Protein AF-W6LD95-F1 (afdb_monomer)

Secondary structure (DSSP, 8-state):
-TTBSS-TTTTTPPPTTTTTT----SSS-B-TTSPBPPPGGGGG---HHHHHHHHTT-------HHHHHHHHHHHHHHHHHH-TT-------S-HHHHHHHHEET-S----S-------------HHHHHHHHHHH-HHHHTTS-TT-HHHHHHHHHHHHHH-S-HHHHHH----EESS-GGG--EEEEE--HHHHHHHHHHHHHHHHHTTHHHHHHHHHHHTTT----SGGGGSTTTSTTTTTTT-TT--HHHHHHHHHHHHHHHHHHHHHHHHHHHHHIIIIIHHHHHHT--GGGTTTEEEEEGGGTTSHHHHHHHHHHHHHT-----TTEEEGGGS----PPPP-EEEETTTTEEEESTTHHHHHHHSHHHHHHHHHHHHHHHHHHHHSSPPPPP-PPPPP-

Nearest PDB structures (foldseek):
  3eph-assembly1_A  TM=7.743E-01  e=6.543E-13  Saccharomyces cerevisiae
  3d3q-assembly1_A  TM=6.500E-01  e=8.283E-09  Staphylococcus epidermidis ATCC 12228
  2zm5-assembly1_A  TM=7.636E-01  e=1.055E-05  Escherichia coli K-12
  2qgn-assembly1_A  TM=7.823E-01  e=2.177E-04  Halalkalibacterium halodurans C-125
  2mkd-assembly1_A  TM=5.476E-01  e=5.467E-01  Homo sapiens

Mean predicted aligned error: 11.43 Å

Foldseek 3Di:
DQLALAQCLLVVPDDPVNCVPPQDWSGNQAYLQQFGRDTPSCPPDPDPVVVVVPVVPRDVDHDDLVVLLVVVVVVVVVCCVVVVPDDDDDDDLPVVSVLPNFKPLPPPDDDDDDDPPDPPPPPPQLVNLLVVLCVQEVQVSLQDDSVVSVVSVVQVVSCVRPVDHVCVSVVPLPIDTPDPLLRAFAEAADAPLVVVLVVLLVSLVVSVVVPLVVSLLVVCVVCPPPPSPHPVCVRLSNVLCVPLNVDPDDPPVVSVVSVVSSSVSSSVVSSVSVVVSVCCCLVPVLVSLLSVVDPSNQLRYKYFHCVVVPDPVVVVVVVCCNVVVDPPPDVRIDRSNPDDDDDAARWGWDADPLVRDIATGGCRVVVVCVDPVNVVSVVVVVVQVVCCVVPVDGDDDPDPDPDDD

Structure (mmCIF, N/CA/C/O backbone):
data_AF-W6LD95-F1
#
_entry.id   AF-W6LD95-F1
#
loop_
_atom_site.group_PDB
_atom_site.id
_atom_site.type_symbol
_atom_site.label_atom_id
_atom_site.label_alt_id
_atom_site.label_comp_id
_atom_site.label_asym_id
_atom_site.label_entity_id
_atom_site.label_seq_id
_atom_site.pdbx_PDB_ins_code
_atom_site.Cartn_x
_atom_site.Cartn_y
_atom_site.Cartn_z
_atom_site.occupancy
_atom_site.B_iso_or_equiv
_atom_site.auth_seq_id
_atom_site.auth_comp_id
_atom_site.auth_asym_id
_atom_site.auth_atom_id
_atom_site.pdbx_PDB_model_num
ATOM 1 N N . MET A 1 1 ? -1.115 -3.319 9.487 1.00 89.31 1 MET A N 1
ATOM 2 C CA . MET A 1 1 ? -0.996 -2.237 10.488 1.00 89.31 1 MET A CA 1
ATOM 3 C C . MET A 1 1 ? -2.208 -2.164 11.393 1.00 89.31 1 MET A C 1
ATOM 5 O O . MET A 1 1 ? -2.020 -2.233 12.591 1.00 89.31 1 MET A O 1
ATOM 9 N N . GLN A 1 2 ? -3.437 -2.115 10.873 1.00 91.44 2 GLN A N 1
ATOM 10 C CA . GLN A 1 2 ? -4.626 -2.091 11.741 1.00 91.44 2 GLN A CA 1
ATOM 11 C C . GLN A 1 2 ? -4.858 -3.380 12.559 1.00 91.44 2 GLN A C 1
ATOM 13 O O . GLN A 1 2 ? -5.626 -3.366 13.513 1.00 91.44 2 GLN A O 1
ATOM 18 N N . PHE A 1 3 ? -4.151 -4.469 12.239 1.00 88.81 3 PHE A N 1
ATOM 19 C CA . PHE A 1 3 ? -4.112 -5.684 13.056 1.00 88.81 3 PHE A CA 1
ATOM 20 C C . PHE A 1 3 ? -3.502 -5.450 14.442 1.00 88.81 3 PHE A C 1
ATOM 22 O O . PHE A 1 3 ? -3.909 -6.112 15.384 1.00 88.81 3 PHE A O 1
ATOM 29 N N . TYR A 1 4 ? -2.579 -4.497 14.590 1.00 88.44 4 TYR A N 1
ATOM 30 C CA . TYR A 1 4 ? -1.959 -4.182 15.877 1.00 88.44 4 TYR A CA 1
ATOM 31 C C . TYR A 1 4 ? -2.918 -3.426 16.786 1.00 88.44 4 TYR A C 1
ATOM 33 O O . TYR A 1 4 ? -3.616 -2.542 16.302 1.00 88.44 4 TYR A O 1
ATOM 41 N N . LYS A 1 5 ? -2.951 -3.724 18.086 1.00 87.12 5 LYS A N 1
ATOM 42 C CA . LYS A 1 5 ? -3.782 -3.038 19.087 1.00 87.12 5 LYS A CA 1
ATOM 43 C C . LYS A 1 5 ? -3.386 -1.571 19.235 1.00 87.12 5 LYS A C 1
ATOM 45 O O . LYS A 1 5 ? -4.246 -0.694 19.156 1.00 87.12 5 LYS A O 1
ATOM 50 N N . ASP A 1 6 ? -2.091 -1.313 19.373 1.00 87.31 6 ASP A N 1
ATOM 51 C CA . ASP A 1 6 ? -1.524 0.019 19.586 1.00 87.31 6 ASP A CA 1
ATOM 52 C C . ASP A 1 6 ? -1.644 0.944 18.367 1.00 87.31 6 ASP A C 1
ATOM 54 O O . ASP A 1 6 ? -1.969 0.519 17.255 1.00 87.31 6 ASP A O 1
ATOM 58 N N . LEU A 1 7 ? -1.332 2.224 18.578 1.00 91.06 7 LEU A N 1
ATOM 59 C CA . LEU A 1 7 ? -1.226 3.247 17.537 1.00 91.06 7 LEU A CA 1
ATOM 60 C C . LEU A 1 7 ? -2.534 3.511 16.744 1.00 91.06 7 LEU A C 1
ATOM 62 O O . LEU A 1 7 ? -2.503 3.502 15.506 1.00 91.06 7 LEU A O 1
ATOM 66 N N . PRO A 1 8 ? -3.721 3.649 17.378 1.00 92.69 8 PRO A N 1
ATOM 67 C CA . PRO A 1 8 ? -4.988 3.885 16.673 1.00 92.69 8 PRO A CA 1
ATOM 68 C C . PRO A 1 8 ? -5.010 5.131 15.769 1.00 92.69 8 PRO A C 1
ATOM 70 O O . PRO A 1 8 ? -5.574 5.050 14.674 1.00 92.69 8 PRO A O 1
ATOM 73 N N . ILE A 1 9 ? -4.391 6.249 16.166 1.00 93.88 9 ILE A N 1
ATOM 74 C CA . ILE A 1 9 ? -4.347 7.489 15.376 1.00 93.88 9 ILE A CA 1
ATOM 75 C C . ILE A 1 9 ? -3.463 7.274 14.150 1.00 93.88 9 ILE A C 1
ATOM 77 O O . ILE A 1 9 ? -3.922 7.460 13.021 1.00 93.88 9 ILE A O 1
ATOM 81 N N . LEU A 1 10 ? -2.223 6.824 14.350 1.00 93.81 10 LEU A N 1
ATOM 82 C CA . LEU A 1 10 ? -1.237 6.569 13.300 1.00 93.81 10 LEU A CA 1
ATOM 83 C C . LEU A 1 10 ? -1.740 5.549 12.279 1.00 93.81 10 LEU A C 1
ATOM 85 O O . LEU A 1 10 ? -1.630 5.759 11.069 1.00 93.81 10 LEU A O 1
ATOM 89 N N . THR A 1 11 ? -2.334 4.454 12.756 1.00 92.31 11 THR A N 1
ATOM 90 C CA . THR A 1 11 ? -2.889 3.398 11.895 1.00 92.31 11 THR A CA 1
ATOM 91 C C . THR A 1 11 ? -4.287 3.721 11.360 1.00 92.31 11 THR A C 1
ATOM 93 O O . THR A 1 11 ? -4.837 2.936 10.578 1.00 92.31 11 THR A O 1
ATOM 96 N N . ASN A 1 12 ? -4.824 4.897 11.707 1.00 93.62 12 ASN A N 1
ATOM 97 C CA . ASN A 1 12 ? -6.105 5.427 11.250 1.00 93.62 12 ASN A CA 1
ATOM 98 C C . ASN A 1 12 ? -7.238 4.405 11.440 1.00 93.62 12 ASN A C 1
ATOM 100 O O . ASN A 1 12 ? -7.973 4.101 10.495 1.00 93.62 12 ASN A O 1
ATOM 104 N N . LYS A 1 13 ? -7.313 3.813 12.637 1.00 91.56 13 LYS A N 1
ATOM 105 C CA . LYS A 1 13 ? -8.373 2.863 12.989 1.00 91.56 13 LYS A CA 1
ATOM 106 C C . LYS A 1 13 ? -9.695 3.590 13.169 1.00 91.56 13 LYS A C 1
ATOM 108 O O . LYS A 1 13 ? -9.737 4.712 13.670 1.00 91.56 13 LYS A O 1
ATOM 113 N N . THR A 1 14 ? -10.767 2.917 12.777 1.00 88.38 14 THR A N 1
ATOM 114 C CA . THR A 1 14 ? -12.134 3.358 13.046 1.00 88.38 14 THR A CA 1
ATOM 115 C C . THR A 1 14 ? -12.384 3.360 14.552 1.00 88.38 14 THR A C 1
ATOM 117 O O . THR A 1 14 ? -11.965 2.432 15.247 1.00 88.38 14 THR A O 1
ATOM 120 N N . LEU A 1 15 ? -13.050 4.398 15.055 1.00 85.00 15 LEU A N 1
ATOM 121 C CA . LEU A 1 15 ? -13.469 4.476 16.453 1.00 85.00 15 LEU A CA 1
ATOM 122 C C . LEU A 1 15 ? -14.695 3.589 16.683 1.00 85.00 15 LEU A C 1
ATOM 124 O O . LEU A 1 15 ? -15.505 3.410 15.777 1.00 85.00 15 LEU A O 1
ATOM 128 N N . SER A 1 16 ? -14.863 3.066 17.897 1.00 82.81 16 SER A N 1
ATOM 129 C CA . SER A 1 16 ? -16.001 2.200 18.239 1.00 82.81 16 SER A CA 1
ATOM 130 C C . SER A 1 16 ? -17.359 2.858 17.959 1.00 82.81 16 SER A C 1
ATOM 132 O O . SER A 1 16 ? -18.277 2.186 17.490 1.00 82.81 16 SER A O 1
ATOM 134 N N . ASP A 1 17 ? -17.472 4.172 18.170 1.00 84.38 17 ASP A N 1
ATOM 135 C CA . ASP A 1 17 ? -18.696 4.937 17.898 1.00 84.38 17 ASP A CA 1
ATOM 136 C C . ASP A 1 17 ? -19.011 5.000 16.393 1.00 84.38 17 ASP A C 1
ATOM 138 O O . ASP A 1 17 ? -20.159 4.825 15.973 1.00 84.38 17 ASP A O 1
ATOM 142 N N . ASP A 1 18 ? -17.974 5.148 15.563 1.00 86.94 18 ASP A N 1
ATOM 143 C CA . ASP A 1 18 ? -18.090 5.198 14.102 1.00 86.94 18 ASP A CA 1
ATOM 144 C C . ASP A 1 18 ? -18.467 3.838 13.497 1.00 86.94 18 ASP A C 1
ATOM 146 O O . ASP A 1 18 ? -19.023 3.779 12.399 1.00 86.94 18 ASP A O 1
ATOM 150 N N . MET A 1 19 ? -18.207 2.736 14.209 1.00 85.06 19 MET A N 1
ATOM 151 C CA . MET A 1 19 ? -18.583 1.392 13.761 1.00 85.06 19 MET A CA 1
ATOM 152 C C . MET A 1 19 ? -20.099 1.165 13.783 1.00 85.06 19 MET A C 1
ATOM 154 O O . MET A 1 19 ? -20.562 0.196 13.188 1.00 85.06 19 MET A O 1
ATOM 158 N N . LYS A 1 20 ? -20.890 2.023 14.451 1.00 86.81 20 LYS A N 1
ATOM 159 C CA . LYS A 1 20 ? -22.367 1.955 14.490 1.00 86.81 20 LYS A CA 1
ATOM 160 C C . LYS A 1 20 ? -22.917 0.555 14.808 1.00 86.81 20 LYS A C 1
ATOM 162 O O . LYS A 1 20 ? -23.895 0.115 14.209 1.00 86.81 20 LYS A O 1
ATOM 167 N N . LYS A 1 21 ? -22.289 -0.146 15.761 1.00 82.44 21 LYS A N 1
ATOM 168 C CA . LYS A 1 21 ? -22.612 -1.532 16.176 1.00 82.44 21 LYS A CA 1
ATOM 169 C C . LYS A 1 21 ? -22.366 -2.614 15.110 1.00 82.44 21 LYS A C 1
ATOM 171 O O . LYS A 1 21 ? -22.743 -3.762 15.330 1.00 82.44 21 LYS A O 1
ATOM 176 N N . ILE A 1 22 ? -21.721 -2.291 13.989 1.00 85.06 22 ILE A N 1
ATOM 177 C CA . ILE A 1 22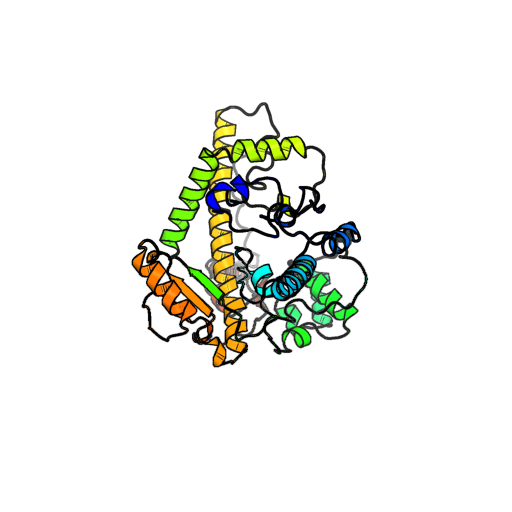 ? -21.299 -3.285 12.999 1.00 85.06 22 ILE A CA 1
ATOM 178 C C . ILE A 1 22 ? -20.088 -4.054 13.560 1.00 85.06 22 ILE A C 1
ATOM 180 O O . ILE A 1 22 ? -19.093 -3.422 13.932 1.00 85.06 22 ILE A O 1
ATOM 184 N N . PRO A 1 23 ? -20.125 -5.397 13.621 1.00 84.00 23 PRO A N 1
ATOM 185 C CA . PRO A 1 23 ? -18.987 -6.195 14.074 1.00 84.00 23 PRO A CA 1
ATOM 186 C C . PRO A 1 23 ? -17.775 -6.055 13.138 1.00 84.00 23 PRO A C 1
ATOM 188 O O . PRO A 1 23 ? -17.911 -6.187 11.924 1.00 84.00 23 PRO A O 1
ATOM 191 N N . HIS A 1 24 ? -16.583 -5.823 13.699 1.00 85.81 24 HIS A N 1
ATOM 192 C CA . HIS A 1 24 ? -15.319 -5.700 12.957 1.00 85.81 24 HIS A CA 1
ATOM 193 C C . HIS A 1 24 ? -14.304 -6.754 13.415 1.00 85.81 24 HIS A C 1
ATOM 195 O O . HIS A 1 24 ? -13.695 -6.601 14.468 1.00 85.81 24 HIS A O 1
ATOM 201 N N . ALA A 1 25 ? -14.122 -7.823 12.641 1.00 86.81 25 ALA A N 1
ATOM 202 C CA . ALA A 1 25 ? -13.140 -8.866 12.949 1.00 86.81 25 ALA A CA 1
ATOM 203 C C . ALA A 1 25 ? -11.721 -8.470 12.500 1.00 86.81 25 ALA A C 1
ATOM 205 O O . ALA A 1 25 ? -11.553 -7.635 11.607 1.00 86.81 25 ALA A O 1
ATOM 206 N N . PHE A 1 26 ? -10.697 -9.108 13.079 1.00 86.00 26 PHE A N 1
ATOM 207 C CA . PHE A 1 26 ? -9.290 -8.916 12.701 1.00 86.00 26 PHE A CA 1
ATOM 208 C C . PHE A 1 26 ? -8.804 -7.456 12.812 1.00 86.00 26 PHE A C 1
ATOM 210 O O . PHE A 1 26 ? -7.957 -7.008 12.037 1.00 86.00 26 PHE A O 1
ATOM 217 N N . LEU A 1 27 ? -9.292 -6.710 13.806 1.00 86.88 27 LEU A N 1
ATOM 218 C CA . LEU A 1 27 ? -8.853 -5.349 14.118 1.00 86.88 27 LEU A CA 1
ATOM 219 C C . LEU A 1 27 ? -8.241 -5.307 15.523 1.00 86.88 27 LEU A C 1
ATOM 221 O O . LEU A 1 27 ? -8.892 -5.679 16.491 1.00 86.88 27 LEU A O 1
ATOM 225 N N . GLY A 1 28 ? -6.995 -4.843 15.651 1.00 85.56 28 GLY A N 1
ATOM 226 C CA . GLY A 1 28 ? -6.347 -4.694 16.960 1.00 85.56 28 GLY A CA 1
ATOM 227 C C . GLY A 1 28 ? -6.088 -5.995 17.735 1.00 85.56 28 GLY A C 1
ATOM 228 O O . GLY A 1 28 ? -5.991 -5.957 18.958 1.00 85.56 28 GLY A O 1
ATOM 229 N N . PHE A 1 29 ? -5.988 -7.132 17.044 1.00 83.75 29 PHE A N 1
ATOM 230 C CA . PHE A 1 29 ? -5.798 -8.466 17.623 1.00 83.75 29 PHE A CA 1
ATOM 231 C C . PHE A 1 29 ? -4.326 -8.912 17.711 1.00 83.75 29 PHE A C 1
ATOM 233 O O . PHE A 1 29 ? -4.064 -10.052 18.071 1.00 83.75 29 PHE A O 1
ATOM 240 N N . LEU A 1 30 ? -3.359 -8.062 17.362 1.00 84.12 30 LEU A N 1
ATOM 241 C CA . LEU A 1 30 ? -1.925 -8.316 17.545 1.00 84.12 30 LEU A CA 1
ATOM 242 C C . LEU A 1 30 ? -1.342 -7.311 18.537 1.00 84.12 30 LEU A C 1
ATOM 244 O O . LEU A 1 30 ? -1.683 -6.129 18.487 1.00 84.12 30 LEU A O 1
ATOM 248 N N . ASP A 1 31 ? -0.455 -7.745 19.422 1.00 81.19 31 ASP A N 1
ATOM 249 C CA . ASP A 1 31 ? 0.348 -6.829 20.236 1.00 81.19 31 ASP A CA 1
ATOM 250 C C . ASP A 1 31 ? 1.567 -6.295 19.454 1.00 81.19 31 ASP A C 1
ATOM 252 O O . ASP A 1 31 ? 1.818 -6.676 18.308 1.00 81.19 31 ASP A O 1
ATOM 256 N N . SER A 1 32 ? 2.344 -5.395 20.063 1.00 79.88 32 SER A N 1
ATOM 257 C CA . SER A 1 32 ? 3.561 -4.837 19.452 1.00 79.88 32 SER A CA 1
ATOM 258 C C . SER A 1 32 ? 4.673 -5.868 19.187 1.00 79.88 32 SER A C 1
ATOM 260 O O . SER A 1 32 ? 5.573 -5.586 18.390 1.00 79.88 32 SER A O 1
ATOM 262 N N . HIS A 1 33 ? 4.593 -7.049 19.804 1.00 73.62 33 HIS A N 1
ATOM 263 C CA . HIS A 1 33 ? 5.539 -8.164 19.717 1.00 73.62 33 HIS A CA 1
ATOM 264 C C . HIS A 1 33 ? 5.086 -9.251 18.716 1.00 73.62 33 HIS A C 1
ATOM 266 O O . HIS A 1 33 ? 5.695 -10.314 18.656 1.00 73.62 33 HIS A O 1
ATOM 272 N N . ASP A 1 34 ? 4.063 -8.971 17.893 1.00 70.50 34 ASP A N 1
ATOM 273 C CA . ASP A 1 34 ? 3.416 -9.916 16.964 1.00 70.50 34 ASP A CA 1
ATOM 274 C C . ASP A 1 34 ? 2.682 -11.089 17.663 1.00 70.50 34 ASP A C 1
ATOM 276 O O . ASP A 1 34 ? 2.270 -12.044 16.998 1.00 70.50 34 ASP A O 1
ATOM 280 N N . SER A 1 35 ? 2.438 -11.004 18.975 1.00 66.44 35 SER A N 1
ATOM 281 C CA . SER A 1 35 ? 1.641 -11.979 19.723 1.00 66.44 35 SER A CA 1
ATOM 282 C C . SER A 1 35 ? 0.148 -11.762 19.490 1.00 66.44 35 SER A C 1
ATOM 284 O O . SER A 1 35 ? -0.347 -10.633 19.412 1.00 66.44 35 SER A O 1
ATOM 286 N N . TYR A 1 36 ? -0.600 -12.862 19.427 1.00 69.25 36 TYR A N 1
ATOM 287 C CA . TYR A 1 36 ? -2.048 -12.819 19.269 1.00 69.25 36 TYR A CA 1
ATOM 288 C C . TYR A 1 36 ? -2.735 -12.371 20.557 1.00 69.25 36 TYR A C 1
ATOM 290 O O . TYR A 1 36 ? -2.632 -13.008 21.602 1.00 69.25 36 TYR A O 1
ATOM 298 N N . LEU A 1 37 ? -3.510 -11.303 20.441 1.00 57.78 37 LEU A N 1
ATOM 299 C CA . LEU A 1 37 ? -4.487 -10.868 21.420 1.00 57.78 37 LEU A CA 1
ATOM 300 C C . LEU 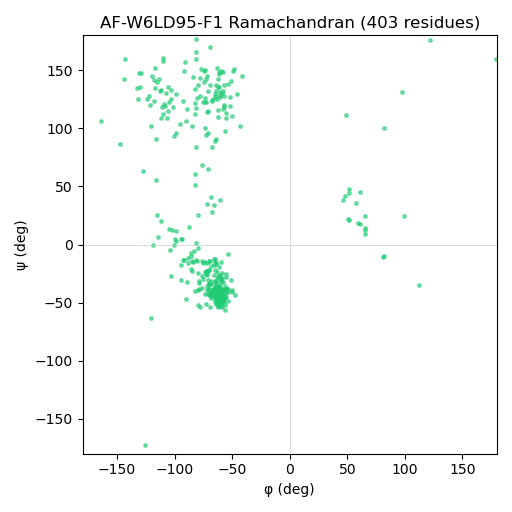A 1 37 ? -5.848 -11.485 21.083 1.00 57.78 37 LEU A C 1
ATOM 302 O O . LEU A 1 37 ? -6.184 -11.734 19.922 1.00 57.78 37 LEU A O 1
ATOM 306 N N . PHE A 1 38 ? -6.649 -11.738 22.112 1.00 55.50 38 PHE A N 1
ATOM 307 C CA . PHE A 1 38 ? -7.999 -12.265 21.942 1.00 55.50 38 PHE A CA 1
ATOM 308 C C . PHE A 1 38 ? -8.878 -11.254 21.179 1.00 55.50 38 PHE A C 1
ATOM 310 O O . PHE A 1 38 ? -8.973 -10.094 21.581 1.00 55.50 38 PHE A O 1
ATOM 317 N N . ASP A 1 39 ? -9.504 -11.678 20.074 1.00 53.25 39 ASP A N 1
ATOM 318 C CA . ASP A 1 39 ? -10.323 -10.799 19.222 1.00 53.25 39 ASP A CA 1
ATOM 319 C C . ASP A 1 39 ? -11.659 -10.449 19.925 1.00 53.25 39 ASP A C 1
ATOM 321 O O . ASP A 1 39 ? -12.415 -11.357 20.284 1.00 53.25 39 ASP A O 1
ATOM 325 N N . PRO A 1 40 ? -11.986 -9.160 20.139 1.00 39.91 40 PRO A N 1
ATOM 326 C CA . PRO A 1 40 ? -13.169 -8.737 20.889 1.00 39.91 40 PRO A CA 1
ATOM 327 C C . PRO A 1 40 ? -14.517 -8.957 20.179 1.00 39.91 40 PRO A C 1
ATOM 329 O O . PRO A 1 40 ? -15.542 -8.964 20.864 1.00 39.91 40 PRO A O 1
ATOM 332 N N . VAL A 1 41 ? -14.570 -9.202 18.861 1.00 43.47 41 VAL A N 1
ATOM 333 C CA . VAL A 1 41 ? -15.837 -9.559 18.174 1.00 43.47 41 VAL A CA 1
ATOM 334 C C . VAL A 1 41 ? -16.401 -10.905 18.650 1.00 43.47 41 VAL A C 1
ATOM 336 O O . VAL A 1 41 ? -17.591 -11.173 18.498 1.00 43.47 41 VAL A O 1
ATOM 339 N N . ARG A 1 42 ? -15.584 -11.709 19.337 1.00 46.28 42 ARG A N 1
ATOM 340 C CA . ARG A 1 42 ? -15.939 -13.014 19.910 1.00 46.28 42 ARG A CA 1
ATOM 341 C C . ARG A 1 42 ? -16.932 -12.959 21.075 1.00 46.28 42 ARG A C 1
ATOM 343 O O . ARG A 1 42 ? -17.579 -13.962 21.337 1.00 46.28 42 ARG A O 1
ATOM 350 N N . LYS A 1 43 ? -17.120 -11.809 21.742 1.00 41.31 43 LYS A N 1
ATOM 351 C CA . LYS A 1 43 ? -18.046 -11.693 22.894 1.00 41.31 43 LYS A CA 1
ATOM 352 C C . LYS A 1 43 ? -19.525 -11.920 22.549 1.00 41.31 43 LYS A C 1
ATOM 354 O O . LYS A 1 43 ? -20.293 -12.242 23.447 1.00 41.31 43 LYS A O 1
ATOM 359 N N . ASN A 1 44 ? -19.921 -11.754 21.285 1.00 39.44 44 ASN A N 1
ATOM 360 C CA . ASN A 1 44 ? -21.320 -11.895 20.856 1.00 39.44 44 ASN A CA 1
ATOM 361 C C . ASN A 1 44 ? -21.635 -13.245 20.191 1.00 39.44 44 ASN A C 1
ATOM 363 O O . ASN A 1 44 ? -22.783 -13.475 19.817 1.00 39.44 44 ASN A O 1
ATOM 367 N N . PHE A 1 45 ? -20.652 -14.139 20.047 1.00 42.03 45 PHE A N 1
ATOM 368 C CA . PHE A 1 45 ? -20.867 -15.477 19.499 1.00 42.03 45 PHE A CA 1
ATOM 369 C C . PHE A 1 45 ? -20.930 -16.477 20.653 1.00 42.03 45 PHE A C 1
ATOM 371 O O . PHE A 1 45 ? -19.911 -16.981 21.111 1.00 42.03 45 PHE A O 1
ATOM 378 N N . ASN A 1 46 ? -22.139 -16.765 21.138 1.00 40.06 46 ASN A N 1
ATOM 379 C CA . ASN A 1 46 ? -22.378 -17.909 22.018 1.00 40.06 46 ASN A CA 1
ATOM 380 C C . ASN A 1 46 ? -22.106 -19.206 21.239 1.00 40.06 46 ASN A C 1
ATOM 382 O O . ASN A 1 46 ? -23.005 -19.759 20.611 1.00 40.06 46 ASN A O 1
ATOM 386 N N . SER A 1 47 ? -20.866 -19.689 21.247 1.00 41.41 47 SER A N 1
ATOM 387 C CA . SER A 1 47 ? -20.521 -21.041 20.807 1.00 41.41 47 SER A CA 1
ATOM 388 C C . SER A 1 47 ? -19.118 -21.388 21.310 1.00 41.41 47 SER A C 1
ATOM 390 O O . SER A 1 47 ? -18.101 -20.941 20.782 1.00 41.41 47 SER A O 1
ATOM 392 N N . GLN A 1 48 ? -19.075 -22.253 22.326 1.00 41.94 48 GLN A N 1
ATOM 393 C CA . GLN A 1 48 ? -17.873 -22.892 22.884 1.00 41.94 48 GLN A CA 1
ATOM 394 C C . GLN A 1 48 ? -17.004 -23.619 21.829 1.00 41.94 48 GLN A C 1
ATOM 396 O O . GLN A 1 48 ? -15.902 -24.068 22.130 1.00 41.94 48 GLN A O 1
ATOM 401 N N . THR A 1 49 ? -17.485 -23.751 20.592 1.00 44.00 49 THR A N 1
ATOM 402 C CA . THR A 1 49 ? -16.870 -24.511 19.502 1.00 44.00 49 THR A CA 1
ATOM 403 C C . THR A 1 49 ? -15.807 -23.731 18.722 1.00 44.00 49 THR A C 1
ATOM 405 O O . THR A 1 49 ? -14.940 -24.353 18.116 1.00 44.00 49 THR A O 1
ATOM 408 N N . ILE A 1 50 ? -15.833 -22.391 18.739 1.00 41.78 50 ILE A N 1
ATOM 409 C CA . ILE A 1 50 ? -14.812 -21.559 18.067 1.00 41.78 50 ILE A CA 1
ATOM 410 C C . ILE A 1 50 ? -13.698 -21.145 19.045 1.00 41.78 50 ILE A C 1
ATOM 412 O O . ILE A 1 50 ? -12.537 -21.031 18.643 1.00 41.78 50 ILE A O 1
ATOM 416 N N . ASP A 1 51 ? -14.017 -20.995 20.335 1.00 37.50 51 ASP A N 1
ATOM 417 C CA . ASP A 1 51 ? -13.063 -20.594 21.381 1.00 37.50 51 ASP A CA 1
ATOM 418 C C . ASP A 1 51 ? -11.911 -21.595 21.572 1.00 37.50 51 ASP A C 1
ATOM 420 O O . ASP A 1 51 ? -10.770 -21.189 21.800 1.00 37.50 51 ASP A O 1
ATOM 424 N N . SER A 1 52 ? -12.160 -22.898 21.403 1.00 39.03 52 SER A N 1
ATOM 425 C CA . SER A 1 52 ? -11.120 -23.933 21.504 1.00 39.03 52 SER A CA 1
ATOM 426 C C . SER A 1 52 ? -10.142 -23.941 20.321 1.00 39.03 52 SER A C 1
ATOM 428 O O . SER A 1 52 ? -9.003 -24.380 20.469 1.00 39.03 52 SER A O 1
ATOM 430 N N . MET A 1 53 ? -10.545 -23.420 19.157 1.00 40.78 53 MET A N 1
ATOM 431 C CA . MET A 1 53 ? -9.809 -23.613 17.901 1.00 40.78 53 MET A CA 1
ATOM 432 C C . MET A 1 53 ? -8.683 -22.601 17.669 1.00 40.78 53 MET A C 1
ATOM 434 O O . MET A 1 53 ? -7.747 -22.889 16.930 1.00 40.78 53 MET A O 1
ATOM 438 N N . ILE A 1 54 ? -8.725 -21.434 18.321 1.00 41.06 54 ILE A N 1
ATOM 439 C CA . ILE A 1 54 ? -7.659 -20.422 18.197 1.00 41.06 54 ILE A CA 1
ATOM 440 C C . ILE A 1 54 ? -6.737 -20.424 19.423 1.00 41.06 54 ILE A C 1
ATOM 442 O O . ILE A 1 54 ? -5.558 -20.100 19.298 1.00 41.06 54 ILE A O 1
ATOM 446 N N . VAL A 1 55 ? -7.238 -20.839 20.593 1.00 39.91 55 VAL A N 1
ATOM 447 C CA . VAL A 1 55 ? -6.447 -20.900 21.835 1.00 39.91 55 VAL A CA 1
ATOM 448 C C . VAL A 1 55 ? -5.424 -22.044 21.815 1.00 39.91 55 VAL A C 1
ATOM 450 O O . VAL A 1 55 ? -4.377 -21.920 22.441 1.00 39.91 55 VAL A O 1
ATOM 453 N N . GLN A 1 56 ? -5.655 -23.124 21.059 1.00 36.53 56 GLN A N 1
ATOM 454 C CA . GLN A 1 56 ? -4.730 -24.266 21.055 1.00 36.53 56 GLN A CA 1
ATOM 455 C C . GLN A 1 56 ? -3.494 -24.115 20.156 1.00 36.53 56 GLN A C 1
ATOM 457 O O . GLN A 1 56 ? -2.536 -24.853 20.350 1.00 36.53 56 GLN A O 1
ATOM 462 N N . ASN A 1 57 ? -3.446 -23.130 19.253 1.00 40.25 57 ASN A N 1
ATOM 463 C CA . ASN A 1 57 ? -2.274 -22.895 18.400 1.00 40.25 57 ASN A CA 1
ATOM 464 C C . ASN A 1 57 ? -1.634 -21.532 18.687 1.00 40.25 57 ASN A C 1
ATOM 466 O O . ASN A 1 57 ? -1.423 -20.719 17.784 1.00 40.25 57 ASN A O 1
ATOM 470 N N . VAL A 1 58 ? -1.279 -21.295 19.955 1.00 42.75 58 VAL A N 1
ATOM 471 C CA . VAL A 1 58 ? -0.226 -20.331 20.319 1.00 42.75 58 VAL A CA 1
ATOM 472 C C . VAL A 1 58 ? 1.115 -20.929 19.889 1.00 42.75 58 VAL A C 1
ATOM 474 O O . VAL A 1 58 ? 1.964 -21.295 20.694 1.00 42.75 58 VAL A O 1
ATOM 477 N N . THR A 1 59 ? 1.302 -21.092 18.584 1.00 42.56 59 THR A N 1
ATOM 478 C CA . THR A 1 59 ? 2.640 -21.211 18.029 1.00 42.56 59 THR A CA 1
ATOM 479 C C . THR A 1 59 ? 3.191 -19.798 17.936 1.00 42.56 59 THR A C 1
ATOM 481 O O . THR A 1 59 ? 2.482 -18.869 17.546 1.00 42.56 59 THR A O 1
ATOM 484 N N . ASN A 1 60 ? 4.454 -19.630 18.315 1.00 47.84 60 ASN A N 1
ATOM 485 C CA . ASN A 1 60 ? 5.215 -18.377 18.318 1.00 47.84 60 ASN A CA 1
ATOM 486 C C . ASN A 1 60 ? 5.501 -17.871 16.878 1.00 47.84 60 ASN A C 1
ATOM 488 O O . ASN A 1 60 ? 6.612 -17.488 16.523 1.00 47.84 60 ASN A O 1
ATOM 492 N N . THR A 1 61 ? 4.511 -17.985 15.993 1.00 55.84 61 THR A N 1
ATOM 493 C CA . THR A 1 61 ? 4.608 -17.825 14.547 1.00 55.84 61 THR A CA 1
ATOM 494 C C . THR A 1 61 ? 4.089 -16.453 14.156 1.00 55.84 61 THR A C 1
ATOM 496 O O . THR A 1 61 ? 2.911 -16.138 14.349 1.00 55.84 61 THR A O 1
ATOM 499 N N . ARG A 1 62 ? 4.989 -15.660 13.573 1.00 67.19 62 ARG A N 1
ATOM 500 C CA . ARG A 1 62 ? 4.747 -14.332 13.007 1.00 67.19 62 ARG A CA 1
ATOM 501 C C . ARG A 1 62 ? 3.479 -14.302 12.145 1.00 67.19 62 ARG A C 1
ATOM 503 O O . ARG A 1 62 ? 3.337 -15.110 11.231 1.00 67.19 62 ARG A O 1
ATOM 510 N N . PHE A 1 63 ? 2.592 -13.333 12.383 1.00 77.94 63 PHE A N 1
ATOM 511 C CA . PHE A 1 63 ? 1.415 -13.129 11.536 1.00 77.94 63 PHE A CA 1
ATOM 512 C C . PHE A 1 63 ? 1.820 -12.552 10.175 1.00 77.94 63 PHE A C 1
ATOM 514 O O . PHE A 1 63 ? 2.297 -11.418 10.068 1.00 77.94 63 PHE A O 1
ATOM 521 N N . ASP A 1 64 ? 1.619 -13.333 9.122 1.00 80.19 64 ASP A N 1
ATOM 522 C CA . ASP A 1 64 ? 1.951 -12.970 7.751 1.00 80.19 64 ASP A CA 1
ATOM 523 C C . ASP A 1 64 ? 0.745 -13.110 6.806 1.00 80.19 64 ASP A C 1
ATOM 525 O O . ASP A 1 64 ? -0.396 -13.311 7.224 1.00 80.19 64 ASP A O 1
ATOM 529 N N . VAL A 1 65 ? 0.984 -12.958 5.501 1.00 82.94 65 VAL A N 1
ATOM 530 C CA . VAL A 1 65 ? -0.086 -13.020 4.496 1.00 82.94 65 VAL A CA 1
ATOM 531 C C . VAL A 1 65 ? -0.734 -14.404 4.416 1.00 82.94 65 VAL A C 1
ATOM 533 O O . VAL A 1 65 ? -1.925 -14.488 4.133 1.00 82.94 65 VAL A O 1
ATOM 536 N N . ARG A 1 66 ? 0.021 -15.476 4.681 1.00 81.69 66 ARG A N 1
ATOM 537 C CA . ARG A 1 66 ? -0.491 -16.846 4.653 1.00 81.69 66 ARG A CA 1
ATOM 538 C C . ARG A 1 66 ? -1.388 -17.092 5.857 1.00 81.69 66 ARG A C 1
ATOM 540 O O . ARG A 1 66 ? -2.556 -17.415 5.680 1.00 81.69 66 ARG A O 1
ATOM 547 N N . SER A 1 67 ? -0.883 -16.777 7.049 1.00 82.94 67 SER A N 1
ATOM 548 C CA . SER A 1 67 ? -1.649 -16.819 8.299 1.00 82.94 67 SER A CA 1
ATOM 549 C C . SER A 1 67 ? -2.941 -16.002 8.200 1.00 82.94 67 SER A C 1
ATOM 551 O O . SER A 1 67 ? -3.981 -16.411 8.712 1.00 82.94 67 SER A O 1
ATOM 553 N N . TYR A 1 68 ? -2.890 -14.850 7.522 1.00 87.19 68 TYR A N 1
ATOM 554 C CA . TYR A 1 68 ? -4.069 -14.043 7.221 1.00 87.19 68 TYR A CA 1
ATOM 555 C C . TYR A 1 68 ? -5.059 -14.769 6.307 1.00 87.19 68 TYR A C 1
ATOM 557 O O . TYR A 1 68 ? -6.238 -14.830 6.645 1.00 87.19 68 TYR A O 1
ATOM 565 N N . VAL A 1 69 ? -4.610 -15.311 5.169 1.00 88.38 69 VAL A N 1
ATOM 566 C CA . VAL A 1 69 ? -5.493 -16.021 4.231 1.00 88.38 69 VAL A CA 1
ATOM 567 C C . VAL A 1 69 ? -6.150 -17.217 4.909 1.00 88.38 69 VAL A C 1
ATOM 569 O O . VAL A 1 69 ? -7.367 -17.349 4.808 1.00 88.38 69 VAL A O 1
ATOM 572 N N . ASP A 1 70 ? -5.387 -18.027 5.638 1.00 85.06 70 ASP A N 1
ATOM 573 C CA . ASP A 1 70 ? -5.893 -19.230 6.301 1.00 85.06 70 ASP A CA 1
ATOM 574 C C . ASP A 1 70 ? -6.957 -18.865 7.346 1.00 85.06 70 ASP A C 1
ATOM 576 O O . ASP A 1 70 ? -8.104 -19.305 7.249 1.00 85.06 70 ASP A O 1
ATOM 580 N N . LYS A 1 71 ? -6.627 -17.959 8.279 1.00 85.31 71 LYS A N 1
ATOM 581 C CA . LYS A 1 71 ? -7.537 -17.554 9.364 1.00 85.31 71 LYS A CA 1
ATOM 582 C C . LYS A 1 71 ? -8.782 -16.829 8.863 1.00 85.31 71 LYS A C 1
ATOM 584 O O . LYS A 1 71 ? -9.871 -17.047 9.389 1.00 85.31 71 LYS A O 1
ATOM 589 N N . VAL A 1 72 ? -8.647 -15.955 7.865 1.00 89.62 72 VAL A N 1
ATOM 590 C CA . VAL A 1 72 ? -9.794 -15.228 7.302 1.00 89.62 72 VAL A CA 1
ATOM 591 C C . VAL A 1 72 ? -10.682 -16.161 6.486 1.00 89.62 72 VAL A C 1
ATOM 593 O O . VAL A 1 72 ? -11.900 -16.053 6.581 1.00 89.62 72 VAL A O 1
ATOM 596 N N . THR A 1 73 ? -10.108 -17.099 5.729 1.00 89.75 73 THR A N 1
ATOM 597 C CA . THR A 1 73 ? -10.892 -18.093 4.976 1.00 89.75 73 THR A CA 1
ATOM 598 C C . THR A 1 73 ? -11.662 -19.008 5.923 1.00 89.75 73 THR A C 1
ATOM 600 O O . THR A 1 73 ? -12.857 -19.219 5.730 1.00 89.75 73 THR A O 1
ATOM 603 N N . GLU A 1 74 ? -11.012 -19.493 6.982 1.00 86.56 74 GLU A N 1
ATOM 604 C CA . GLU A 1 74 ? -11.656 -20.295 8.022 1.00 86.56 74 GLU A CA 1
ATOM 605 C C . GLU A 1 74 ? -12.803 -19.530 8.698 1.00 86.56 74 GLU A C 1
ATOM 607 O O . GLU A 1 74 ? -13.911 -20.056 8.819 1.00 86.56 74 GLU A O 1
ATOM 612 N N . PHE A 1 75 ? -12.564 -18.270 9.081 1.00 89.31 75 PHE A N 1
ATOM 613 C CA . PHE A 1 75 ? -13.591 -17.402 9.653 1.00 89.31 75 PHE A CA 1
ATOM 614 C C . PHE A 1 75 ? -14.780 -17.226 8.704 1.00 89.31 75 PHE A C 1
ATOM 616 O O . PHE A 1 75 ? -15.918 -17.392 9.128 1.00 89.31 75 PHE A O 1
ATOM 623 N N . ILE A 1 76 ? -14.528 -16.920 7.427 1.00 90.06 76 ILE A N 1
ATOM 624 C CA . ILE A 1 76 ? -15.576 -16.710 6.421 1.00 90.06 76 ILE A CA 1
ATOM 625 C C . ILE A 1 76 ? -16.442 -17.962 6.261 1.00 90.06 76 ILE A C 1
ATOM 627 O O . ILE A 1 76 ? -17.668 -17.857 6.287 1.00 90.06 76 ILE A O 1
ATOM 631 N N . ASN A 1 77 ? -15.820 -19.136 6.130 1.00 89.06 77 ASN A N 1
ATOM 632 C CA . ASN A 1 77 ? -16.539 -20.395 5.939 1.00 89.06 77 ASN A CA 1
ATOM 633 C C . ASN A 1 77 ? -17.442 -20.705 7.140 1.00 89.06 77 ASN A C 1
ATOM 635 O O . ASN A 1 77 ? -18.648 -20.866 6.968 1.00 89.06 77 ASN A O 1
ATOM 639 N N . LYS A 1 78 ? -16.891 -20.672 8.360 1.00 86.06 78 LYS A N 1
ATOM 640 C CA . LYS A 1 78 ? -17.657 -20.908 9.597 1.00 86.06 78 LYS A CA 1
ATOM 641 C C . LYS A 1 78 ? -18.752 -19.874 9.819 1.00 86.06 78 LYS A C 1
ATOM 643 O O . LYS A 1 78 ? -19.842 -20.195 10.281 1.00 86.06 78 LYS A O 1
ATOM 648 N N . TYR A 1 79 ? -18.476 -18.614 9.493 1.00 87.31 79 TYR A N 1
ATOM 649 C CA . TYR A 1 79 ? -19.463 -17.556 9.644 1.00 87.31 79 TYR A CA 1
ATOM 650 C C . TYR A 1 79 ? -20.665 -17.789 8.725 1.00 87.31 79 TYR A C 1
ATOM 652 O O . TYR A 1 79 ? -21.801 -17.640 9.166 1.00 87.31 79 TYR A O 1
ATOM 660 N N . PHE A 1 80 ? -20.441 -18.212 7.477 1.00 88.19 80 PHE A N 1
ATOM 661 C CA . PHE A 1 80 ? -21.529 -18.530 6.552 1.00 88.19 80 PHE A CA 1
ATOM 662 C C . PHE A 1 80 ? -22.282 -19.824 6.888 1.00 88.19 80 PHE A C 1
ATOM 664 O O . PHE A 1 80 ? -23.450 -19.928 6.515 1.00 88.19 80 PHE A O 1
ATOM 671 N N . GLU A 1 81 ? -21.677 -20.771 7.614 1.00 87.75 81 GLU A N 1
ATOM 672 C CA . GLU A 1 81 ? -22.385 -21.953 8.139 1.00 87.75 81 GLU A CA 1
ATOM 673 C C . GLU A 1 81 ? -23.495 -21.558 9.125 1.00 87.75 81 GLU A C 1
ATOM 675 O O . GLU A 1 81 ? -24.590 -22.115 9.080 1.00 87.75 81 GLU A O 1
ATOM 680 N N . VAL A 1 82 ? -23.238 -20.564 9.982 1.00 86.19 82 VAL A N 1
ATOM 681 C CA . VAL A 1 82 ? -24.206 -20.073 10.982 1.00 86.19 82 VAL A CA 1
ATOM 682 C C . VAL A 1 82 ? -25.093 -18.955 10.421 1.00 86.19 82 VAL A C 1
ATOM 684 O O . VAL A 1 82 ? -26.258 -18.823 10.796 1.00 86.19 82 VAL A O 1
ATOM 687 N N . HIS A 1 83 ? -24.559 -18.143 9.508 1.00 84.81 83 HIS A N 1
ATOM 688 C CA . HIS A 1 83 ? -25.189 -16.924 9.002 1.00 84.81 83 HIS A CA 1
ATOM 689 C C . HIS A 1 83 ? -25.254 -16.895 7.467 1.00 84.81 83 HIS A C 1
ATOM 691 O O . HIS A 1 83 ? -24.676 -16.025 6.812 1.00 84.81 83 HIS A O 1
ATOM 697 N N . ASN A 1 84 ? -25.994 -17.834 6.880 1.00 83.62 84 ASN A N 1
ATOM 698 C CA . ASN A 1 84 ? -26.098 -18.019 5.426 1.00 83.62 84 ASN A CA 1
ATOM 699 C C . ASN A 1 84 ? -26.622 -16.799 4.630 1.00 83.62 84 ASN A C 1
ATOM 701 O O . ASN A 1 84 ? -26.303 -16.670 3.448 1.00 83.62 84 ASN A O 1
ATOM 705 N N . ASN A 1 85 ? -27.386 -15.904 5.266 1.00 85.50 85 ASN A N 1
ATOM 706 C CA . ASN A 1 85 ? -27.954 -14.692 4.659 1.00 85.50 85 ASN A CA 1
ATOM 707 C C . ASN A 1 85 ? -27.159 -13.409 4.964 1.00 85.50 85 ASN A C 1
ATOM 709 O O . ASN A 1 85 ? -27.594 -12.315 4.605 1.00 85.50 85 ASN A O 1
ATOM 713 N N . SER A 1 86 ? -26.018 -13.514 5.644 1.00 85.94 86 SER A N 1
ATOM 714 C CA . SER A 1 86 ? -25.180 -12.354 5.945 1.00 85.94 86 SER A CA 1
ATOM 715 C C . SER A 1 86 ? -24.282 -11.969 4.769 1.00 85.94 86 SER A C 1
ATOM 717 O O . SER A 1 86 ? -24.064 -12.740 3.839 1.00 85.94 86 SER A O 1
ATOM 719 N N . ALA A 1 87 ? -23.709 -10.767 4.834 1.00 87.75 87 ALA A N 1
ATOM 720 C CA . ALA A 1 87 ? -22.650 -10.322 3.936 1.00 87.75 87 ALA A CA 1
ATOM 721 C C . ALA A 1 87 ? -21.377 -10.041 4.741 1.00 87.75 87 ALA A C 1
ATOM 723 O O . ALA A 1 87 ? -21.428 -9.384 5.781 1.00 87.75 87 ALA A O 1
ATOM 724 N N . ILE A 1 88 ? -20.232 -10.515 4.248 1.00 90.50 88 ILE A N 1
ATOM 725 C CA . ILE A 1 88 ? -18.918 -10.211 4.824 1.00 90.50 88 ILE A CA 1
ATOM 726 C C . ILE A 1 88 ? -18.239 -9.173 3.939 1.00 90.50 88 ILE A C 1
ATOM 728 O O . ILE A 1 88 ? -18.064 -9.385 2.740 1.00 90.50 88 ILE A O 1
ATOM 732 N N . ILE A 1 89 ? -17.831 -8.057 4.541 1.00 91.62 89 ILE A N 1
ATOM 733 C CA . ILE A 1 89 ? -17.148 -6.971 3.840 1.00 91.62 89 ILE A CA 1
ATOM 734 C C . ILE A 1 89 ? -15.692 -6.935 4.299 1.00 91.62 89 ILE A C 1
ATOM 736 O O . ILE A 1 89 ? -15.392 -6.601 5.444 1.00 91.62 89 ILE A O 1
ATOM 740 N N . ILE A 1 90 ? -14.775 -7.262 3.388 1.00 92.50 90 ILE A N 1
ATOM 741 C CA . ILE A 1 90 ? -13.337 -7.152 3.637 1.00 92.50 90 ILE A CA 1
ATOM 742 C C . ILE A 1 90 ? -12.876 -5.755 3.215 1.00 92.50 90 ILE A C 1
ATOM 744 O O . ILE A 1 90 ? -12.748 -5.460 2.027 1.00 92.50 90 ILE A O 1
ATOM 748 N N . CYS A 1 91 ? -12.591 -4.901 4.196 1.00 92.00 91 CYS A N 1
ATOM 749 C CA . CYS A 1 91 ? -12.115 -3.536 3.980 1.00 92.00 91 CYS A CA 1
ATOM 750 C C . CYS A 1 91 ? -10.630 -3.408 4.330 1.00 92.00 91 CYS A C 1
ATOM 752 O O . CYS A 1 91 ? -10.204 -3.774 5.423 1.00 92.00 91 CYS A O 1
ATOM 754 N N . GLY A 1 92 ? -9.825 -2.832 3.435 1.00 90.00 92 GLY A N 1
ATOM 755 C CA . GLY A 1 92 ? -8.424 -2.567 3.746 1.00 90.00 92 GLY A CA 1
ATOM 756 C C . GLY A 1 92 ? -7.631 -1.922 2.616 1.00 90.00 92 GLY A C 1
ATOM 757 O O . GLY A 1 92 ? -7.980 -2.005 1.443 1.00 90.00 92 GLY A O 1
ATOM 758 N N . GLY A 1 93 ? -6.517 -1.286 2.985 1.00 86.88 93 GLY A N 1
ATOM 759 C CA . GLY A 1 93 ? -5.601 -0.651 2.033 1.00 86.88 93 GLY A CA 1
ATOM 760 C C . GLY A 1 93 ? -4.466 -1.555 1.541 1.00 86.88 93 GLY A C 1
ATOM 761 O O . GLY A 1 93 ? -3.769 -1.206 0.590 1.00 86.88 93 GLY A O 1
ATOM 762 N N . THR A 1 94 ? -4.226 -2.701 2.176 1.00 90.38 94 THR A N 1
ATOM 763 C CA . THR A 1 94 ? -3.094 -3.569 1.826 1.00 90.38 94 THR A CA 1
ATOM 764 C C . THR A 1 94 ? -3.451 -4.430 0.613 1.00 90.38 94 THR A C 1
ATOM 766 O O . THR A 1 94 ? -3.850 -5.584 0.760 1.00 90.38 94 THR A O 1
ATOM 769 N N . CYS A 1 95 ? -3.283 -3.887 -0.599 1.00 89.00 95 CYS A N 1
ATOM 770 C CA . CYS A 1 95 ? -3.684 -4.554 -1.847 1.00 89.00 95 CYS A CA 1
ATOM 771 C C . CYS A 1 95 ? -3.071 -5.954 -2.028 1.00 89.00 95 CYS A C 1
ATOM 773 O O . CYS A 1 95 ? -3.673 -6.802 -2.676 1.00 89.00 95 CYS A O 1
ATOM 775 N N . TYR A 1 96 ? -1.895 -6.217 -1.446 1.00 87.62 96 TYR A N 1
ATOM 776 C CA . TYR A 1 96 ? -1.285 -7.549 -1.465 1.00 87.62 96 TYR A CA 1
ATOM 777 C C . TYR A 1 96 ? -2.105 -8.594 -0.691 1.00 87.62 96 TYR A C 1
ATOM 779 O O . TYR A 1 96 ? -2.306 -9.701 -1.182 1.00 87.62 96 TYR A O 1
ATOM 787 N N . TYR A 1 97 ? -2.622 -8.234 0.486 1.00 91.19 97 TYR A N 1
ATOM 788 C CA . TYR A 1 97 ? -3.465 -9.119 1.294 1.00 91.19 97 TYR A CA 1
ATOM 789 C C . TYR A 1 97 ? -4.829 -9.298 0.621 1.00 91.19 97 TYR A C 1
ATOM 791 O O . TYR A 1 97 ? -5.289 -10.425 0.482 1.00 91.19 97 TYR A O 1
ATOM 799 N N . ALA A 1 98 ? -5.404 -8.208 0.092 1.00 90.38 98 ALA A N 1
ATOM 800 C CA . ALA A 1 98 ? -6.642 -8.249 -0.692 1.00 90.38 98 ALA A CA 1
ATOM 801 C C . ALA A 1 98 ? -6.523 -9.164 -1.926 1.00 90.38 98 ALA A C 1
ATOM 803 O O . ALA A 1 98 ? -7.409 -9.966 -2.193 1.00 90.38 98 ALA A O 1
ATOM 804 N N . GLN A 1 99 ? -5.405 -9.100 -2.657 1.00 89.06 99 GLN A N 1
ATOM 805 C CA . GLN A 1 99 ? -5.137 -10.013 -3.769 1.00 89.06 99 GLN A CA 1
ATOM 806 C C . GLN A 1 99 ? -5.058 -11.473 -3.295 1.00 89.06 99 GLN A C 1
ATOM 808 O O . GLN A 1 99 ? -5.600 -12.352 -3.957 1.00 89.06 99 GLN A O 1
ATOM 813 N N . SER A 1 100 ? -4.384 -11.724 -2.171 1.00 88.62 100 SER A N 1
ATOM 814 C CA . SER A 1 100 ? -4.126 -13.084 -1.676 1.00 88.62 100 SER A CA 1
ATOM 815 C C . SER A 1 100 ? -5.393 -13.783 -1.172 1.00 88.62 100 SER A C 1
ATOM 817 O O . SER A 1 100 ? -5.546 -14.989 -1.354 1.00 88.62 100 SER A O 1
ATOM 819 N N . ILE A 1 101 ? -6.323 -13.027 -0.578 1.00 91.38 101 ILE A N 1
ATOM 820 C CA . ILE A 1 101 ? -7.628 -13.559 -0.164 1.00 91.38 101 ILE A CA 1
ATOM 821 C C . ILE A 1 101 ? -8.598 -13.696 -1.345 1.00 91.38 101 ILE A C 1
ATOM 823 O O . ILE A 1 101 ? -9.393 -14.626 -1.368 1.00 91.38 101 ILE A O 1
ATOM 827 N N . LEU A 1 102 ? -8.517 -12.812 -2.346 1.00 90.00 102 LEU A N 1
ATOM 828 C CA . LEU A 1 102 ? -9.406 -12.833 -3.511 1.00 90.00 102 LEU A CA 1
ATOM 829 C C . LEU A 1 102 ? -9.089 -13.980 -4.482 1.00 90.00 102 LEU A C 1
ATOM 831 O O . LEU A 1 102 ? -10.002 -14.628 -4.991 1.00 90.00 102 LEU A O 1
ATOM 835 N N . PHE A 1 103 ? -7.805 -14.222 -4.750 1.00 87.56 103 PHE A N 1
ATOM 836 C CA . PHE A 1 103 ? -7.357 -15.190 -5.748 1.00 87.56 103 PHE A CA 1
ATOM 837 C C . PHE A 1 103 ? -6.650 -16.379 -5.108 1.00 87.56 103 PHE A C 1
ATOM 839 O O . PHE A 1 103 ? -5.707 -16.227 -4.323 1.00 87.56 103 PHE A O 1
ATOM 846 N N . ASP A 1 104 ? -7.054 -17.569 -5.528 1.00 78.12 104 ASP A N 1
ATOM 847 C CA . ASP A 1 104 ? -6.381 -18.800 -5.169 1.00 78.12 104 ASP A CA 1
ATOM 848 C C . ASP A 1 104 ? -5.051 -18.953 -5.926 1.00 78.12 104 ASP A C 1
ATOM 850 O O . ASP A 1 104 ? -4.884 -18.420 -7.026 1.00 78.12 104 ASP A O 1
ATOM 854 N N . ASN A 1 105 ? -4.080 -19.639 -5.320 1.00 65.62 105 ASN A N 1
ATOM 855 C CA . ASN A 1 105 ? -2.741 -19.886 -5.886 1.00 65.62 105 ASN A CA 1
ATOM 856 C C . ASN A 1 105 ? -1.882 -18.641 -6.200 1.00 65.62 105 ASN A C 1
ATOM 858 O O . ASN A 1 105 ? -0.903 -18.724 -6.939 1.00 65.62 105 ASN A O 1
ATOM 862 N N . THR A 1 106 ? -2.200 -17.467 -5.640 1.00 61.53 106 THR A N 1
ATOM 863 C CA . THR A 1 106 ? -1.315 -16.286 -5.759 1.00 61.53 106 THR A CA 1
ATOM 864 C C . THR A 1 106 ? -0.136 -16.316 -4.791 1.00 61.53 106 THR A C 1
ATOM 866 O O . THR A 1 106 ? 0.903 -15.698 -5.043 1.00 61.53 106 THR A O 1
ATOM 869 N N . LEU A 1 107 ? -0.298 -17.046 -3.692 1.00 58.91 107 LEU A N 1
ATOM 870 C CA . LEU A 1 107 ? 0.776 -17.470 -2.815 1.00 58.91 107 LEU A CA 1
ATOM 871 C C . LEU A 1 107 ? 1.255 -18.809 -3.368 1.00 58.91 107 LEU A C 1
ATOM 873 O O . LEU A 1 107 ? 0.464 -19.743 -3.458 1.00 58.91 107 LEU A O 1
ATOM 877 N N . VAL A 1 108 ? 2.510 -18.879 -3.814 1.00 52.94 108 VAL A N 1
ATOM 878 C CA . VAL A 1 108 ? 3.107 -20.139 -4.274 1.00 52.94 108 VAL A CA 1
ATOM 879 C C . VAL A 1 108 ? 2.884 -21.181 -3.178 1.00 52.94 108 VAL A C 1
ATOM 881 O O . VAL A 1 108 ? 3.294 -20.956 -2.041 1.00 52.94 108 VAL A O 1
ATOM 884 N N . SER A 1 109 ? 2.169 -22.253 -3.522 1.00 41.19 109 SER A N 1
ATOM 885 C CA . SER A 1 109 ? 1.773 -23.336 -2.626 1.00 41.19 109 SER A CA 1
ATOM 886 C C . SER A 1 109 ? 3.011 -23.928 -1.959 1.00 41.19 109 SER A C 1
ATOM 888 O O . SER A 1 109 ? 3.852 -24.555 -2.602 1.00 41.19 109 SER A O 1
ATOM 890 N N . GLU A 1 110 ? 3.142 -23.659 -0.670 1.00 39.34 110 GLU A N 1
ATOM 891 C CA . GLU A 1 110 ? 4.147 -24.223 0.214 1.00 39.34 110 GLU A CA 1
ATOM 892 C C . GLU A 1 110 ? 3.459 -25.363 0.974 1.00 39.34 110 GLU A C 1
ATOM 894 O O . GLU A 1 110 ? 2.795 -25.110 1.984 1.00 39.34 110 GLU A O 1
ATOM 899 N N . ASP A 1 111 ? 3.603 -26.605 0.513 1.00 32.88 111 ASP A N 1
ATOM 900 C CA . ASP A 1 111 ? 3.260 -27.752 1.356 1.00 32.88 111 ASP A CA 1
ATOM 901 C C . ASP A 1 111 ? 4.112 -27.735 2.629 1.00 32.88 111 ASP A C 1
ATOM 903 O O . ASP A 1 111 ? 5.215 -27.183 2.663 1.00 32.88 111 ASP A O 1
ATOM 907 N N . ASN A 1 112 ? 3.519 -28.256 3.695 1.00 37.03 112 ASN A N 1
ATOM 908 C CA . ASN A 1 112 ? 3.913 -28.089 5.084 1.00 37.03 112 ASN A CA 1
ATOM 909 C C . ASN A 1 112 ? 5.403 -28.316 5.377 1.00 37.03 112 ASN A C 1
ATOM 911 O O . ASN A 1 112 ? 6.066 -29.153 4.772 1.00 37.03 112 ASN A O 1
ATOM 915 N N . ASN A 1 113 ? 5.832 -27.606 6.419 1.00 31.84 113 ASN A N 1
ATOM 916 C CA . ASN A 1 113 ? 7.070 -27.732 7.179 1.00 31.84 113 ASN A CA 1
ATOM 917 C C . ASN A 1 113 ? 8.214 -26.785 6.798 1.00 31.84 113 ASN A C 1
ATOM 919 O O . ASN A 1 113 ? 8.607 -26.627 5.642 1.00 31.84 113 ASN A O 1
ATOM 923 N N . GLU A 1 114 ? 8.713 -26.207 7.889 1.00 31.50 114 GLU A N 1
ATOM 924 C CA . GLU A 1 114 ? 9.960 -25.484 8.091 1.00 31.50 114 GLU A CA 1
ATOM 925 C C . GLU A 1 114 ? 9.979 -24.013 7.679 1.00 31.50 114 GLU A C 1
ATOM 927 O O . GLU A 1 114 ? 10.117 -23.636 6.521 1.00 31.50 114 GLU A O 1
ATOM 932 N N . THR A 1 115 ? 9.834 -23.216 8.745 1.00 33.59 115 THR A N 1
ATOM 933 C CA . THR A 1 115 ? 10.573 -21.993 9.041 1.00 33.59 115 THR A CA 1
ATOM 934 C C . THR A 1 115 ? 10.663 -21.012 7.889 1.00 33.59 115 THR A C 1
ATOM 936 O O . THR A 1 115 ? 11.424 -21.186 6.945 1.00 33.59 115 THR A O 1
ATOM 939 N N . SER A 1 116 ? 9.982 -19.876 8.066 1.00 35.59 116 SER A N 1
ATOM 940 C CA . SER A 1 116 ? 10.549 -18.609 7.630 1.00 35.59 116 SER A CA 1
ATOM 941 C C . SER A 1 116 ? 12.014 -18.630 8.042 1.00 35.59 116 SER A C 1
ATOM 943 O O . SER A 1 116 ? 12.313 -18.487 9.231 1.00 35.59 116 SER A O 1
ATOM 945 N N . SER A 1 117 ? 12.902 -18.890 7.089 1.00 35.06 117 SER A N 1
ATOM 946 C CA . SER A 1 117 ? 14.307 -18.612 7.246 1.00 35.06 117 SER A CA 1
ATOM 947 C C . SER A 1 117 ? 14.325 -17.167 7.724 1.00 35.06 117 SER A C 1
ATOM 949 O O . SER A 1 117 ? 13.920 -16.221 7.036 1.00 35.06 117 SER A O 1
ATOM 951 N N . THR A 1 118 ? 14.704 -16.999 8.989 1.00 36.06 118 THR A N 1
ATOM 952 C CA . THR A 1 118 ? 15.361 -15.780 9.422 1.00 36.06 118 THR A CA 1
ATOM 953 C C . THR A 1 118 ? 16.346 -15.412 8.315 1.00 36.06 118 THR A C 1
ATOM 955 O O . THR A 1 118 ? 16.868 -16.312 7.649 1.00 36.06 118 THR A O 1
ATOM 958 N N . PRO A 1 119 ? 16.580 -14.124 8.029 1.00 40.06 119 PRO A N 1
ATOM 959 C CA . PRO A 1 119 ? 17.747 -13.788 7.240 1.00 40.06 119 PRO A CA 1
ATOM 960 C C . PRO A 1 119 ? 18.926 -14.379 8.014 1.00 40.06 119 PRO A C 1
ATOM 962 O O . PRO A 1 119 ? 19.332 -13.819 9.023 1.00 40.06 119 PRO A O 1
ATOM 965 N N . SER A 1 120 ? 19.389 -15.569 7.631 1.00 40.09 120 SER A N 1
ATOM 966 C CA . SER A 1 120 ? 20.693 -16.021 8.038 1.00 40.09 120 SER A CA 1
ATOM 967 C C . SER A 1 120 ? 21.610 -14.932 7.523 1.00 40.09 120 SER A C 1
ATOM 969 O O . SER A 1 120 ? 21.513 -14.513 6.361 1.00 40.09 120 SER A O 1
ATOM 971 N N . ASP A 1 121 ? 22.435 -14.425 8.425 1.00 42.22 121 ASP A N 1
ATOM 972 C CA . ASP A 1 121 ? 23.482 -13.441 8.184 1.00 42.22 121 ASP A CA 1
ATOM 973 C C . ASP A 1 121 ? 24.593 -14.013 7.276 1.00 42.22 121 ASP A C 1
ATOM 975 O O . ASP A 1 121 ? 25.768 -13.695 7.414 1.00 42.22 121 ASP A O 1
ATOM 979 N N . GLU A 1 122 ? 24.235 -14.877 6.321 1.00 48.28 122 GLU A N 1
ATOM 980 C CA . GLU A 1 122 ? 25.047 -15.121 5.148 1.00 48.28 122 GLU A CA 1
ATOM 981 C C . GLU A 1 122 ? 24.949 -13.864 4.283 1.00 48.28 122 GLU A C 1
ATOM 983 O O . GLU A 1 122 ? 24.001 -13.638 3.514 1.00 48.28 122 GLU A O 1
ATOM 988 N N . ASP A 1 123 ? 25.954 -13.015 4.473 1.00 54.22 123 ASP A N 1
ATOM 989 C CA . ASP A 1 123 ? 26.299 -11.813 3.720 1.00 54.22 123 ASP A CA 1
ATOM 990 C C . ASP A 1 123 ? 26.615 -12.104 2.240 1.00 54.22 123 ASP A C 1
ATOM 992 O O . ASP A 1 123 ? 27.477 -11.473 1.632 1.00 54.22 123 ASP A O 1
ATOM 996 N N . ASN A 1 124 ? 25.885 -13.022 1.604 1.00 56.19 124 ASN A N 1
ATOM 997 C CA . ASN A 1 124 ? 26.034 -13.276 0.180 1.00 56.19 124 ASN A CA 1
ATOM 998 C C . ASN A 1 124 ? 25.758 -11.964 -0.568 1.00 56.19 124 ASN A C 1
ATOM 1000 O O . ASN A 1 124 ? 24.777 -11.227 -0.306 1.00 56.19 124 ASN A O 1
ATOM 1004 N N . ALA A 1 125 ? 26.672 -11.626 -1.474 1.00 68.69 125 ALA A N 1
ATOM 1005 C CA . ALA A 1 125 ? 26.560 -10.423 -2.277 1.00 68.69 125 ALA A CA 1
ATOM 1006 C C . ALA A 1 125 ? 25.277 -10.515 -3.122 1.00 68.69 125 ALA A C 1
ATOM 1008 O O . ALA A 1 125 ? 24.837 -11.595 -3.512 1.00 68.69 125 ALA A O 1
ATOM 1009 N N . GLY A 1 126 ? 24.618 -9.379 -3.379 1.00 69.81 126 GLY A N 1
ATOM 1010 C CA . GLY A 1 126 ? 23.370 -9.384 -4.162 1.00 69.81 126 GLY A CA 1
ATOM 1011 C C . GLY A 1 126 ? 23.556 -9.980 -5.560 1.00 69.81 126 GLY A C 1
ATOM 1012 O O . GLY A 1 126 ? 22.635 -10.593 -6.095 1.00 69.81 126 GLY A O 1
ATOM 1013 N N . ASP A 1 127 ? 24.766 -9.846 -6.096 1.00 77.75 127 ASP A N 1
ATOM 1014 C CA . ASP A 1 127 ? 25.165 -10.378 -7.394 1.00 77.75 127 ASP A CA 1
ATOM 1015 C C . ASP A 1 127 ? 25.279 -11.912 -7.377 1.00 77.75 127 ASP A C 1
ATOM 1017 O O . ASP A 1 127 ? 24.792 -12.558 -8.297 1.00 77.75 127 ASP A O 1
ATOM 1021 N N . GLU A 1 128 ? 25.774 -12.519 -6.293 1.00 85.19 128 GLU A N 1
ATOM 1022 C CA . GLU A 1 128 ? 25.881 -13.984 -6.166 1.00 85.19 128 GLU A CA 1
ATOM 1023 C C . GLU A 1 128 ? 24.508 -14.662 -6.165 1.00 85.19 128 GLU A C 1
ATOM 1025 O O . GLU A 1 128 ? 24.290 -15.656 -6.858 1.00 85.19 128 GLU A O 1
ATOM 1030 N N . LEU A 1 129 ? 23.550 -14.092 -5.425 1.00 85.00 129 LEU A N 1
ATOM 1031 C CA . LEU A 1 129 ? 22.167 -14.579 -5.408 1.00 85.00 129 LEU A CA 1
ATOM 1032 C C . LEU A 1 129 ? 21.506 -14.439 -6.778 1.00 85.00 129 LEU A C 1
ATOM 1034 O O . LEU A 1 129 ? 20.679 -15.265 -7.168 1.00 85.00 129 LEU A O 1
ATOM 1038 N N . TRP A 1 130 ? 21.832 -13.369 -7.499 1.00 87.94 130 TRP A N 1
ATOM 1039 C CA . TRP A 1 130 ? 21.312 -13.174 -8.840 1.00 87.94 130 TRP A CA 1
ATOM 1040 C C . TRP A 1 130 ? 21.911 -14.189 -9.814 1.00 87.94 130 TRP A C 1
ATOM 1042 O O . TRP A 1 130 ? 21.158 -14.804 -10.565 1.00 87.94 130 TRP A O 1
ATOM 1052 N N . ASP A 1 131 ? 23.220 -14.433 -9.752 1.00 87.56 131 ASP A N 1
ATOM 1053 C CA . ASP A 1 131 ? 23.910 -15.422 -10.580 1.00 87.56 131 ASP A CA 1
ATOM 1054 C C . ASP A 1 131 ? 23.421 -16.851 -10.305 1.00 87.56 131 ASP A C 1
ATOM 1056 O O . ASP A 1 131 ? 23.226 -17.624 -11.246 1.00 87.56 131 ASP A O 1
ATOM 1060 N N . GLU A 1 132 ? 23.173 -17.210 -9.039 1.00 89.50 132 GLU A N 1
ATOM 1061 C CA . GLU A 1 132 ? 22.554 -18.492 -8.671 1.00 89.50 132 GLU A CA 1
ATOM 1062 C C . GLU A 1 132 ? 21.171 -18.622 -9.319 1.00 89.50 132 GLU A C 1
ATOM 1064 O O . GLU A 1 132 ? 20.892 -19.612 -10.001 1.00 89.50 132 GLU A O 1
ATOM 1069 N N . LEU A 1 133 ? 20.318 -17.601 -9.178 1.00 87.94 133 LEU A N 1
ATOM 1070 C CA . LEU A 1 133 ? 18.989 -17.616 -9.782 1.00 87.94 133 LEU A CA 1
ATOM 1071 C C . LEU A 1 133 ? 19.054 -17.633 -11.313 1.00 87.94 133 LEU A C 1
ATOM 1073 O O . LEU A 1 133 ? 18.247 -18.314 -11.935 1.00 87.94 133 LEU A O 1
ATOM 1077 N N . ASN A 1 134 ? 20.002 -16.928 -11.927 1.00 89.81 134 ASN A N 1
ATOM 1078 C CA . ASN A 1 134 ? 20.160 -16.873 -13.377 1.00 89.81 134 ASN A CA 1
ATOM 1079 C C . ASN A 1 134 ? 20.628 -18.215 -13.960 1.00 89.81 134 ASN A C 1
ATOM 1081 O O . ASN A 1 134 ? 20.227 -18.566 -15.063 1.00 89.81 134 ASN A O 1
ATOM 1085 N N . LYS A 1 135 ? 21.414 -19.004 -13.216 1.00 90.75 135 LYS A N 1
ATOM 1086 C CA . LYS A 1 135 ? 21.759 -20.385 -13.604 1.00 90.75 135 LYS A CA 1
ATOM 1087 C C . LYS A 1 135 ? 20.558 -21.329 -13.537 1.00 90.75 135 LYS A C 1
ATOM 1089 O O . LYS A 1 135 ? 20.476 -22.259 -14.332 1.00 90.75 135 LYS A O 1
ATOM 1094 N N . ILE A 1 136 ? 19.653 -21.107 -12.583 1.00 88.75 136 ILE A N 1
ATOM 1095 C CA . ILE A 1 136 ? 18.459 -21.937 -12.373 1.00 88.75 136 ILE A CA 1
ATOM 1096 C C . ILE A 1 136 ? 17.353 -21.569 -13.371 1.00 88.75 136 ILE A C 1
ATOM 1098 O O . ILE A 1 136 ? 16.794 -22.438 -14.031 1.00 88.75 136 ILE A O 1
ATOM 1102 N N . ASP A 1 137 ? 17.017 -20.284 -13.454 1.00 87.62 137 ASP A N 1
ATOM 1103 C CA . ASP A 1 137 ? 15.885 -19.747 -14.203 1.00 87.62 137 ASP A CA 1
ATOM 1104 C C . ASP A 1 137 ? 16.218 -18.336 -14.745 1.00 87.62 137 ASP A C 1
ATOM 1106 O O . ASP A 1 137 ? 15.895 -17.314 -14.123 1.00 87.62 137 ASP A O 1
ATOM 1110 N N . PRO A 1 138 ? 16.844 -18.246 -15.935 1.00 86.81 138 PRO A N 1
ATOM 1111 C CA . PRO A 1 138 ? 17.176 -16.964 -16.562 1.00 86.81 138 PRO A CA 1
ATOM 1112 C C . PRO A 1 138 ? 15.941 -16.093 -16.834 1.00 86.81 138 PRO A C 1
ATOM 1114 O O . PRO A 1 138 ? 15.981 -14.858 -16.770 1.00 86.81 138 PRO A O 1
ATOM 1117 N N . GLN A 1 139 ? 14.803 -16.731 -17.130 1.00 84.31 139 GLN A N 1
ATOM 1118 C CA . GLN A 1 139 ? 13.571 -16.034 -17.474 1.00 84.31 139 GLN A CA 1
ATOM 1119 C C . GLN A 1 139 ? 13.021 -15.257 -16.276 1.00 84.31 139 GLN A C 1
ATOM 1121 O O . GLN A 1 139 ? 12.543 -14.131 -16.451 1.00 84.31 139 GLN A O 1
ATOM 1126 N N . ILE A 1 140 ? 13.077 -15.823 -15.067 1.00 83.75 140 ILE A N 1
ATOM 1127 C CA . ILE A 1 140 ? 12.670 -15.116 -13.853 1.00 83.75 140 ILE A CA 1
ATOM 1128 C C . ILE A 1 140 ? 13.768 -14.165 -13.367 1.00 83.75 140 ILE A C 1
ATOM 1130 O O . ILE A 1 140 ? 13.436 -13.040 -12.992 1.00 83.75 140 ILE A O 1
ATOM 1134 N N . ALA A 1 141 ? 15.048 -14.551 -13.443 1.00 85.50 141 ALA A N 1
ATOM 1135 C CA . ALA A 1 141 ? 16.180 -13.730 -13.003 1.00 85.50 141 ALA A CA 1
ATOM 1136 C C . ALA A 1 141 ? 16.225 -12.375 -13.724 1.00 85.50 141 ALA A C 1
ATOM 1138 O O . ALA A 1 141 ? 16.402 -11.337 -13.080 1.00 85.50 141 ALA A O 1
ATOM 1139 N N . SER A 1 142 ? 15.928 -12.363 -15.032 1.00 83.19 142 SER A N 1
ATOM 1140 C CA . SER A 1 142 ? 15.846 -11.139 -15.842 1.00 83.19 142 SER A CA 1
ATOM 1141 C C . SER A 1 142 ? 14.864 -10.090 -15.284 1.00 83.19 142 SER A C 1
ATOM 1143 O O . SER A 1 142 ? 15.018 -8.886 -15.504 1.00 83.19 142 SER A O 1
ATOM 1145 N N . ARG A 1 143 ? 13.857 -10.518 -14.509 1.00 81.56 143 ARG A N 1
ATOM 1146 C CA . ARG A 1 143 ? 12.802 -9.647 -13.968 1.00 81.56 143 ARG A CA 1
ATOM 1147 C C . ARG A 1 143 ? 13.173 -8.953 -12.660 1.00 81.56 143 ARG A C 1
ATOM 1149 O O . ARG A 1 143 ? 12.452 -8.035 -12.258 1.00 81.56 143 ARG A O 1
ATOM 1156 N N . TYR A 1 144 ? 14.239 -9.385 -11.990 1.00 82.00 144 TYR A N 1
ATOM 1157 C CA . TYR A 1 144 ? 14.641 -8.885 -10.676 1.00 82.00 144 TYR A CA 1
ATOM 1158 C C . TYR A 1 144 ? 16.038 -8.267 -10.727 1.00 82.00 144 TYR A C 1
ATOM 1160 O O . TYR A 1 144 ? 16.911 -8.717 -11.460 1.00 82.00 144 TYR A O 1
ATOM 1168 N N . HIS A 1 145 ? 16.230 -7.210 -9.940 1.00 82.56 145 HIS A N 1
ATOM 1169 C CA . HIS A 1 145 ? 17.522 -6.550 -9.784 1.00 82.56 145 HIS A CA 1
ATOM 1170 C C . HIS A 1 145 ? 18.353 -7.294 -8.714 1.00 82.56 145 HIS A C 1
ATOM 1172 O O . HIS A 1 145 ? 17.762 -7.677 -7.702 1.00 82.56 145 HIS A O 1
ATOM 1178 N N . PRO A 1 146 ? 19.689 -7.418 -8.850 1.00 82.44 146 PRO A N 1
ATOM 1179 C CA . PRO A 1 146 ? 20.575 -8.056 -7.858 1.00 82.44 146 PRO A CA 1
ATOM 1180 C C . PRO A 1 146 ? 20.395 -7.554 -6.412 1.00 82.44 146 PRO A C 1
ATOM 1182 O O . PRO A 1 146 ? 20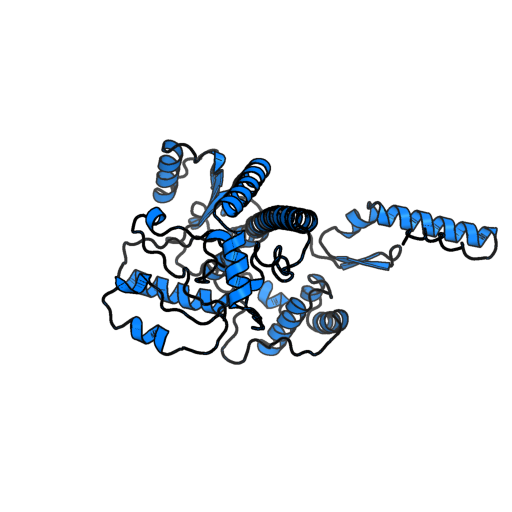.314 -8.318 -5.456 1.00 82.44 146 PRO A O 1
ATOM 1185 N N . ASN A 1 147 ? 20.211 -6.242 -6.240 1.00 80.69 147 ASN A N 1
ATOM 1186 C CA . ASN A 1 147 ? 19.877 -5.631 -4.943 1.00 80.69 147 ASN A CA 1
ATOM 1187 C C . ASN A 1 147 ? 18.563 -6.108 -4.284 1.00 80.69 147 ASN A C 1
ATOM 1189 O O . ASN A 1 147 ? 18.373 -5.855 -3.095 1.00 80.69 147 ASN A O 1
ATOM 1193 N N . ASP A 1 148 ? 17.646 -6.783 -4.988 1.00 79.81 148 ASP A N 1
ATOM 1194 C CA . ASP A 1 148 ? 16.403 -7.321 -4.404 1.00 79.81 148 ASP A CA 1
ATOM 1195 C C . ASP A 1 148 ? 16.658 -8.678 -3.713 1.00 79.81 148 ASP A C 1
ATOM 1197 O O . ASP A 1 148 ? 15.962 -9.668 -3.955 1.00 79.81 148 ASP A O 1
ATOM 1201 N N . LYS A 1 149 ? 17.674 -8.716 -2.831 1.00 81.56 149 LYS A N 1
ATOM 1202 C CA . LYS A 1 149 ? 18.189 -9.927 -2.162 1.00 81.56 149 LYS A CA 1
ATOM 1203 C C . LYS A 1 149 ? 17.070 -10.784 -1.572 1.00 81.56 149 LYS A C 1
ATOM 1205 O O . LYS A 1 149 ? 17.047 -11.998 -1.738 1.00 81.56 149 LYS A O 1
ATOM 1210 N N . ARG A 1 150 ? 16.093 -10.142 -0.918 1.00 76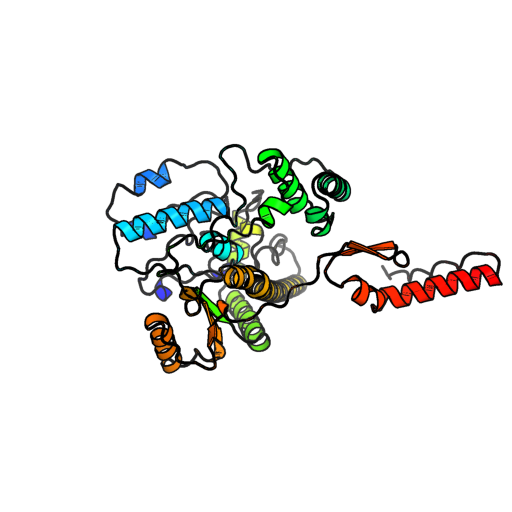.81 150 ARG A N 1
ATOM 1211 C CA . ARG A 1 150 ? 14.953 -10.822 -0.288 1.00 76.81 150 ARG A CA 1
ATOM 1212 C C . ARG A 1 150 ? 14.116 -11.609 -1.297 1.00 76.81 150 ARG A C 1
ATOM 1214 O O . ARG A 1 150 ? 13.688 -12.718 -0.991 1.00 76.81 150 ARG A O 1
ATOM 1221 N N . ARG A 1 151 ? 13.836 -11.043 -2.475 1.00 78.81 151 ARG A N 1
ATOM 1222 C CA . ARG A 1 151 ? 13.050 -11.743 -3.498 1.00 78.81 151 ARG A CA 1
ATOM 1223 C C . ARG A 1 151 ? 13.867 -12.798 -4.222 1.00 78.81 151 ARG A C 1
ATOM 1225 O O . ARG A 1 151 ? 13.315 -13.855 -4.497 1.00 78.81 151 ARG A O 1
ATOM 1232 N N . LEU A 1 152 ? 15.146 -12.531 -4.486 1.00 84.00 152 LEU A N 1
ATOM 1233 C CA . LEU A 1 152 ? 16.047 -13.505 -5.105 1.00 84.00 152 LEU A CA 1
ATOM 1234 C C . LEU A 1 152 ? 16.158 -14.771 -4.249 1.00 84.00 152 LEU A C 1
ATOM 1236 O O . LEU A 1 152 ? 15.861 -15.852 -4.750 1.00 84.00 152 LEU A O 1
ATOM 1240 N N . ARG A 1 153 ? 16.437 -14.629 -2.943 1.00 83.94 153 ARG A N 1
ATOM 1241 C CA . ARG A 1 153 ? 16.447 -15.763 -2.000 1.00 83.94 153 ARG A CA 1
ATOM 1242 C C . ARG A 1 153 ? 15.139 -16.543 -2.041 1.00 83.94 153 ARG A C 1
ATOM 1244 O O . ARG A 1 153 ? 15.160 -17.750 -2.234 1.00 83.94 153 ARG A O 1
ATOM 1251 N N . ARG A 1 154 ? 13.998 -15.848 -1.973 1.00 79.44 154 ARG A N 1
ATOM 1252 C CA . ARG A 1 154 ? 12.682 -16.502 -2.014 1.00 79.44 154 ARG A CA 1
ATOM 1253 C C . ARG A 1 154 ? 12.449 -17.292 -3.308 1.00 79.44 154 ARG A C 1
ATOM 1255 O O . ARG A 1 154 ? 11.853 -18.360 -3.267 1.00 79.44 154 ARG A O 1
ATOM 1262 N N . LEU A 1 155 ? 12.878 -16.781 -4.463 1.00 82.75 155 LEU A N 1
ATOM 1263 C CA . LEU A 1 155 ? 12.741 -17.494 -5.742 1.00 82.75 155 LEU A CA 1
ATOM 1264 C C . LEU A 1 155 ? 13.604 -18.759 -5.779 1.00 82.75 155 LEU A C 1
ATOM 1266 O O . LEU A 1 155 ? 13.145 -19.798 -6.252 1.00 82.75 155 LEU A O 1
ATOM 1270 N N . ILE A 1 156 ? 14.817 -18.681 -5.233 1.00 84.44 156 ILE A N 1
ATOM 1271 C CA . ILE A 1 156 ? 15.717 -19.829 -5.094 1.00 84.44 156 ILE A CA 1
ATOM 1272 C C . ILE A 1 156 ? 15.124 -20.864 -4.127 1.00 84.44 156 ILE A C 1
ATOM 1274 O O . ILE A 1 156 ? 15.118 -22.052 -4.437 1.00 84.44 156 ILE A O 1
ATOM 1278 N N . GLU A 1 157 ? 14.574 -20.435 -2.988 1.00 83.12 157 GLU A N 1
ATOM 1279 C CA . GLU A 1 157 ? 13.889 -21.308 -2.022 1.00 83.12 157 GLU A CA 1
ATOM 1280 C C . GLU A 1 157 ? 12.695 -22.034 -2.659 1.00 83.12 157 GLU A C 1
ATOM 1282 O O . GLU A 1 157 ? 12.564 -23.250 -2.511 1.00 83.12 157 GLU A O 1
ATOM 1287 N N . ILE A 1 158 ? 11.867 -21.323 -3.438 1.00 79.44 158 ILE A N 1
ATOM 1288 C CA . ILE A 1 158 ? 10.744 -21.914 -4.186 1.00 79.44 158 ILE A CA 1
ATOM 1289 C C . ILE A 1 158 ? 11.237 -23.029 -5.113 1.00 79.44 158 ILE A C 1
ATOM 1291 O O . ILE A 1 158 ? 10.652 -24.113 -5.130 1.00 79.44 158 ILE A O 1
ATOM 1295 N N . TYR A 1 159 ? 12.317 -22.787 -5.860 1.00 83.06 159 TYR A N 1
ATOM 1296 C CA . TYR A 1 159 ? 12.906 -23.805 -6.728 1.00 83.06 159 TYR A CA 1
ATOM 1297 C C . TYR A 1 159 ? 13.458 -24.989 -5.925 1.00 83.06 159 TYR A C 1
ATOM 1299 O O . TYR A 1 159 ? 13.183 -26.144 -6.255 1.00 83.06 159 TYR A O 1
ATOM 1307 N N . LYS A 1 160 ? 14.201 -24.723 -4.843 1.00 83.50 160 LYS A N 1
ATOM 1308 C CA . LYS A 1 160 ? 14.796 -25.760 -3.986 1.00 83.50 160 LYS A CA 1
ATOM 1309 C C . LYS A 1 160 ? 13.728 -26.692 -3.409 1.00 83.50 160 LYS A C 1
ATOM 1311 O O . LYS A 1 160 ? 13.960 -27.903 -3.407 1.00 83.50 160 LYS A O 1
ATOM 1316 N N . LYS A 1 161 ? 12.578 -26.139 -3.006 1.00 77.06 161 LYS A N 1
ATOM 1317 C CA . LYS A 1 161 ? 11.446 -26.867 -2.418 1.00 77.06 161 LYS A CA 1
ATOM 1318 C C . LYS A 1 161 ? 10.602 -27.608 -3.453 1.00 77.06 161 LYS A C 1
ATOM 1320 O O . LYS A 1 161 ? 10.407 -28.811 -3.337 1.00 77.06 161 LYS A O 1
ATOM 1325 N N . ASN A 1 162 ? 10.131 -26.911 -4.486 1.00 75.88 162 ASN A N 1
ATOM 1326 C CA . ASN A 1 162 ? 9.157 -27.472 -5.428 1.00 75.88 162 ASN A CA 1
ATOM 1327 C C . ASN A 1 162 ? 9.810 -28.219 -6.599 1.00 75.88 162 ASN A C 1
ATOM 1329 O O . ASN A 1 162 ? 9.099 -28.856 -7.375 1.00 75.88 162 ASN A O 1
ATOM 1333 N N . LYS A 1 163 ? 11.137 -28.090 -6.770 1.00 80.75 163 LYS A N 1
ATOM 1334 C CA . LYS A 1 163 ? 11.917 -28.594 -7.920 1.00 80.75 163 LYS A CA 1
ATOM 1335 C C . LYS A 1 163 ? 11.337 -28.190 -9.282 1.00 80.75 163 LYS A C 1
ATOM 1337 O O . LYS A 1 163 ? 11.604 -28.825 -10.296 1.00 80.75 163 LYS A O 1
ATOM 1342 N N . LYS A 1 164 ? 10.543 -27.118 -9.301 1.00 80.06 164 LYS A N 1
ATOM 1343 C CA . LYS A 1 164 ? 9.917 -26.520 -10.481 1.00 80.06 164 LYS A CA 1
ATOM 1344 C C . LYS A 1 164 ? 10.447 -25.110 -10.645 1.00 80.06 164 LYS A C 1
ATOM 1346 O O . LYS A 1 164 ? 10.621 -24.401 -9.650 1.00 80.06 164 LYS A O 1
ATOM 1351 N N . LEU A 1 165 ? 10.682 -24.708 -11.890 1.00 82.94 165 LEU A N 1
ATOM 1352 C CA . LEU A 1 165 ? 11.155 -23.365 -12.197 1.00 82.94 165 LEU A CA 1
ATOM 1353 C C . LEU A 1 165 ? 10.128 -22.333 -11.703 1.00 82.94 165 LEU A C 1
ATOM 1355 O O . LEU A 1 165 ? 8.929 -22.478 -11.970 1.00 82.94 165 LEU A O 1
ATOM 1359 N N . PRO A 1 166 ? 10.552 -21.284 -10.976 1.00 78.12 166 PRO A N 1
ATOM 1360 C CA . PRO A 1 166 ? 9.644 -20.227 -10.553 1.00 78.12 166 PRO A CA 1
ATOM 1361 C C . PRO A 1 166 ? 8.902 -19.590 -11.734 1.00 78.12 166 PRO A C 1
ATOM 1363 O O . PRO A 1 166 ? 7.713 -19.296 -11.620 1.00 78.12 166 PRO A O 1
ATOM 1366 N N . SER A 1 167 ? 9.566 -19.407 -12.879 1.00 79.12 167 SER A N 1
ATOM 1367 C CA . SER A 1 167 ? 8.953 -18.926 -14.121 1.00 79.12 167 SER A CA 1
ATOM 1368 C C . SER A 1 167 ? 7.772 -19.779 -14.571 1.00 79.12 167 SER A C 1
ATOM 1370 O O . SER A 1 167 ? 6.744 -19.200 -14.927 1.00 79.12 167 SER A O 1
ATOM 1372 N N . ASP A 1 168 ? 7.862 -21.106 -14.489 1.00 78.19 168 ASP A N 1
ATOM 1373 C CA . ASP A 1 168 ? 6.775 -22.026 -14.838 1.00 78.19 168 ASP A CA 1
ATOM 1374 C C . ASP A 1 168 ? 5.615 -21.919 -13.853 1.00 78.19 168 ASP A C 1
ATOM 1376 O O . ASP A 1 168 ? 4.454 -21.845 -14.259 1.00 78.19 168 ASP A O 1
ATOM 1380 N N . ILE A 1 169 ? 5.915 -21.818 -12.556 1.00 72.69 169 ILE A N 1
ATOM 1381 C CA . ILE A 1 169 ? 4.896 -21.621 -11.518 1.00 72.69 169 ILE A CA 1
ATOM 1382 C C . ILE A 1 169 ? 4.134 -20.316 -11.782 1.00 72.69 169 ILE A C 1
ATOM 1384 O O . ILE A 1 169 ? 2.905 -20.318 -11.821 1.00 72.69 169 ILE A O 1
ATOM 1388 N N . TYR A 1 170 ? 4.842 -19.214 -12.049 1.00 69.75 170 TYR A N 1
ATOM 1389 C CA . TYR A 1 170 ? 4.223 -17.919 -12.351 1.00 69.75 170 TYR A CA 1
ATOM 1390 C C . TYR A 1 170 ? 3.557 -17.859 -13.733 1.00 69.75 170 TYR A C 1
ATOM 1392 O O . TYR A 1 170 ? 2.689 -17.012 -13.954 1.00 69.75 170 TYR A O 1
ATOM 1400 N N . SER A 1 171 ? 3.973 -18.712 -14.670 1.00 67.56 171 SER A N 1
ATOM 1401 C CA . SER A 1 171 ? 3.399 -18.803 -16.018 1.00 67.56 171 SER A CA 1
ATOM 1402 C C . SER A 1 171 ? 2.214 -19.761 -16.088 1.00 67.56 171 SER A C 1
ATOM 1404 O O . SER A 1 171 ? 1.429 -19.663 -17.034 1.00 67.56 171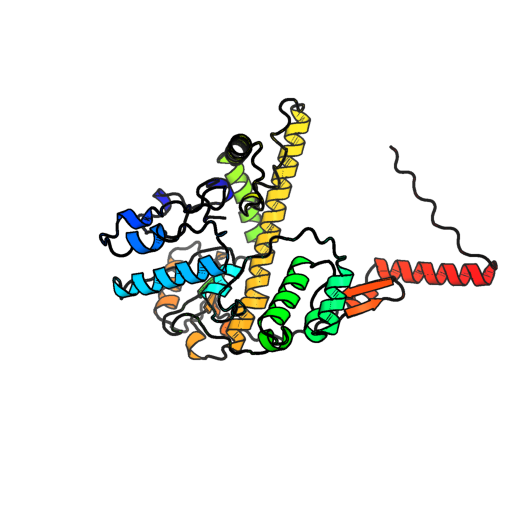 SER A O 1
ATOM 1406 N N . SER A 1 172 ? 2.030 -20.632 -15.090 1.00 59.75 172 SER A N 1
ATOM 1407 C CA . SER A 1 172 ? 0.818 -21.429 -14.915 1.00 59.75 172 SER A CA 1
ATOM 1408 C C . SER A 1 172 ? -0.359 -20.501 -14.566 1.00 59.75 172 SER A C 1
ATOM 1410 O O . SER A 1 172 ? -0.686 -20.216 -13.420 1.00 59.75 172 SER A O 1
ATOM 1412 N N . LYS A 1 173 ? -0.977 -19.934 -15.608 1.00 58.75 173 LYS A N 1
ATOM 1413 C CA . LYS A 1 173 ? -2.045 -18.917 -15.561 1.00 58.75 173 LYS A CA 1
ATOM 1414 C C . LYS A 1 173 ? -3.401 -19.468 -15.094 1.00 58.75 173 LYS A C 1
ATOM 1416 O O . LYS A 1 173 ? -4.441 -18.999 -15.547 1.00 58.75 173 LYS A O 1
ATOM 1421 N N . ASN A 1 174 ? -3.423 -20.428 -14.175 1.00 65.75 174 ASN A N 1
ATOM 1422 C CA . ASN A 1 174 ? -4.661 -20.932 -13.580 1.00 65.75 174 ASN A CA 1
ATOM 1423 C C . ASN A 1 174 ? -5.109 -20.012 -12.438 1.00 65.75 174 ASN A C 1
ATOM 1425 O O . ASN A 1 174 ? -5.188 -20.418 -11.280 1.00 65.75 174 ASN A O 1
ATOM 1429 N N . VAL A 1 175 ? -5.373 -18.748 -12.776 1.00 76.00 175 VAL A N 1
ATOM 1430 C CA . VAL A 1 175 ? -5.959 -17.787 -11.841 1.00 76.00 175 VAL A CA 1
ATOM 1431 C C . VAL A 1 175 ? -7.382 -18.249 -11.545 1.00 76.00 175 VAL A C 1
ATOM 1433 O O . VAL A 1 175 ? -8.179 -18.437 -12.461 1.00 76.00 175 VAL A O 1
ATOM 1436 N N . LYS A 1 176 ? -7.699 -18.443 -10.267 1.00 85.44 176 LYS A N 1
ATOM 1437 C CA . LYS A 1 176 ? -9.043 -18.785 -9.794 1.00 85.44 176 LYS A CA 1
ATOM 1438 C C . LYS A 1 176 ? -9.413 -17.864 -8.644 1.00 85.44 176 LYS A C 1
ATOM 1440 O O . LYS A 1 176 ? -8.538 -17.434 -7.896 1.00 85.44 176 LYS A O 1
ATOM 1445 N N . LEU A 1 177 ? -10.694 -17.538 -8.512 1.00 88.38 177 LEU A N 1
ATOM 1446 C CA . LEU A 1 177 ? -11.190 -16.875 -7.309 1.00 88.38 177 LEU A CA 1
ATOM 1447 C C . LEU A 1 177 ? -11.228 -17.887 -6.161 1.00 88.38 177 LEU A C 1
ATOM 1449 O O . LEU A 1 177 ? -11.542 -19.055 -6.382 1.00 88.38 177 LEU A O 1
ATOM 1453 N N . ARG A 1 178 ? -10.889 -17.440 -4.949 1.00 90.25 178 ARG A N 1
ATOM 1454 C CA . ARG A 1 178 ? -10.919 -18.287 -3.746 1.00 90.25 178 ARG A CA 1
ATOM 1455 C C . ARG A 1 178 ? -12.346 -18.630 -3.319 1.00 90.25 178 ARG A C 1
ATOM 1457 O O . ARG A 1 178 ? -12.593 -19.716 -2.810 1.00 90.25 178 ARG A O 1
ATOM 1464 N N . PHE A 1 179 ? -13.272 -17.701 -3.534 1.00 90.19 179 PHE A N 1
ATOM 1465 C CA . PHE A 1 179 ? -14.686 -17.843 -3.200 1.00 90.19 179 PHE A CA 1
ATOM 1466 C C . PHE A 1 179 ? -15.537 -17.956 -4.471 1.00 90.19 179 PHE A C 1
ATOM 1468 O O . PHE A 1 179 ? -15.076 -17.557 -5.547 1.00 90.19 179 PHE A O 1
ATOM 1475 N N . PRO A 1 180 ? -16.779 -18.475 -4.373 1.00 88.88 180 PRO A N 1
ATOM 1476 C CA . PRO A 1 180 ? -17.689 -18.561 -5.510 1.00 88.88 180 PRO A CA 1
ATOM 1477 C C . PRO A 1 180 ? -17.831 -17.212 -6.215 1.00 88.88 180 PRO A C 1
ATOM 1479 O O . PRO A 1 180 ? -18.126 -16.187 -5.589 1.00 88.88 180 PRO A O 1
ATOM 1482 N N . ARG A 1 181 ? -17.613 -17.208 -7.530 1.00 85.75 181 ARG A N 1
ATOM 1483 C CA . ARG A 1 181 ? -17.614 -15.995 -8.360 1.00 85.75 181 ARG A CA 1
ATOM 1484 C C . ARG A 1 181 ? -18.954 -15.260 -8.314 1.00 85.75 181 ARG A C 1
ATOM 1486 O O . ARG A 1 181 ? -18.984 -14.036 -8.381 1.00 85.75 181 ARG A O 1
ATOM 1493 N N . GLU A 1 182 ? -20.045 -16.002 -8.123 1.00 83.38 182 GLU A N 1
ATOM 1494 C CA . GLU A 1 182 ? -21.411 -15.484 -8.068 1.00 83.38 182 GLU A CA 1
ATOM 1495 C C . GLU A 1 182 ? -21.673 -14.659 -6.806 1.00 83.38 182 GLU A C 1
ATOM 1497 O O . GLU A 1 182 ? -22.573 -13.827 -6.781 1.00 83.38 182 GLU A O 1
ATOM 1502 N N . LYS A 1 183 ? -20.867 -14.878 -5.763 1.00 85.75 183 LYS A N 1
ATOM 1503 C CA . LYS A 1 183 ? -20.991 -14.236 -4.449 1.00 85.75 183 LYS A CA 1
ATOM 1504 C C . LYS A 1 183 ? -19.809 -13.321 -4.128 1.00 85.75 183 LYS A C 1
ATOM 1506 O O . LYS A 1 183 ? -19.702 -12.822 -3.012 1.00 85.75 183 LYS A O 1
ATOM 1511 N N . THR A 1 184 ? -18.907 -13.116 -5.088 1.00 87.81 184 THR A N 1
ATOM 1512 C CA . THR A 1 184 ? -17.685 -12.334 -4.896 1.00 87.81 184 THR A CA 1
ATOM 1513 C C . THR A 1 184 ? -17.791 -11.019 -5.645 1.00 87.81 184 THR A C 1
ATOM 1515 O O . THR A 1 184 ? -17.913 -11.005 -6.869 1.00 87.81 184 THR A O 1
ATOM 1518 N N . PHE A 1 185 ? -17.680 -9.922 -4.901 1.00 86.50 185 PHE A N 1
ATOM 1519 C CA . PHE A 1 185 ? -17.751 -8.563 -5.419 1.00 86.50 185 PHE A CA 1
ATOM 1520 C C . PHE A 1 185 ? -16.555 -7.748 -4.937 1.00 86.50 185 PHE A C 1
ATOM 1522 O O . PHE A 1 185 ? -16.067 -7.937 -3.821 1.00 86.50 185 PHE A O 1
ATOM 1529 N N . VAL A 1 186 ? -16.094 -6.811 -5.762 1.00 87.19 186 VAL A N 1
ATOM 1530 C CA . VAL A 1 186 ? -15.012 -5.890 -5.411 1.00 87.19 186 VAL A CA 1
ATOM 1531 C C . VAL A 1 186 ? -15.407 -4.472 -5.764 1.00 87.19 186 VAL A C 1
ATOM 1533 O O . VAL A 1 186 ? -15.700 -4.150 -6.914 1.00 87.19 186 VAL A O 1
ATOM 1536 N N . LEU A 1 187 ? -15.328 -3.615 -4.753 1.00 86.81 187 LEU A N 1
ATOM 1537 C CA . LEU A 1 187 ? -15.532 -2.182 -4.862 1.00 86.81 187 LEU A CA 1
ATOM 1538 C C . LEU A 1 187 ? -14.201 -1.473 -4.632 1.00 86.81 187 LEU A C 1
ATOM 1540 O O . LEU A 1 187 ? -13.604 -1.564 -3.559 1.00 86.81 187 LEU A O 1
ATOM 1544 N N . CYS A 1 188 ? -13.734 -0.750 -5.643 1.00 88.88 188 CYS A N 1
ATOM 1545 C CA . CYS A 1 188 ? -12.586 0.131 -5.536 1.00 88.88 188 CYS A CA 1
ATOM 1546 C C . CYS A 1 188 ? -13.045 1.587 -5.507 1.00 88.88 188 CYS A C 1
ATOM 1548 O O . CYS A 1 188 ? -13.538 2.112 -6.502 1.00 88.88 188 CYS A O 1
ATOM 1550 N N . LEU A 1 189 ? -12.810 2.258 -4.382 1.00 89.31 189 LEU A N 1
ATOM 1551 C CA . LEU A 1 189 ? -12.952 3.705 -4.291 1.00 89.31 189 LEU A CA 1
ATOM 1552 C C . LEU A 1 189 ? -11.689 4.368 -4.843 1.00 89.31 189 LEU A C 1
ATOM 1554 O O . LEU A 1 189 ? -10.589 4.180 -4.317 1.00 89.31 189 LEU A O 1
ATOM 1558 N N . TRP A 1 190 ? -11.856 5.137 -5.910 1.00 90.50 190 TRP A N 1
ATOM 1559 C CA . TRP A 1 190 ? -10.801 5.893 -6.566 1.00 90.50 190 TRP A CA 1
ATOM 1560 C C . TRP A 1 190 ? -11.099 7.387 -6.475 1.00 90.50 190 TRP A C 1
ATOM 1562 O O . TRP A 1 190 ? -12.247 7.805 -6.349 1.00 90.50 190 TRP A O 1
ATOM 1572 N N . LEU A 1 191 ? -10.053 8.203 -6.482 1.00 91.06 191 LEU A N 1
ATOM 1573 C CA . LEU A 1 191 ? -10.167 9.653 -6.462 1.00 91.06 191 LEU A CA 1
ATOM 1574 C C . LEU A 1 191 ? -9.049 10.240 -7.331 1.00 91.06 191 LEU A C 1
ATOM 1576 O O . LEU A 1 191 ? -7.917 9.739 -7.257 1.00 91.06 191 LEU A O 1
ATOM 1580 N N . PRO A 1 192 ? -9.304 11.319 -8.092 1.00 91.12 192 PRO A N 1
ATOM 1581 C CA . PRO A 1 192 ? -8.264 12.000 -8.847 1.00 91.12 192 PRO A CA 1
ATOM 1582 C C . PRO A 1 192 ? -7.076 12.389 -7.961 1.00 91.12 192 PRO A C 1
ATOM 1584 O O . PRO A 1 192 ? -7.239 12.865 -6.834 1.00 91.12 192 PRO A O 1
ATOM 1587 N N . ARG A 1 193 ? -5.855 12.202 -8.480 1.00 91.75 193 ARG A N 1
ATOM 1588 C CA . ARG A 1 193 ? -4.609 12.313 -7.695 1.00 91.75 193 ARG A CA 1
ATOM 1589 C C . ARG A 1 193 ? -4.461 13.634 -6.948 1.00 91.75 193 ARG A C 1
ATOM 1591 O O . ARG A 1 193 ? -4.012 13.628 -5.806 1.00 91.75 193 ARG A O 1
ATOM 1598 N N . GLU A 1 194 ? -4.820 14.748 -7.577 1.00 91.94 194 GLU A N 1
ATOM 1599 C CA . GLU A 1 194 ? -4.718 16.074 -6.958 1.00 91.94 194 GLU A CA 1
ATOM 1600 C C . GLU A 1 194 ? -5.624 16.191 -5.729 1.00 91.94 194 GLU A C 1
ATOM 1602 O O . GLU A 1 194 ? -5.170 16.585 -4.651 1.00 91.94 194 GLU A O 1
ATOM 1607 N N . GLN A 1 195 ? -6.881 15.759 -5.863 1.00 93.44 195 GLN A N 1
ATOM 1608 C CA . GLN A 1 195 ? -7.848 15.748 -4.769 1.00 93.44 195 GLN A CA 1
ATOM 1609 C C . GLN A 1 195 ? -7.414 14.778 -3.664 1.00 93.44 195 GLN A C 1
ATOM 1611 O O . GLN A 1 195 ? -7.422 15.137 -2.486 1.00 93.44 195 GLN A O 1
ATOM 1616 N N . LEU A 1 196 ? -6.947 13.582 -4.038 1.00 94.31 196 LEU A N 1
ATOM 1617 C CA . LEU A 1 196 ? -6.434 12.589 -3.098 1.00 94.31 196 LEU A CA 1
ATOM 1618 C C . LEU A 1 196 ? -5.250 13.127 -2.296 1.00 94.31 196 LEU A C 1
ATOM 1620 O O . LEU A 1 196 ? -5.220 12.988 -1.078 1.00 94.31 196 LEU A O 1
ATOM 1624 N N . TYR A 1 197 ? -4.279 13.774 -2.939 1.00 95.38 197 TYR A N 1
ATOM 1625 C CA . TYR A 1 197 ? -3.118 14.324 -2.240 1.00 95.38 197 TYR A CA 1
ATOM 1626 C C . TYR A 1 197 ? -3.488 15.453 -1.290 1.00 95.38 197 TYR A C 1
ATOM 1628 O O . TYR A 1 197 ? -2.927 15.512 -0.194 1.00 95.38 197 TYR A O 1
ATOM 1636 N N . LYS A 1 198 ? -4.440 16.309 -1.674 1.00 95.62 198 LYS A N 1
ATOM 1637 C CA . LYS A 1 198 ? -4.975 17.339 -0.783 1.00 95.62 198 LYS A CA 1
ATOM 1638 C C . LYS A 1 198 ? -5.593 16.696 0.461 1.00 95.62 198 LYS A C 1
ATOM 1640 O O . LYS A 1 198 ? -5.158 17.005 1.567 1.00 95.62 198 LYS A O 1
ATOM 1645 N N . SER A 1 199 ? -6.500 15.733 0.283 1.00 94.62 199 SER A N 1
ATOM 1646 C CA . SER A 1 199 ? -7.144 15.027 1.398 1.00 94.62 199 SER A CA 1
ATOM 1647 C C . SER A 1 199 ? -6.147 14.262 2.273 1.00 94.62 199 SER A C 1
ATOM 1649 O O . SER A 1 199 ? -6.247 14.310 3.495 1.00 94.62 199 SER A O 1
ATOM 1651 N N . LEU A 1 200 ? -5.146 13.595 1.688 1.00 96.38 200 LEU A N 1
ATOM 1652 C CA . LEU A 1 200 ? -4.114 12.880 2.446 1.00 96.38 200 LEU A CA 1
ATOM 1653 C C . LEU A 1 200 ? -3.240 13.827 3.273 1.00 96.38 200 LEU A C 1
ATOM 1655 O O . LEU A 1 200 ? -2.916 13.499 4.411 1.00 96.38 200 LEU A O 1
ATOM 1659 N N . ASN A 1 201 ? -2.867 14.988 2.726 1.00 96.69 201 ASN A N 1
ATOM 1660 C CA . ASN A 1 201 ? -2.088 15.983 3.461 1.00 96.69 201 ASN A CA 1
ATOM 1661 C C . ASN A 1 201 ? -2.893 16.544 4.637 1.00 96.69 201 ASN A C 1
ATOM 1663 O O . ASN A 1 201 ? -2.399 16.510 5.761 1.00 96.69 201 ASN A O 1
ATOM 1667 N N . SER A 1 202 ? -4.137 16.971 4.389 1.00 96.81 202 SER A N 1
ATOM 1668 C CA . SER A 1 202 ? -5.038 17.468 5.434 1.00 96.81 202 SER A CA 1
ATOM 1669 C C . SER A 1 202 ? -5.322 16.409 6.499 1.00 96.81 202 SER A C 1
ATOM 1671 O O . SER A 1 202 ? -5.396 16.727 7.680 1.00 96.81 202 SER A O 1
ATOM 1673 N N . ARG A 1 203 ? -5.423 15.131 6.114 1.00 96.25 203 ARG A N 1
ATOM 1674 C CA . ARG A 1 203 ? -5.579 14.025 7.064 1.00 96.25 203 ARG A CA 1
ATOM 1675 C C . ARG A 1 203 ? -4.377 13.900 7.998 1.00 96.25 203 ARG A C 1
ATOM 1677 O O . ARG A 1 203 ? -4.580 13.689 9.184 1.00 96.25 203 ARG A O 1
ATOM 1684 N N . VAL A 1 204 ? -3.148 14.038 7.496 1.00 97.06 204 VAL A N 1
ATOM 1685 C CA . VAL A 1 204 ? -1.950 14.016 8.357 1.00 97.06 204 VAL A CA 1
ATOM 1686 C C . VAL A 1 204 ? -1.959 15.199 9.324 1.00 97.06 204 VAL A C 1
ATOM 1688 O O . VAL A 1 204 ? -1.668 15.006 10.498 1.00 97.06 204 VAL A O 1
ATOM 1691 N N . ASP A 1 205 ? -2.356 16.389 8.867 1.00 96.75 205 ASP A N 1
ATOM 1692 C CA . ASP A 1 205 ? -2.500 17.558 9.748 1.00 96.75 205 ASP A CA 1
ATOM 1693 C C . ASP A 1 205 ? -3.528 17.298 10.862 1.00 96.75 205 ASP A C 1
ATOM 1695 O O . ASP A 1 205 ? -3.258 17.538 12.037 1.00 96.75 205 ASP A O 1
ATOM 1699 N N . LEU A 1 206 ? -4.670 16.694 10.520 1.00 96.44 206 LEU A N 1
ATOM 1700 C CA . LEU A 1 206 ? -5.671 16.273 11.502 1.00 96.44 206 LEU A CA 1
ATOM 1701 C C . LEU A 1 206 ? -5.144 15.204 12.467 1.00 96.44 206 LEU A C 1
ATOM 1703 O O . LEU A 1 206 ? -5.481 15.247 13.644 1.00 96.44 206 LEU A O 1
ATOM 1707 N N . MET A 1 207 ? -4.332 14.249 12.003 1.00 95.69 207 MET A N 1
ATOM 1708 C CA . MET A 1 207 ? -3.722 13.240 12.879 1.00 95.69 207 MET A CA 1
ATOM 1709 C C . MET A 1 207 ? -2.785 13.889 13.901 1.00 95.69 207 MET A C 1
ATOM 1711 O O . MET A 1 207 ? -2.846 13.540 15.077 1.00 95.69 207 MET A O 1
ATOM 1715 N N . VAL A 1 208 ? -1.958 14.851 13.475 1.00 95.19 208 VAL A N 1
ATOM 1716 C CA . VAL A 1 208 ? -1.085 15.616 14.380 1.00 95.19 208 VAL A C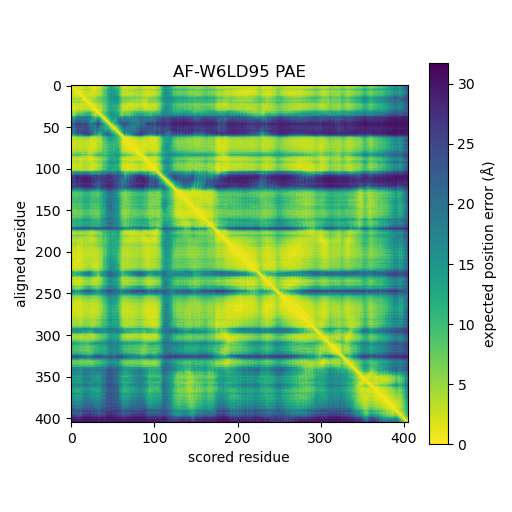A 1
ATOM 1717 C C . VAL A 1 208 ? -1.922 16.337 15.434 1.00 95.19 208 VAL A C 1
ATOM 1719 O O . VAL A 1 208 ? -1.669 16.158 16.622 1.00 95.19 208 VAL A O 1
ATOM 1722 N N . ASN A 1 209 ? -2.983 17.035 15.018 1.00 95.56 209 ASN A N 1
ATOM 1723 C CA . ASN A 1 209 ? -3.895 17.730 15.934 1.00 95.56 209 ASN A CA 1
ATOM 1724 C C . ASN A 1 209 ? -4.632 16.783 16.897 1.00 95.56 209 ASN A C 1
ATOM 1726 O O . ASN A 1 209 ? -4.989 17.185 17.997 1.00 95.56 209 ASN A O 1
ATOM 1730 N N . LYS A 1 210 ? -4.860 15.527 16.495 1.00 94.81 210 LYS A N 1
ATOM 1731 C CA . LYS A 1 210 ? -5.475 14.488 17.335 1.00 94.81 210 LYS A CA 1
ATOM 1732 C C . LYS A 1 210 ? -4.508 13.840 18.334 1.00 94.81 210 LYS A C 1
ATOM 1734 O O . LYS A 1 210 ? -4.952 12.992 19.097 1.00 94.81 210 LYS A O 1
ATOM 1739 N N . GLY A 1 211 ? -3.225 14.207 18.334 1.00 94.81 211 GLY A N 1
ATOM 1740 C CA . GLY A 1 211 ? -2.234 13.659 19.266 1.00 94.81 211 GLY A CA 1
ATOM 1741 C C . GLY A 1 211 ? -1.358 12.542 18.693 1.00 94.81 211 GLY A C 1
ATOM 1742 O O . GLY A 1 211 ? -0.819 11.747 19.458 1.00 94.81 211 GLY A O 1
ATOM 1743 N N . LEU A 1 212 ? -1.168 12.478 17.366 1.00 94.50 212 LEU A N 1
ATOM 1744 C CA . LEU A 1 212 ? -0.256 11.511 16.725 1.00 94.50 212 LEU A CA 1
ATOM 1745 C C . LEU A 1 212 ? 1.143 11.497 17.362 1.00 94.50 212 LEU A C 1
ATOM 1747 O O . LEU A 1 212 ? 1.748 10.439 17.489 1.00 94.50 212 LEU A O 1
ATOM 1751 N N . LEU A 1 213 ? 1.670 12.666 17.732 1.00 92.88 213 LEU A N 1
ATOM 1752 C CA . LEU A 1 213 ? 3.017 12.781 18.296 1.00 92.88 213 LEU A CA 1
ATOM 1753 C C . LEU A 1 213 ? 3.098 12.155 19.688 1.00 92.88 213 LEU A C 1
ATOM 1755 O O . LEU A 1 213 ? 4.005 11.367 19.932 1.00 92.88 213 LEU A O 1
ATOM 1759 N N . SER A 1 214 ? 2.121 12.444 20.550 1.00 92.75 214 SER A N 1
ATOM 1760 C CA . SER A 1 214 ? 2.013 11.847 21.885 1.00 92.75 214 SER A CA 1
ATOM 1761 C C . SER A 1 214 ? 1.865 10.329 21.801 1.00 92.75 214 SER A C 1
ATOM 1763 O O . SER A 1 214 ? 2.560 9.600 22.498 1.00 92.75 214 SER A O 1
ATOM 1765 N N . GLU A 1 215 ? 1.032 9.842 20.876 1.00 93.62 215 GLU A N 1
ATOM 1766 C CA . GLU A 1 215 ? 0.850 8.407 20.638 1.00 93.62 215 GLU A CA 1
ATOM 1767 C C . GLU A 1 215 ? 2.166 7.712 20.242 1.00 93.62 215 GLU A C 1
ATOM 1769 O O . GLU A 1 215 ? 2.477 6.625 20.734 1.00 93.62 215 GLU A O 1
ATOM 1774 N N . VAL A 1 216 ? 2.952 8.336 19.360 1.00 91.62 216 VAL A N 1
ATOM 1775 C CA . VAL A 1 216 ? 4.245 7.796 18.922 1.00 91.62 216 VAL A CA 1
ATOM 1776 C C . VAL A 1 216 ? 5.284 7.853 20.038 1.00 91.62 216 VAL A C 1
ATOM 1778 O O . VAL A 1 216 ? 6.013 6.880 20.226 1.00 91.62 216 VAL A O 1
ATOM 1781 N N . GLU A 1 217 ? 5.348 8.954 20.782 1.00 90.38 217 GLU A N 1
ATOM 1782 C CA . GLU A 1 217 ? 6.267 9.122 21.907 1.00 90.38 217 GLU A CA 1
ATOM 1783 C C . GLU A 1 217 ? 6.013 8.069 22.995 1.00 90.38 217 GLU A C 1
ATOM 1785 O O . GLU A 1 217 ? 6.940 7.383 23.426 1.00 90.38 217 GLU A O 1
ATOM 1790 N N . GLU A 1 218 ? 4.757 7.885 23.406 1.00 90.44 218 GLU A N 1
ATOM 1791 C CA . GLU A 1 218 ? 4.376 6.870 24.393 1.00 90.44 218 GLU A CA 1
ATOM 1792 C C . GLU A 1 218 ? 4.699 5.455 23.916 1.00 90.44 218 GLU A C 1
ATOM 1794 O O . GLU A 1 218 ? 5.175 4.623 24.695 1.00 90.44 218 GLU A O 1
ATOM 1799 N N . PHE A 1 219 ? 4.452 5.168 22.635 1.00 89.56 219 PHE A N 1
ATOM 1800 C CA . PHE A 1 219 ? 4.780 3.873 22.056 1.00 89.56 219 PHE A CA 1
ATOM 1801 C C . PHE A 1 219 ? 6.290 3.629 22.037 1.00 89.56 219 PHE A C 1
ATOM 1803 O O . PHE A 1 219 ? 6.722 2.532 22.386 1.00 89.56 219 PHE A O 1
ATOM 1810 N N . GLN A 1 220 ? 7.095 4.625 21.657 1.00 86.56 220 GLN A N 1
ATOM 1811 C CA . GLN A 1 220 ? 8.553 4.503 21.670 1.00 86.56 220 GLN A CA 1
ATOM 1812 C C . GLN A 1 220 ? 9.061 4.271 23.092 1.00 86.56 220 GLN A C 1
ATOM 1814 O O . GLN A 1 220 ? 9.734 3.269 23.302 1.00 86.56 220 GLN A O 1
ATOM 1819 N N . LYS A 1 221 ? 8.644 5.088 24.070 1.00 85.88 221 LYS A N 1
ATOM 1820 C CA . LYS A 1 221 ? 9.037 4.946 25.486 1.00 85.88 221 LYS A CA 1
ATOM 1821 C C . LYS A 1 221 ? 8.725 3.563 26.054 1.00 85.88 221 LYS A C 1
ATOM 1823 O O . LYS A 1 221 ? 9.557 2.956 26.716 1.00 85.88 221 LYS A O 1
ATOM 1828 N N . ARG A 1 222 ? 7.527 3.035 25.782 1.00 85.81 222 ARG A N 1
ATOM 1829 C CA . ARG A 1 222 ? 7.105 1.710 26.273 1.00 85.81 222 ARG A CA 1
ATOM 1830 C C . ARG A 1 222 ? 7.925 0.564 25.682 1.00 85.81 222 ARG A C 1
ATOM 1832 O O . ARG A 1 222 ? 8.009 -0.498 26.287 1.00 85.81 222 ARG A O 1
ATOM 1839 N N . ASN A 1 223 ? 8.482 0.770 24.493 1.00 81.12 223 ASN A N 1
ATOM 1840 C CA . ASN A 1 223 ? 9.267 -0.217 23.763 1.00 81.12 223 ASN A CA 1
ATOM 1841 C C . ASN A 1 223 ? 10.755 0.190 23.677 1.00 81.12 223 ASN A C 1
ATOM 1843 O O . ASN A 1 223 ? 11.486 -0.285 22.809 1.00 81.12 223 ASN A O 1
ATOM 1847 N N . GLU A 1 224 ? 11.225 1.082 24.554 1.00 75.62 224 GLU A N 1
ATOM 1848 C CA . GLU A 1 224 ? 12.647 1.409 24.654 1.00 75.62 224 GLU A CA 1
ATOM 1849 C C . GLU A 1 224 ? 13.424 0.170 25.120 1.00 75.62 224 GLU A C 1
ATOM 1851 O O . GLU A 1 224 ? 13.058 -0.494 26.087 1.00 75.62 224 GLU A O 1
ATOM 1856 N N . GLY A 1 225 ? 14.495 -0.175 24.401 1.00 66.62 225 GLY A N 1
ATOM 1857 C CA . GLY A 1 225 ? 15.325 -1.345 24.704 1.00 66.62 225 GLY A CA 1
ATOM 1858 C C . GLY A 1 225 ? 14.781 -2.686 24.198 1.00 66.62 225 GLY A C 1
ATOM 1859 O O . GLY A 1 225 ? 15.536 -3.658 24.171 1.00 66.62 225 GLY A O 1
ATOM 1860 N N . SER A 1 226 ? 13.534 -2.763 23.718 1.00 63.81 226 SER A N 1
ATOM 1861 C CA . SER A 1 226 ? 13.062 -3.950 23.003 1.00 63.81 226 SER A CA 1
ATOM 1862 C C . SER A 1 226 ? 13.509 -3.884 21.540 1.00 63.81 226 SER A C 1
ATOM 1864 O O . SER A 1 226 ? 13.210 -2.945 20.799 1.00 63.81 226 SER A O 1
ATOM 1866 N N . ASN A 1 227 ? 14.258 -4.895 21.091 1.00 60.38 227 ASN A N 1
ATOM 1867 C CA . ASN A 1 227 ? 14.620 -5.041 19.681 1.00 60.38 227 ASN A CA 1
ATOM 1868 C C . ASN A 1 227 ? 13.402 -5.565 18.908 1.00 60.38 227 ASN A C 1
ATOM 1870 O O . ASN A 1 227 ? 13.360 -6.719 18.482 1.00 60.38 227 ASN A O 1
ATOM 1874 N N . LEU A 1 228 ? 12.367 -4.730 18.797 1.00 61.56 228 LEU A N 1
ATOM 1875 C CA . LEU A 1 228 ? 11.161 -5.028 18.040 1.00 61.56 228 LEU A CA 1
ATOM 1876 C C . LEU A 1 228 ? 11.531 -5.176 16.560 1.00 61.56 228 LEU A C 1
ATOM 1878 O O . LEU A 1 228 ? 11.497 -4.226 15.781 1.00 61.56 228 LEU A O 1
ATOM 1882 N N . GLN A 1 229 ? 11.848 -6.392 16.132 1.00 61.78 229 GLN A N 1
ATOM 1883 C CA . GLN A 1 229 ? 11.966 -6.740 14.713 1.00 61.78 229 GLN A CA 1
ATOM 1884 C C . GLN A 1 229 ? 10.583 -6.970 14.069 1.00 61.78 229 GLN A C 1
ATOM 1886 O O . GLN A 1 229 ? 10.439 -7.710 13.092 1.00 61.78 229 GLN A O 1
ATOM 1891 N N . THR A 1 230 ? 9.541 -6.356 14.633 1.00 68.44 230 THR A N 1
ATOM 1892 C CA . THR A 1 230 ? 8.146 -6.581 14.265 1.00 68.44 230 THR A CA 1
ATOM 1893 C C . THR A 1 230 ? 7.696 -5.625 13.173 1.00 68.44 230 THR A C 1
ATOM 1895 O O . THR A 1 230 ? 8.254 -4.546 12.949 1.00 68.44 230 THR A O 1
ATOM 1898 N N . SER A 1 231 ? 6.657 -6.031 12.444 1.00 75.00 231 SER A N 1
ATOM 1899 C CA . SER A 1 231 ? 6.225 -5.310 11.240 1.00 75.00 231 SER A CA 1
ATOM 1900 C C . SER A 1 231 ? 5.593 -3.944 11.553 1.00 75.00 231 SER A C 1
ATOM 1902 O O . SER A 1 231 ? 5.448 -3.123 10.646 1.00 75.00 231 SER A O 1
ATOM 1904 N N . ILE A 1 232 ? 5.241 -3.673 12.816 1.00 82.62 232 ILE A N 1
ATOM 1905 C CA . ILE A 1 232 ? 4.680 -2.390 13.261 1.00 82.62 232 ILE A CA 1
ATOM 1906 C C . ILE A 1 232 ? 5.671 -1.228 13.095 1.00 82.62 232 ILE A C 1
ATOM 1908 O O . ILE A 1 232 ? 5.256 -0.126 12.742 1.00 82.62 232 ILE A O 1
ATOM 1912 N N . ASN A 1 233 ? 6.978 -1.485 13.226 1.00 81.50 233 ASN A N 1
ATOM 1913 C CA . ASN A 1 233 ? 8.031 -0.473 13.083 1.00 81.50 233 ASN A CA 1
ATOM 1914 C C . ASN A 1 233 ? 8.151 0.099 11.662 1.00 81.50 233 ASN A C 1
ATOM 1916 O O . ASN A 1 233 ? 8.687 1.188 11.467 1.00 81.50 233 ASN A O 1
ATOM 1920 N N . GLU A 1 234 ? 7.593 -0.590 10.666 1.00 83.38 234 GLU A N 1
ATOM 1921 C CA . GLU A 1 234 ? 7.553 -0.126 9.277 1.00 83.38 234 GLU A CA 1
ATOM 1922 C C . GLU A 1 234 ? 6.393 0.837 8.979 1.00 83.38 234 GLU A C 1
ATOM 1924 O O . GLU A 1 234 ? 6.300 1.376 7.862 1.00 83.38 234 GLU A O 1
ATOM 1929 N N . ALA A 1 235 ? 5.498 1.058 9.949 1.00 88.25 235 ALA A N 1
ATOM 1930 C CA . ALA A 1 235 ? 4.329 1.907 9.787 1.00 88.25 235 ALA A CA 1
ATOM 1931 C C . ALA A 1 235 ? 4.718 3.361 9.466 1.00 88.25 235 ALA A C 1
ATOM 1933 O O . ALA A 1 235 ? 5.610 3.952 10.076 1.00 88.25 235 ALA A O 1
ATOM 1934 N N . ILE A 1 236 ? 4.013 3.944 8.491 1.00 90.25 236 ILE A N 1
ATOM 1935 C CA . ILE A 1 236 ? 4.162 5.357 8.123 1.00 90.25 236 ILE A CA 1
ATOM 1936 C C . ILE A 1 236 ? 3.637 6.200 9.284 1.00 90.25 236 ILE A C 1
ATOM 1938 O O . ILE A 1 236 ? 2.485 6.049 9.681 1.00 90.25 236 ILE A O 1
ATOM 1942 N N . GLY A 1 237 ? 4.476 7.083 9.803 1.00 87.62 237 GLY A N 1
ATOM 1943 C CA . GLY A 1 237 ? 4.269 7.824 11.040 1.00 87.62 237 GLY A CA 1
ATOM 1944 C C . GLY A 1 237 ? 5.253 7.402 12.124 1.00 87.62 237 GLY A C 1
ATOM 1945 O O . GLY A 1 237 ? 5.701 8.251 12.872 1.00 87.62 237 GLY A O 1
ATOM 1946 N N . LEU A 1 238 ? 5.644 6.127 12.203 1.00 88.12 238 LEU A N 1
ATOM 1947 C CA . LEU A 1 238 ? 6.490 5.657 13.304 1.00 88.12 238 LEU A CA 1
ATOM 1948 C C . LEU A 1 238 ? 7.973 5.798 12.956 1.00 88.12 238 LEU A C 1
ATOM 1950 O O . LEU A 1 238 ? 8.752 6.348 13.731 1.00 88.12 238 LEU A O 1
ATOM 1954 N N . LYS A 1 239 ? 8.357 5.356 11.755 1.00 87.31 239 LYS A N 1
ATOM 1955 C CA . LYS A 1 239 ? 9.746 5.434 11.280 1.00 87.31 239 LYS A CA 1
ATOM 1956 C C . LYS A 1 239 ? 10.205 6.855 10.964 1.00 87.31 239 LYS A C 1
ATOM 1958 O O . LYS A 1 239 ? 11.380 7.153 11.123 1.00 87.31 239 LYS A O 1
ATOM 1963 N N . GLU A 1 240 ? 9.297 7.727 10.529 1.00 90.19 240 GLU A N 1
ATOM 1964 C CA . GLU A 1 240 ? 9.598 9.134 10.235 1.00 90.19 240 GLU A CA 1
ATOM 1965 C C . GLU A 1 240 ? 9.833 9.965 11.505 1.00 90.19 240 GLU A C 1
ATOM 1967 O O . GLU A 1 240 ? 10.507 10.988 11.443 1.00 90.19 240 GLU A O 1
ATOM 1972 N N . PHE A 1 241 ? 9.315 9.516 12.653 1.00 87.69 241 PHE A N 1
ATOM 1973 C CA . PHE A 1 241 ? 9.575 10.113 13.967 1.00 87.69 241 PHE A CA 1
ATOM 1974 C C . PHE A 1 241 ? 10.541 9.268 14.812 1.00 87.69 241 PHE A C 1
ATOM 1976 O O . PHE A 1 241 ? 10.662 9.468 16.022 1.00 87.69 241 PHE A O 1
ATOM 1983 N N . LYS A 1 242 ? 11.235 8.297 14.207 1.00 79.38 242 LYS A N 1
ATOM 1984 C CA . LYS A 1 242 ? 12.217 7.476 14.920 1.00 79.38 242 LYS A CA 1
ATOM 1985 C C . LYS A 1 242 ? 13.373 8.358 15.391 1.00 79.38 242 LYS A C 1
ATOM 1987 O O . LYS A 1 242 ? 13.960 9.079 14.591 1.00 79.38 242 LYS A O 1
ATOM 1992 N N . GLY A 1 243 ? 13.702 8.286 16.679 1.00 76.06 243 GLY A N 1
ATOM 1993 C CA . GLY A 1 243 ? 14.789 9.071 17.270 1.00 76.06 243 GLY A CA 1
ATOM 1994 C C . GLY A 1 243 ? 14.414 10.509 17.638 1.00 76.06 243 GLY A C 1
ATOM 1995 O O . GLY A 1 243 ? 15.181 11.160 18.340 1.00 76.06 243 GLY A O 1
ATOM 1996 N N . LEU A 1 244 ? 13.232 10.994 17.228 1.00 82.12 244 LEU A N 1
ATOM 1997 C CA . LEU A 1 244 ? 12.786 12.359 17.528 1.00 82.12 244 LEU A CA 1
ATOM 1998 C C . LEU A 1 244 ? 12.665 12.598 19.040 1.00 82.12 244 LEU A C 1
ATOM 2000 O O . LEU A 1 244 ? 12.980 13.681 19.517 1.00 82.12 244 LEU A O 1
ATOM 2004 N N . PHE A 1 245 ? 12.234 11.576 19.781 1.00 78.88 245 PHE A N 1
ATOM 2005 C CA . PHE A 1 245 ? 11.989 11.646 21.223 1.00 78.88 245 PHE A CA 1
ATOM 2006 C C . PHE A 1 245 ? 13.141 11.082 22.072 1.00 78.88 245 PHE A C 1
ATOM 2008 O O . PHE A 1 245 ? 13.035 11.026 23.294 1.00 78.88 245 PHE A O 1
ATOM 2015 N N . THR A 1 246 ? 14.244 10.655 21.447 1.00 72.44 246 THR A N 1
ATOM 2016 C CA . THR A 1 246 ? 15.382 10.033 22.148 1.00 72.44 246 THR A CA 1
ATOM 2017 C C . THR A 1 246 ? 16.249 11.058 22.878 1.00 72.44 246 THR A C 1
ATOM 2019 O O . THR A 1 246 ? 16.866 10.738 23.891 1.00 72.44 246 THR A O 1
ATOM 2022 N N . TYR A 1 247 ? 16.277 12.301 22.403 1.00 65.75 247 TYR A N 1
ATOM 2023 C CA . TYR A 1 247 ? 17.079 13.365 22.993 1.00 65.75 247 TYR A CA 1
ATOM 2024 C C . TYR A 1 247 ? 16.162 14.330 23.743 1.00 65.75 247 TYR A C 1
ATOM 2026 O O . TYR A 1 247 ? 15.398 15.077 23.135 1.00 65.75 247 TYR A O 1
ATOM 2034 N N . LYS A 1 248 ? 16.229 14.298 25.077 1.00 60.72 248 LYS A N 1
ATOM 2035 C CA . LYS A 1 248 ? 15.429 15.176 25.948 1.00 60.72 248 LYS A CA 1
ATOM 2036 C C . LYS A 1 248 ? 15.914 16.633 25.953 1.00 60.72 248 LYS A C 1
ATOM 2038 O O . LYS A 1 248 ? 15.148 17.506 26.340 1.00 60.72 248 LYS A O 1
ATOM 2043 N N . ASP A 1 249 ? 17.126 16.885 25.453 1.00 66.69 249 ASP A N 1
ATOM 2044 C CA . ASP A 1 249 ? 17.820 18.177 25.556 1.00 66.69 249 ASP A CA 1
ATOM 2045 C C . ASP A 1 249 ? 1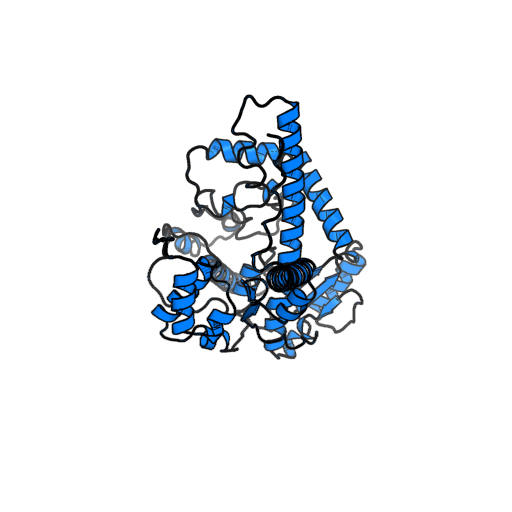8.043 18.873 24.197 1.00 66.69 249 ASP A C 1
ATOM 2047 O O . ASP A 1 249 ? 18.981 19.654 24.040 1.00 66.69 249 ASP A O 1
ATOM 2051 N N . ILE A 1 250 ? 17.213 18.591 23.183 1.00 74.19 250 ILE A N 1
ATOM 2052 C CA . ILE A 1 250 ? 17.294 19.320 21.905 1.00 74.19 250 ILE A CA 1
ATOM 2053 C C . ILE A 1 250 ? 16.787 20.759 22.124 1.00 74.19 250 ILE A C 1
ATOM 2055 O O . ILE A 1 250 ? 15.693 20.932 22.674 1.00 74.19 250 ILE A O 1
ATOM 2059 N N . PRO A 1 251 ? 17.511 21.798 21.660 1.00 76.62 251 PRO A N 1
ATOM 2060 C CA . PRO A 1 251 ? 17.000 23.165 21.639 1.00 76.62 251 PRO A CA 1
ATOM 2061 C C . PRO A 1 251 ? 15.624 23.245 20.964 1.00 76.62 251 PRO A C 1
ATOM 2063 O O . PRO A 1 251 ? 15.371 22.594 19.949 1.00 76.62 251 PRO A O 1
ATOM 2066 N N . SER A 1 252 ? 14.727 24.074 21.500 1.00 81.12 252 SER A N 1
ATOM 2067 C CA . SER A 1 252 ? 13.326 24.142 21.055 1.00 81.12 252 SER A CA 1
ATOM 2068 C C . SER A 1 252 ? 13.174 24.388 19.547 1.00 81.12 252 SER A C 1
ATOM 2070 O O . SER A 1 252 ? 12.314 23.781 18.909 1.00 81.12 252 SER A O 1
ATOM 2072 N N . GLU A 1 253 ? 14.026 25.226 18.956 1.00 84.31 253 GLU A N 1
ATOM 2073 C CA . GLU A 1 253 ? 14.011 25.525 17.519 1.00 84.31 253 GLU A CA 1
ATOM 2074 C C . GLU A 1 253 ? 14.410 24.320 16.656 1.00 84.31 253 GLU A C 1
ATOM 2076 O O . GLU A 1 253 ? 13.754 24.023 15.653 1.00 84.31 253 GLU A O 1
ATOM 2081 N N . GLU A 1 254 ? 15.446 23.586 17.063 1.00 84.25 254 GLU A N 1
ATOM 2082 C CA . GLU A 1 254 ? 15.920 22.399 16.351 1.00 84.25 254 GLU A CA 1
ATOM 2083 C C . GLU A 1 254 ? 14.892 21.262 16.439 1.00 84.25 254 GLU A C 1
ATOM 2085 O O . GLU A 1 254 ? 14.580 20.624 15.429 1.00 84.25 254 GLU A O 1
ATOM 2090 N N . PHE A 1 255 ? 14.268 21.076 17.607 1.00 86.31 255 PHE A N 1
ATOM 2091 C CA . PHE A 1 255 ? 13.173 20.123 17.775 1.00 86.31 255 PHE A CA 1
ATOM 2092 C C . PHE A 1 255 ? 11.995 20.442 16.845 1.00 86.31 255 PHE A C 1
ATOM 2094 O O . PHE A 1 255 ? 11.476 19.555 16.164 1.00 86.31 255 PHE A O 1
ATOM 2101 N N . GLN A 1 256 ? 11.596 21.716 16.752 1.00 86.88 256 GLN A N 1
ATOM 2102 C CA . GLN A 1 256 ? 10.525 22.140 15.846 1.00 86.88 256 GLN A CA 1
ATOM 2103 C C . GLN A 1 256 ? 10.887 21.907 14.373 1.00 86.88 256 GLN A C 1
ATOM 2105 O O . GLN A 1 256 ? 10.046 21.445 13.596 1.00 86.88 256 GLN A O 1
ATOM 2110 N N . ALA A 1 257 ? 12.135 22.165 13.976 1.00 88.81 257 ALA A N 1
ATOM 2111 C CA . ALA A 1 257 ? 12.600 21.901 12.616 1.00 88.81 257 ALA A CA 1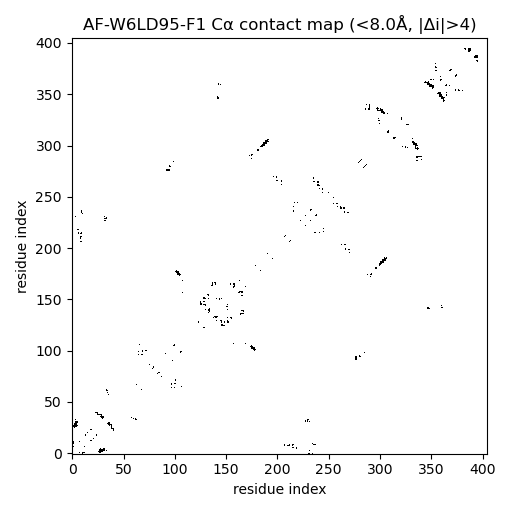
ATOM 2112 C C . ALA A 1 257 ? 12.558 20.400 12.271 1.00 88.81 257 ALA A C 1
ATOM 2114 O O . ALA A 1 257 ? 12.053 20.018 11.206 1.00 88.81 257 ALA A O 1
ATOM 2115 N N . LEU A 1 258 ? 13.024 19.540 13.183 1.00 88.62 258 LEU A N 1
ATOM 2116 C CA . LEU A 1 258 ? 12.974 18.082 13.039 1.00 88.62 258 LEU A CA 1
ATOM 2117 C C . LEU A 1 258 ? 11.535 17.569 12.977 1.00 88.62 258 LEU A C 1
ATOM 2119 O O . LEU A 1 258 ? 11.198 16.782 12.089 1.00 88.62 258 LEU A O 1
ATOM 2123 N N . LEU A 1 259 ? 10.661 18.074 13.848 1.00 90.25 259 LEU A N 1
ATOM 2124 C CA . LEU A 1 259 ? 9.245 17.732 13.859 1.00 90.25 259 LEU A CA 1
ATOM 2125 C C . LEU A 1 259 ? 8.571 18.077 12.524 1.00 90.25 259 LEU A C 1
ATOM 2127 O O . LEU A 1 259 ? 7.905 17.235 11.914 1.00 90.25 259 LEU A O 1
ATOM 2131 N N . GLN A 1 260 ? 8.774 19.299 12.024 1.00 92.88 260 GLN A N 1
ATOM 2132 C CA . GLN A 1 260 ? 8.229 19.717 10.732 1.00 92.88 260 GLN A CA 1
ATOM 2133 C C . GLN A 1 260 ? 8.770 18.867 9.577 1.00 92.88 260 GLN A C 1
ATOM 2135 O O . GLN A 1 260 ? 8.028 18.549 8.640 1.00 92.88 260 GLN A O 1
ATOM 2140 N N . SER A 1 261 ? 10.049 18.487 9.631 1.00 93.19 261 SER A N 1
ATOM 2141 C CA . SER A 1 261 ? 10.659 17.575 8.661 1.00 93.19 261 SER A CA 1
ATOM 2142 C C . SER A 1 261 ? 9.991 16.195 8.692 1.00 93.19 261 SER A C 1
ATOM 2144 O O . SER A 1 261 ? 9.547 15.707 7.648 1.00 93.19 261 SER A O 1
ATOM 2146 N N . GLY A 1 262 ? 9.805 15.615 9.883 1.00 93.81 262 GLY A N 1
ATOM 2147 C CA . GLY A 1 262 ? 9.108 14.343 10.078 1.00 93.81 262 GLY A CA 1
ATOM 2148 C C . GLY A 1 262 ? 7.681 14.380 9.530 1.00 93.81 262 GLY A C 1
ATOM 2149 O O . GLY A 1 262 ? 7.302 13.531 8.724 1.00 93.81 262 GLY A O 1
ATOM 2150 N N . ILE A 1 263 ? 6.909 15.432 9.830 1.00 95.44 263 ILE A N 1
ATOM 2151 C CA . ILE A 1 263 ? 5.546 15.613 9.295 1.00 95.44 263 ILE A CA 1
ATOM 2152 C C . ILE A 1 263 ? 5.559 15.685 7.758 1.00 95.44 263 ILE A C 1
ATOM 2154 O O . ILE A 1 263 ? 4.743 15.038 7.090 1.00 95.44 263 ILE A O 1
ATOM 2158 N N . LYS A 1 264 ? 6.497 16.433 7.157 1.00 96.19 264 LYS A N 1
ATOM 2159 C CA . LYS A 1 264 ? 6.659 16.486 5.690 1.00 96.19 264 LYS A CA 1
ATOM 2160 C C . LYS A 1 264 ? 6.963 15.101 5.114 1.00 96.19 264 LYS A C 1
ATOM 2162 O O . LYS A 1 264 ? 6.428 14.748 4.055 1.00 96.19 264 LYS A O 1
ATOM 2167 N N . GLN A 1 265 ? 7.774 14.308 5.807 1.00 95.56 265 GLN A N 1
ATOM 2168 C CA . GLN A 1 265 ? 8.132 12.954 5.403 1.00 95.56 265 GLN A CA 1
ATOM 2169 C C . GLN A 1 265 ? 6.936 11.996 5.499 1.00 95.56 265 GLN A C 1
ATOM 2171 O O . GLN A 1 265 ? 6.662 11.290 4.527 1.00 95.56 265 GLN A O 1
ATOM 2176 N N . VAL A 1 266 ? 6.141 12.063 6.574 1.00 96.19 266 VAL A N 1
ATOM 2177 C CA . VAL A 1 266 ? 4.882 11.308 6.731 1.00 96.19 266 VAL A CA 1
ATOM 2178 C C . VAL A 1 266 ? 3.915 11.626 5.594 1.00 96.19 266 VAL A C 1
ATOM 2180 O O . VAL A 1 266 ? 3.391 10.712 4.950 1.00 96.19 266 VAL A O 1
ATOM 2183 N N . LYS A 1 267 ? 3.720 12.911 5.266 1.00 97.38 267 LYS A N 1
ATOM 2184 C CA . LYS A 1 267 ? 2.892 13.326 4.119 1.00 97.38 267 LYS A CA 1
ATOM 2185 C C . LYS A 1 267 ? 3.423 12.745 2.806 1.00 97.38 267 LYS A C 1
ATOM 2187 O O . LYS A 1 267 ? 2.659 12.198 2.009 1.00 97.38 267 LYS A O 1
ATOM 2192 N N . SER A 1 268 ? 4.734 12.829 2.574 1.00 96.56 268 SER A N 1
ATOM 2193 C CA . SER A 1 268 ? 5.379 12.294 1.368 1.00 96.56 268 SER A CA 1
ATOM 2194 C C . SER A 1 268 ? 5.205 10.779 1.229 1.00 96.56 268 SER A C 1
ATOM 2196 O O . SER A 1 268 ? 4.766 10.293 0.180 1.00 96.56 268 SER A O 1
ATOM 2198 N N . ASN A 1 269 ? 5.471 10.031 2.301 1.00 95.62 269 ASN A N 1
ATOM 2199 C CA . ASN A 1 269 ? 5.370 8.577 2.320 1.00 95.62 269 ASN A CA 1
ATOM 2200 C C . ASN A 1 269 ? 3.917 8.101 2.237 1.00 95.62 269 ASN A C 1
ATOM 2202 O O . ASN A 1 269 ? 3.644 7.144 1.516 1.00 95.62 269 ASN A O 1
ATOM 2206 N N . THR A 1 270 ? 2.969 8.832 2.827 1.00 95.62 270 THR A N 1
ATOM 2207 C CA . THR A 1 270 ? 1.528 8.590 2.651 1.00 95.62 270 THR A CA 1
ATOM 2208 C C . THR A 1 270 ? 1.119 8.703 1.175 1.00 95.62 270 THR A C 1
ATOM 2210 O O . THR A 1 270 ? 0.465 7.806 0.641 1.00 95.62 270 THR A O 1
ATOM 2213 N N . ARG A 1 271 ? 1.565 9.748 0.456 1.00 95.81 271 ARG A N 1
ATOM 2214 C CA . ARG A 1 271 ? 1.304 9.888 -0.995 1.00 95.81 271 ARG A CA 1
ATOM 2215 C C . ARG A 1 271 ? 1.997 8.806 -1.824 1.00 95.81 271 ARG A C 1
ATOM 2217 O O . ARG A 1 271 ? 1.461 8.340 -2.829 1.00 95.81 271 ARG A O 1
ATOM 2224 N N . ARG A 1 272 ? 3.215 8.408 -1.443 1.00 93.88 272 ARG A N 1
ATOM 2225 C CA . ARG A 1 272 ? 3.937 7.302 -2.093 1.00 93.88 272 ARG A CA 1
ATOM 2226 C C . ARG A 1 272 ? 3.192 5.979 -1.916 1.00 93.88 272 ARG A C 1
ATOM 2228 O O . ARG A 1 272 ? 3.075 5.242 -2.892 1.00 93.88 272 ARG A O 1
ATOM 2235 N N . TYR A 1 273 ? 2.663 5.718 -0.725 1.00 93.69 273 TYR A N 1
ATOM 2236 C CA . TYR A 1 273 ? 1.870 4.530 -0.436 1.00 93.69 273 TYR A CA 1
ATOM 2237 C C . TYR A 1 273 ? 0.573 4.505 -1.251 1.00 93.69 273 TYR A C 1
ATOM 2239 O O . TYR A 1 273 ? 0.325 3.523 -1.943 1.00 93.69 273 TYR A O 1
ATOM 2247 N N . ALA A 1 274 ? -0.164 5.619 -1.314 1.00 94.25 274 ALA A N 1
ATOM 2248 C CA . ALA A 1 274 ? -1.356 5.741 -2.160 1.00 94.25 274 ALA A CA 1
ATOM 2249 C C . ALA A 1 274 ? -1.069 5.444 -3.645 1.00 94.25 274 ALA A C 1
ATOM 2251 O O . ALA A 1 274 ? -1.773 4.664 -4.285 1.00 94.25 274 ALA A O 1
ATOM 2252 N N . ARG A 1 275 ? 0.035 5.978 -4.191 1.00 91.88 275 ARG A N 1
ATOM 2253 C CA . ARG A 1 275 ? 0.484 5.639 -5.556 1.00 91.88 275 ARG A CA 1
ATOM 2254 C C . ARG A 1 275 ? 0.830 4.163 -5.720 1.00 91.88 275 ARG A C 1
ATOM 2256 O O . ARG A 1 275 ? 0.626 3.604 -6.795 1.00 91.88 275 ARG A O 1
ATOM 2263 N N . GLN A 1 276 ? 1.415 3.539 -4.701 1.00 90.19 276 GLN A N 1
ATOM 2264 C CA . GLN A 1 276 ? 1.746 2.119 -4.739 1.00 90.19 276 GLN A CA 1
ATOM 2265 C C . GLN A 1 276 ? 0.481 1.256 -4.748 1.00 90.19 276 GLN A C 1
ATOM 2267 O O . GLN A 1 276 ? 0.435 0.298 -5.514 1.00 90.19 276 GLN A O 1
ATOM 2272 N N . GLN A 1 277 ? -0.536 1.620 -3.964 1.00 91.12 277 GLN A N 1
ATOM 2273 C CA . GLN A 1 277 ? -1.848 0.965 -3.959 1.00 91.12 277 GLN A CA 1
ATOM 2274 C C . GLN A 1 277 ? -2.517 1.070 -5.334 1.00 91.12 277 GLN A C 1
ATOM 2276 O O . GLN A 1 277 ? -2.885 0.053 -5.915 1.00 91.12 277 GLN A O 1
ATOM 2281 N N . GLU A 1 278 ? -2.567 2.279 -5.903 1.00 90.00 278 GLU A N 1
ATOM 2282 C CA . GLU A 1 278 ? -3.106 2.526 -7.246 1.00 90.00 278 GLU A CA 1
ATOM 2283 C C . GLU A 1 278 ? -2.380 1.679 -8.305 1.00 90.00 278 GLU A C 1
ATOM 2285 O O . GLU A 1 278 ? -2.995 0.958 -9.092 1.00 90.00 278 GLU A O 1
ATOM 2290 N N . ARG A 1 279 ? -1.041 1.696 -8.287 1.00 86.94 279 ARG A N 1
ATOM 2291 C CA . ARG A 1 279 ? -0.230 0.875 -9.194 1.00 86.94 279 ARG A CA 1
ATOM 2292 C C . ARG A 1 279 ? -0.490 -0.611 -9.000 1.00 86.94 279 ARG A C 1
ATOM 2294 O O . ARG A 1 279 ? -0.491 -1.328 -9.994 1.00 86.94 279 ARG A O 1
ATOM 2301 N N . TRP A 1 280 ? -0.649 -1.087 -7.769 1.00 87.44 280 TRP A N 1
ATOM 2302 C CA . TRP A 1 280 ? -0.908 -2.498 -7.497 1.00 87.44 280 TRP A CA 1
ATOM 2303 C C . TRP A 1 280 ? -2.256 -2.929 -8.062 1.00 87.44 280 TRP A C 1
ATOM 2305 O O . TRP A 1 280 ? -2.339 -3.948 -8.745 1.00 87.44 280 TRP A O 1
ATOM 2315 N N . LEU A 1 281 ? -3.293 -2.132 -7.817 1.00 85.69 281 LEU A N 1
ATOM 2316 C CA . LEU A 1 281 ? -4.635 -2.388 -8.314 1.00 85.69 281 LEU A CA 1
ATOM 2317 C C . LEU A 1 281 ? -4.640 -2.529 -9.841 1.00 85.69 281 LEU A C 1
ATOM 2319 O O . LEU A 1 281 ? -5.008 -3.584 -10.351 1.00 85.69 281 LEU A O 1
ATOM 2323 N N . PHE A 1 282 ? -4.155 -1.516 -10.563 1.00 83.00 282 PHE A N 1
ATOM 2324 C CA . PHE A 1 282 ? -4.233 -1.499 -12.027 1.00 83.00 282 PHE A CA 1
ATOM 2325 C C . PHE A 1 282 ? -3.222 -2.429 -12.711 1.00 83.00 282 PHE A C 1
ATOM 2327 O O . PHE A 1 282 ? -3.484 -2.950 -13.788 1.00 83.00 282 PHE A O 1
ATOM 2334 N N . ASN A 1 283 ? -2.055 -2.681 -12.106 1.00 81.06 283 ASN A N 1
ATOM 2335 C CA . ASN A 1 283 ? -1.038 -3.530 -12.740 1.00 81.06 283 ASN A CA 1
ATOM 2336 C C . ASN A 1 283 ? -1.076 -4.998 -12.326 1.00 81.06 283 ASN A C 1
ATOM 2338 O O . ASN A 1 283 ? -0.405 -5.794 -12.984 1.00 81.06 283 ASN A O 1
ATOM 2342 N N . ARG A 1 284 ? -1.734 -5.341 -11.213 1.00 82.06 284 ARG A N 1
ATOM 2343 C CA . ARG A 1 284 ? -1.802 -6.720 -10.715 1.00 82.06 284 ARG A CA 1
ATOM 2344 C C . ARG A 1 284 ? -3.233 -7.206 -10.621 1.00 82.06 284 ARG A C 1
ATOM 2346 O O . ARG A 1 284 ? -3.576 -8.125 -11.348 1.00 82.06 284 ARG A O 1
ATOM 2353 N N . ILE A 1 285 ? -4.062 -6.587 -9.780 1.00 84.19 285 ILE A N 1
ATOM 2354 C CA . ILE A 1 285 ? -5.437 -7.063 -9.557 1.00 84.19 285 ILE A CA 1
ATOM 2355 C C . ILE A 1 285 ? -6.231 -7.008 -10.863 1.00 84.19 285 ILE A C 1
ATOM 2357 O O . ILE A 1 285 ? -6.740 -8.036 -11.287 1.00 84.19 285 ILE A O 1
ATOM 2361 N N . GLN A 1 286 ? -6.247 -5.870 -11.562 1.00 84.06 286 GLN A N 1
ATOM 2362 C CA . GLN A 1 286 ? -6.928 -5.743 -12.855 1.00 84.06 286 GLN A CA 1
ATOM 2363 C C . GLN A 1 286 ? -6.402 -6.753 -13.887 1.00 84.06 286 GLN A C 1
ATOM 2365 O O . GLN A 1 286 ? -7.183 -7.346 -14.619 1.00 84.06 286 GLN A O 1
ATOM 2370 N N . THR A 1 287 ? -5.090 -7.005 -13.917 1.00 81.81 287 THR A N 1
ATOM 2371 C CA . THR A 1 287 ? -4.492 -8.006 -14.814 1.00 81.81 287 THR A CA 1
ATOM 2372 C C . THR A 1 287 ? -4.949 -9.425 -14.498 1.00 81.81 287 THR A C 1
ATOM 2374 O O . THR A 1 287 ? -5.284 -10.171 -15.414 1.00 81.81 287 THR A O 1
ATOM 2377 N N . LEU A 1 288 ? -5.018 -9.790 -13.219 1.00 82.31 288 LEU A N 1
ATOM 2378 C CA . LEU A 1 288 ? -5.565 -11.079 -12.797 1.00 82.31 288 LEU A CA 1
ATOM 2379 C C . LEU A 1 288 ? -7.051 -11.193 -13.159 1.00 82.31 288 LEU A C 1
ATOM 2381 O O . LEU A 1 288 ? -7.460 -12.221 -13.688 1.00 82.31 288 LEU A O 1
ATOM 2385 N N . LEU A 1 289 ? -7.832 -10.125 -12.961 1.00 82.44 289 LEU A N 1
ATOM 2386 C CA . LEU A 1 289 ? -9.251 -10.083 -13.327 1.00 82.44 289 LEU A CA 1
ATOM 2387 C C . LEU A 1 289 ? -9.473 -10.234 -14.829 1.00 82.44 289 LEU A C 1
ATOM 2389 O O . LEU A 1 289 ? -10.329 -11.011 -15.234 1.00 82.44 289 LEU A O 1
ATOM 2393 N N . TYR A 1 290 ? -8.699 -9.531 -15.654 1.00 80.25 290 TYR A N 1
ATOM 2394 C CA . TYR A 1 290 ? -8.770 -9.649 -17.109 1.00 80.25 290 TYR A CA 1
ATOM 2395 C C . TYR A 1 290 ? -8.444 -11.079 -17.574 1.00 80.25 290 TYR A C 1
ATOM 2397 O O . TYR A 1 290 ? -9.092 -11.622 -18.467 1.00 80.25 290 TYR A O 1
ATOM 2405 N N . HIS A 1 291 ? -7.471 -11.733 -16.930 1.00 79.44 291 HIS A N 1
ATOM 2406 C CA . HIS A 1 291 ? -7.091 -13.107 -17.257 1.00 79.44 291 HIS A CA 1
ATOM 2407 C C . HIS A 1 291 ? -8.064 -14.183 -16.765 1.00 79.44 291 HIS A C 1
ATOM 2409 O O . HIS A 1 291 ? -8.002 -15.285 -17.305 1.00 79.44 291 HIS A O 1
ATOM 2415 N N . LEU A 1 292 ? -8.979 -13.882 -15.833 1.00 79.56 292 LEU A N 1
ATOM 2416 C CA . LEU A 1 292 ? -10.063 -14.810 -15.481 1.00 79.56 292 LEU A CA 1
ATOM 2417 C C . LEU A 1 292 ? -10.961 -15.130 -16.688 1.00 79.56 292 LEU A C 1
ATOM 2419 O O . LEU A 1 292 ? -11.542 -16.209 -16.716 1.00 79.56 292 LEU A O 1
ATOM 2423 N N . LYS A 1 293 ? -11.043 -14.227 -17.687 1.00 69.69 293 LYS A N 1
ATOM 2424 C CA . LYS A 1 293 ? -11.846 -14.385 -18.919 1.00 69.69 293 LYS A CA 1
ATOM 2425 C C . LYS A 1 293 ? -13.277 -14.883 -18.655 1.00 69.69 293 LYS A C 1
ATOM 2427 O O . LYS A 1 293 ? -13.803 -15.703 -19.403 1.00 69.69 293 LYS A O 1
ATOM 2432 N N . ASP A 1 294 ? -13.890 -14.405 -17.579 1.00 72.62 294 ASP A N 1
ATOM 2433 C CA . ASP A 1 294 ? -15.195 -14.868 -17.127 1.00 72.62 294 ASP A CA 1
ATOM 2434 C C . ASP A 1 294 ? -16.236 -13.759 -17.314 1.00 72.62 294 ASP A C 1
ATOM 2436 O O . ASP A 1 294 ? -16.242 -12.751 -16.608 1.00 72.62 294 ASP A O 1
ATOM 2440 N N . SER A 1 295 ? -17.133 -13.950 -18.282 1.00 70.25 295 SER A N 1
ATOM 2441 C CA . SER A 1 295 ? -18.192 -12.988 -18.592 1.00 70.25 295 SER A CA 1
ATOM 2442 C C . SER A 1 295 ? -19.173 -12.790 -17.435 1.00 70.25 295 SER A C 1
ATOM 2444 O O . SER A 1 295 ? -19.791 -11.727 -17.350 1.00 70.25 295 SER A O 1
ATOM 2446 N N . PHE A 1 296 ? -19.300 -13.771 -16.531 1.00 70.94 296 PHE A N 1
ATOM 2447 C CA . PHE A 1 296 ? -20.213 -13.715 -15.390 1.00 70.94 296 PHE A CA 1
ATOM 2448 C C . PHE A 1 296 ? -19.838 -12.593 -14.415 1.00 70.94 296 PHE A C 1
ATOM 2450 O O . PHE A 1 296 ? -20.700 -11.919 -13.865 1.00 70.94 296 PHE A O 1
ATOM 2457 N N . ILE A 1 297 ? -18.542 -12.344 -14.237 1.00 74.12 297 ILE A N 1
ATOM 2458 C CA . ILE A 1 297 ? -18.035 -11.381 -13.253 1.00 74.12 297 ILE A CA 1
ATOM 2459 C C . ILE A 1 297 ? -17.784 -9.983 -13.820 1.00 74.12 297 ILE A C 1
ATOM 2461 O O . ILE A 1 297 ? -17.287 -9.109 -13.106 1.00 74.12 297 ILE A O 1
ATOM 2465 N N . SER A 1 298 ? -18.125 -9.750 -15.087 1.00 72.56 298 SER A N 1
ATOM 2466 C CA . SER A 1 298 ? -17.901 -8.475 -15.781 1.00 72.56 298 SER A CA 1
ATOM 2467 C C . SER A 1 298 ? -18.417 -7.257 -15.002 1.00 72.56 298 SER A C 1
ATOM 2469 O O . SER A 1 298 ? -17.794 -6.200 -15.054 1.00 72.56 298 SER A O 1
ATOM 2471 N N . HIS A 1 299 ? -19.482 -7.422 -14.209 1.00 76.75 299 HIS A N 1
ATOM 2472 C CA . HIS A 1 299 ? -20.106 -6.355 -13.419 1.00 76.75 299 HIS A CA 1
ATOM 2473 C C . HIS A 1 299 ? -19.786 -6.395 -11.916 1.00 76.75 299 HIS A C 1
ATOM 2475 O O . HIS A 1 299 ? -20.156 -5.482 -11.186 1.00 76.75 299 HIS A O 1
ATOM 2481 N N . HIS A 1 300 ? -19.073 -7.416 -11.433 1.00 82.56 300 HIS A N 1
ATOM 2482 C CA . HIS A 1 300 ? -18.803 -7.600 -9.999 1.00 82.56 300 HIS A CA 1
ATOM 2483 C C . HIS A 1 300 ? -17.593 -6.794 -9.499 1.00 82.56 300 HIS A C 1
ATOM 2485 O O . HIS A 1 300 ? -17.397 -6.647 -8.292 1.00 82.56 300 HIS A O 1
ATOM 2491 N N . PHE A 1 301 ? -16.765 -6.286 -10.416 1.00 85.12 301 PHE A N 1
ATOM 2492 C CA . PHE A 1 301 ? -15.505 -5.605 -10.118 1.00 85.12 301 PHE A CA 1
ATOM 2493 C C . PHE A 1 301 ? -15.567 -4.143 -10.560 1.00 85.12 301 PHE A C 1
ATOM 2495 O O . PHE A 1 301 ? -15.228 -3.805 -11.696 1.00 85.12 301 PHE A O 1
ATOM 2502 N N . MET A 1 302 ? -15.992 -3.276 -9.645 1.00 85.25 302 MET A N 1
ATOM 2503 C CA . MET A 1 302 ? -16.293 -1.873 -9.916 1.00 85.25 302 MET A CA 1
ATOM 2504 C C . MET A 1 302 ? -15.202 -0.953 -9.365 1.00 85.25 302 MET A C 1
ATOM 2506 O O . MET A 1 302 ? -14.760 -1.090 -8.223 1.00 85.25 302 MET A O 1
ATOM 2510 N N . ARG A 1 303 ? -14.798 0.032 -10.163 1.00 87.88 303 ARG A N 1
ATOM 2511 C CA . ARG A 1 303 ? -14.076 1.229 -9.732 1.00 87.88 303 ARG A CA 1
ATOM 2512 C C . ARG A 1 303 ? -15.060 2.384 -9.702 1.00 87.88 303 ARG A C 1
ATOM 2514 O O . ARG A 1 303 ? -15.788 2.582 -10.662 1.00 87.88 303 ARG A O 1
ATOM 2521 N N . ILE A 1 304 ? -15.047 3.150 -8.622 1.00 88.00 304 ILE A N 1
ATOM 2522 C CA . ILE A 1 304 ? -15.957 4.269 -8.408 1.00 88.00 304 ILE A CA 1
ATOM 2523 C C . ILE A 1 304 ? -15.138 5.531 -8.190 1.00 88.00 304 ILE A C 1
ATOM 2525 O O . ILE A 1 304 ? -14.273 5.551 -7.310 1.00 88.00 304 ILE A O 1
ATOM 2529 N N . ASP A 1 305 ? -15.435 6.591 -8.939 1.00 89.44 305 ASP A N 1
ATOM 2530 C CA . ASP A 1 305 ? -14.927 7.921 -8.618 1.00 89.44 305 ASP A CA 1
ATOM 2531 C C . ASP A 1 305 ? -15.663 8.479 -7.391 1.00 89.44 305 ASP A C 1
ATOM 2533 O O . ASP A 1 305 ? -16.788 8.981 -7.436 1.00 89.44 305 ASP A O 1
ATOM 2537 N N . SER A 1 306 ? -14.983 8.377 -6.253 1.00 86.94 306 SER A N 1
ATOM 2538 C CA . SER A 1 306 ? -15.462 8.816 -4.948 1.00 86.94 306 SER A CA 1
ATOM 2539 C C . SER A 1 306 ? -15.675 10.326 -4.831 1.00 86.94 306 SER A C 1
ATOM 2541 O O . SER A 1 306 ? -16.338 10.756 -3.886 1.00 86.94 306 SER A O 1
ATOM 2543 N N . SER A 1 307 ? -15.198 11.142 -5.780 1.00 86.25 307 SER A N 1
ATOM 2544 C CA . SER A 1 307 ? -15.509 12.578 -5.795 1.00 86.25 307 SER A CA 1
ATOM 2545 C C . SER A 1 307 ? -17.013 12.842 -5.945 1.00 86.25 307 SER A C 1
ATOM 2547 O O . SER A 1 307 ? -17.512 13.826 -5.393 1.00 86.25 307 SER A O 1
ATOM 2549 N N . HIS A 1 308 ? -17.739 11.914 -6.579 1.00 80.62 308 HIS A N 1
ATOM 2550 C CA . HIS A 1 308 ? -19.189 11.957 -6.779 1.00 80.62 308 HIS A CA 1
ATOM 2551 C C . HIS A 1 308 ? -19.996 11.392 -5.596 1.00 80.62 308 HIS A C 1
ATOM 2553 O O . HIS A 1 308 ? -21.212 11.573 -5.534 1.00 80.62 308 HIS A O 1
ATOM 2559 N N . LEU A 1 309 ? -19.346 10.749 -4.618 1.00 79.25 309 LEU A N 1
ATOM 2560 C CA . LEU A 1 309 ? -20.009 10.091 -3.480 1.00 79.25 309 LEU A CA 1
ATOM 2561 C C . LEU A 1 309 ? -20.278 11.019 -2.286 1.00 79.25 309 LEU A C 1
ATOM 2563 O O . LEU A 1 309 ? -20.571 10.553 -1.189 1.00 79.25 309 LEU A O 1
ATOM 2567 N N . LYS A 1 310 ? -20.184 12.337 -2.474 1.00 77.38 310 LYS A N 1
ATOM 2568 C CA . LYS A 1 310 ? -20.553 13.310 -1.432 1.00 77.38 310 LYS A CA 1
ATOM 2569 C C . LYS A 1 310 ? -22.065 13.429 -1.251 1.00 77.38 310 LYS A C 1
ATOM 2571 O O . LYS A 1 310 ? -22.525 13.837 -0.191 1.00 77.38 310 LYS A O 1
ATOM 2576 N N . GLU A 1 311 ? -22.827 13.073 -2.279 1.00 76.25 311 GLU A N 1
ATOM 2577 C CA . GLU A 1 311 ? -24.282 13.168 -2.291 1.00 76.25 311 GLU A CA 1
ATOM 2578 C C . GLU A 1 311 ? -24.914 11.813 -1.974 1.00 76.25 311 GLU A C 1
ATOM 2580 O O . GLU A 1 311 ? -24.622 10.803 -2.619 1.00 76.25 311 GLU A O 1
ATOM 2585 N N . LEU A 1 312 ? -25.846 11.801 -1.017 1.00 75.56 312 LEU A N 1
ATOM 2586 C CA . LEU A 1 312 ? -26.558 10.590 -0.600 1.00 75.56 312 LEU A CA 1
ATOM 2587 C C . LEU A 1 312 ? -27.299 9.912 -1.768 1.00 75.56 312 LEU A C 1
ATOM 2589 O O . LEU A 1 312 ? -27.381 8.686 -1.824 1.00 75.56 312 LEU A O 1
ATOM 2593 N N . ALA A 1 313 ? -27.788 10.699 -2.732 1.00 78.31 313 ALA A N 1
ATOM 2594 C CA . ALA A 1 313 ? -28.447 10.195 -3.934 1.00 78.31 313 ALA A CA 1
ATOM 2595 C C . ALA A 1 313 ? -27.516 9.320 -4.794 1.00 78.31 313 ALA A C 1
ATOM 2597 O O . ALA A 1 313 ? -27.937 8.267 -5.270 1.00 78.31 313 ALA A O 1
ATOM 2598 N N . ASN A 1 314 ? -26.246 9.709 -4.949 1.00 79.12 314 ASN A N 1
ATOM 2599 C CA . ASN A 1 314 ? -25.267 8.938 -5.722 1.00 79.12 314 ASN A CA 1
ATOM 2600 C C . ASN A 1 314 ? -24.861 7.658 -4.986 1.00 79.12 314 ASN A C 1
ATOM 2602 O O . ASN A 1 314 ? -24.711 6.615 -5.615 1.00 79.12 314 ASN A O 1
ATOM 2606 N N . ILE A 1 315 ? -24.775 7.702 -3.652 1.00 77.00 315 ILE A N 1
ATOM 2607 C CA . ILE A 1 315 ? -24.556 6.502 -2.831 1.00 77.00 315 ILE A CA 1
ATOM 2608 C C . ILE A 1 315 ? -25.722 5.520 -3.001 1.00 77.00 315 ILE A C 1
ATOM 2610 O O . ILE A 1 315 ? -25.491 4.339 -3.233 1.00 77.00 315 ILE A O 1
ATOM 2614 N N . SER A 1 316 ? -26.969 5.997 -2.933 1.00 78.31 316 SER A N 1
ATOM 2615 C CA . SER A 1 316 ? -28.156 5.148 -3.103 1.00 78.31 316 SER A CA 1
ATOM 2616 C C . SER A 1 316 ? -28.202 4.493 -4.489 1.00 78.31 316 SER A C 1
ATOM 2618 O O . SER A 1 316 ? -28.372 3.279 -4.592 1.00 78.31 316 SER A O 1
ATOM 2620 N N . LYS A 1 317 ? -27.951 5.269 -5.555 1.00 79.62 317 LYS A N 1
ATOM 2621 C CA . LYS A 1 317 ? -27.850 4.751 -6.931 1.00 79.62 317 LYS A CA 1
ATOM 2622 C C . LYS A 1 317 ? -26.743 3.712 -7.073 1.00 79.62 317 LYS A C 1
ATOM 2624 O O . LYS A 1 317 ? -26.971 2.667 -7.670 1.00 79.62 317 LYS A O 1
ATOM 2629 N N . LEU A 1 318 ? -25.571 3.970 -6.494 1.00 77.44 318 LEU A N 1
ATOM 2630 C CA . LEU A 1 318 ? -24.454 3.031 -6.507 1.00 77.44 318 LEU A CA 1
ATOM 2631 C C . LEU A 1 318 ? -24.817 1.717 -5.810 1.00 77.44 318 LEU A C 1
ATOM 2633 O O . LEU A 1 318 ? -24.554 0.649 -6.349 1.00 77.44 318 LEU A O 1
ATOM 2637 N N . VAL A 1 319 ? -25.414 1.794 -4.620 1.00 76.44 319 VAL A N 1
ATOM 2638 C CA . VAL A 1 319 ? -25.848 0.619 -3.856 1.00 76.44 319 VAL A CA 1
ATOM 2639 C C . VAL A 1 319 ? -26.881 -0.178 -4.655 1.00 76.44 319 VAL A C 1
ATOM 2641 O O . VAL A 1 319 ? -26.760 -1.396 -4.770 1.00 76.44 319 VAL A O 1
ATOM 2644 N N . HIS A 1 320 ? -27.845 0.498 -5.283 1.00 76.75 320 HIS A N 1
ATOM 2645 C CA . HIS A 1 320 ? -28.803 -0.146 -6.178 1.00 76.75 320 HIS A CA 1
ATOM 2646 C C . HIS A 1 320 ? -28.130 -0.809 -7.382 1.00 76.75 320 HIS A C 1
ATOM 2648 O O . HIS A 1 320 ? -28.442 -1.961 -7.679 1.00 76.75 320 HIS A O 1
ATOM 2654 N N . ALA A 1 321 ? -27.201 -0.131 -8.057 1.00 73.31 321 ALA A N 1
ATOM 2655 C CA . ALA A 1 321 ? -26.455 -0.691 -9.184 1.00 73.31 321 ALA A CA 1
ATOM 2656 C C . ALA A 1 321 ? -25.638 -1.922 -8.759 1.00 73.31 321 ALA A C 1
ATOM 2658 O O . ALA A 1 321 ? -25.659 -2.947 -9.437 1.00 73.31 321 ALA A O 1
ATOM 2659 N N . PHE A 1 322 ? -24.997 -1.852 -7.590 1.00 74.06 322 PHE A N 1
ATOM 2660 C CA . PHE A 1 322 ? -24.209 -2.937 -7.017 1.00 74.06 322 PHE A CA 1
ATOM 2661 C C . PHE A 1 322 ? -25.054 -4.181 -6.715 1.00 74.06 322 PHE A C 1
ATOM 2663 O O . PHE A 1 322 ? -24.684 -5.282 -7.110 1.00 74.06 322 PHE A O 1
ATOM 2670 N N . PHE A 1 323 ? -26.209 -4.017 -6.060 1.00 73.12 323 PHE A N 1
ATOM 2671 C CA . PHE A 1 323 ? -27.070 -5.147 -5.694 1.00 73.12 323 PHE A CA 1
ATOM 2672 C C . PHE A 1 323 ? -27.917 -5.681 -6.848 1.00 73.12 323 PHE A C 1
ATOM 2674 O O . PHE A 1 323 ? -28.234 -6.867 -6.877 1.00 73.12 323 PHE A O 1
ATOM 2681 N N . SER A 1 324 ? -28.314 -4.826 -7.789 1.00 70.75 324 SER A N 1
ATOM 2682 C CA . SER A 1 324 ? -29.155 -5.248 -8.912 1.00 70.75 324 SER A CA 1
ATOM 2683 C C . SER A 1 324 ? -28.366 -5.925 -10.031 1.00 70.75 324 SER A C 1
ATOM 2685 O O . SER A 1 324 ? -28.986 -6.532 -10.902 1.00 70.75 324 SER A O 1
ATOM 2687 N N . ILE A 1 325 ? -27.027 -5.802 -10.034 1.00 64.25 325 ILE A N 1
ATOM 2688 C CA . ILE A 1 325 ? -26.136 -6.242 -11.127 1.00 64.25 325 ILE A CA 1
ATOM 2689 C C . ILE A 1 325 ? -26.628 -5.677 -12.481 1.00 64.25 325 ILE A C 1
ATOM 2691 O O . ILE A 1 325 ? -26.337 -6.197 -13.556 1.00 64.25 325 ILE A O 1
ATOM 2695 N N . LYS A 1 326 ? -27.426 -4.599 -12.455 1.00 59.06 326 LYS A N 1
ATOM 2696 C CA . LYS A 1 326 ? -27.956 -3.981 -13.664 1.00 59.06 326 LYS A CA 1
ATOM 2697 C C . LYS A 1 326 ? -26.895 -3.060 -14.236 1.00 59.06 326 LYS A C 1
ATOM 2699 O O . LYS A 1 326 ? -26.296 -2.248 -13.537 1.00 59.06 326 LYS A O 1
ATOM 2704 N N . THR A 1 327 ? -26.719 -3.180 -15.543 1.00 54.75 327 THR A N 1
ATOM 2705 C CA . THR A 1 327 ? -25.806 -2.435 -16.417 1.00 54.75 327 THR A CA 1
ATOM 2706 C C . THR A 1 327 ? -26.169 -0.954 -16.555 1.00 54.75 327 THR A C 1
ATOM 2708 O O . THR A 1 327 ? -25.926 -0.367 -17.610 1.00 54.75 327 THR A O 1
ATOM 2711 N N . GLU A 1 328 ? -26.811 -0.334 -15.560 1.00 62.72 328 GLU A N 1
ATOM 2712 C CA . GLU A 1 328 ? -27.008 1.111 -15.609 1.00 62.72 328 GLU A CA 1
ATOM 2713 C C . GLU A 1 328 ? -25.628 1.759 -15.603 1.00 62.72 328 GLU A C 1
ATOM 2715 O O . GLU A 1 328 ? -24.859 1.670 -14.644 1.00 62.72 328 GLU A O 1
ATOM 2720 N N . LYS A 1 329 ? -25.282 2.332 -16.754 1.00 65.44 329 LYS A N 1
ATOM 2721 C CA . LYS A 1 329 ? -23.987 2.938 -16.997 1.00 65.44 329 LYS A CA 1
ATOM 2722 C C . LYS A 1 329 ? -23.945 4.242 -16.210 1.00 65.44 329 LYS A C 1
ATOM 2724 O O . LYS A 1 329 ? -24.449 5.264 -16.661 1.00 65.44 329 LYS A O 1
ATOM 2729 N N . LEU A 1 330 ? -23.407 4.175 -15.000 1.00 76.56 330 LEU A N 1
ATOM 2730 C CA . LEU A 1 330 ? -23.114 5.350 -14.192 1.00 76.56 330 LEU A CA 1
ATOM 2731 C C . LEU A 1 330 ? -21.785 5.940 -14.676 1.00 76.56 330 LEU A C 1
ATOM 2733 O O . LEU A 1 330 ? -20.780 5.237 -14.698 1.00 76.56 330 LEU A O 1
ATOM 2737 N N . ASP A 1 331 ? -21.764 7.227 -15.027 1.00 80.69 331 ASP A N 1
ATOM 2738 C CA . ASP A 1 331 ? -20.581 7.890 -15.613 1.00 80.69 331 ASP A CA 1
ATOM 2739 C C . ASP A 1 331 ? -19.342 7.897 -14.697 1.00 80.69 331 ASP A C 1
ATOM 2741 O O . ASP A 1 331 ? -18.218 8.074 -15.157 1.00 80.69 331 ASP A O 1
ATOM 2745 N N . TYR A 1 332 ? -19.540 7.690 -13.394 1.00 80.94 332 TYR A N 1
ATOM 2746 C CA . TYR A 1 332 ? -18.497 7.643 -12.366 1.00 80.94 332 TYR A CA 1
ATOM 2747 C C . TYR A 1 332 ? -18.143 6.210 -11.931 1.00 80.94 332 TYR A C 1
ATOM 2749 O O . TYR A 1 332 ? -17.484 6.023 -10.903 1.00 80.94 332 TYR A O 1
ATOM 2757 N N . VAL A 1 333 ? -18.603 5.197 -12.673 1.00 83.06 333 VAL A N 1
ATOM 2758 C CA . VAL A 1 333 ? -18.346 3.780 -12.403 1.00 83.06 333 VAL A CA 1
ATOM 2759 C C . VAL A 1 333 ? -17.707 3.117 -13.616 1.00 83.06 333 VAL A C 1
ATOM 2761 O O . VAL A 1 333 ? -18.280 3.079 -14.700 1.00 83.06 333 VAL A O 1
ATOM 2764 N N . ASP A 1 334 ? -16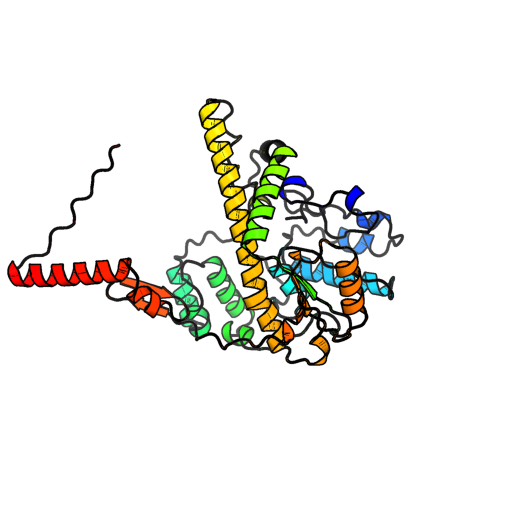.555 2.490 -13.395 1.00 83.06 334 ASP A N 1
ATOM 2765 C CA . ASP A 1 334 ? -15.895 1.650 -14.386 1.00 83.06 334 ASP A CA 1
ATOM 2766 C C . ASP A 1 334 ? -15.872 0.192 -13.945 1.00 83.06 334 ASP A C 1
ATOM 2768 O O . ASP A 1 334 ? -15.603 -0.128 -12.787 1.00 83.06 334 ASP A O 1
ATOM 2772 N N . PHE A 1 335 ? -16.051 -0.716 -14.895 1.00 83.81 335 PHE A N 1
ATOM 2773 C CA . PHE A 1 335 ? -15.939 -2.150 -14.656 1.00 83.81 335 PHE A CA 1
ATOM 2774 C C . PHE A 1 335 ? -14.530 -2.626 -15.008 1.00 83.81 335 PHE A C 1
ATOM 2776 O O . PHE A 1 335 ? -14.187 -2.774 -16.181 1.00 83.81 335 PHE A O 1
ATOM 2783 N N . LEU A 1 336 ? -13.696 -2.866 -13.991 1.00 79.44 336 LEU A N 1
ATOM 2784 C CA . LEU A 1 336 ? -12.262 -3.145 -14.156 1.00 79.44 336 LEU A CA 1
ATOM 2785 C C . LEU A 1 336 ? -11.979 -4.383 -15.017 1.00 79.44 336 LEU A C 1
ATOM 2787 O O . LEU A 1 336 ? -10.947 -4.433 -15.683 1.00 79.44 336 LEU A O 1
ATOM 2791 N N . HIS A 1 337 ? -12.886 -5.363 -15.010 1.00 75.06 337 HIS A N 1
ATOM 2792 C CA . HIS A 1 337 ? -12.784 -6.569 -15.834 1.00 75.06 337 HIS A CA 1
ATOM 2793 C C . HIS A 1 337 ? -12.867 -6.265 -17.340 1.00 75.06 337 HIS A C 1
ATOM 2795 O O . HIS A 1 337 ? -12.190 -6.910 -18.138 1.00 75.06 337 HIS A O 1
ATOM 2801 N N . ASN A 1 338 ? -13.648 -5.251 -17.723 1.00 74.06 338 ASN A N 1
ATOM 2802 C CA . ASN A 1 338 ? -13.944 -4.927 -19.121 1.00 74.06 338 ASN A CA 1
ATOM 2803 C C . ASN A 1 338 ? -12.886 -4.015 -19.760 1.00 74.06 338 ASN A C 1
ATOM 2805 O O . ASN A 1 338 ? -12.926 -3.756 -20.962 1.00 74.06 338 ASN A O 1
ATOM 2809 N N . ILE A 1 339 ? -11.940 -3.509 -18.969 1.00 77.25 339 ILE A N 1
ATOM 2810 C CA . ILE A 1 339 ? -10.887 -2.623 -19.457 1.00 77.25 339 ILE A CA 1
ATOM 2811 C C . ILE A 1 339 ? -9.781 -3.478 -20.077 1.00 77.25 339 ILE A C 1
ATOM 2813 O O . ILE A 1 339 ? -9.069 -4.196 -19.369 1.00 77.25 339 ILE A O 1
ATOM 2817 N N . ALA A 1 340 ? -9.625 -3.371 -21.399 1.00 71.75 340 ALA A N 1
ATOM 2818 C CA . ALA A 1 340 ? -8.558 -4.036 -22.134 1.00 71.75 340 ALA A CA 1
ATOM 2819 C C . ALA A 1 340 ? -7.180 -3.639 -21.586 1.00 71.75 340 ALA A C 1
ATOM 2821 O O . ALA A 1 340 ? -6.912 -2.471 -21.298 1.00 71.75 340 ALA A O 1
ATOM 2822 N N . ILE A 1 341 ? -6.299 -4.628 -21.446 1.00 73.75 341 ILE A N 1
ATOM 2823 C CA . ILE A 1 341 ? -4.938 -4.423 -20.956 1.00 73.75 341 ILE A CA 1
ATOM 2824 C C . ILE A 1 341 ? -3.986 -4.598 -22.125 1.00 73.75 341 ILE A C 1
ATOM 2826 O O . ILE A 1 341 ? -3.901 -5.681 -22.703 1.00 73.75 341 ILE A O 1
ATOM 2830 N N . GLU A 1 342 ? -3.241 -3.545 -22.443 1.00 69.56 342 GLU A N 1
ATOM 2831 C CA . GLU A 1 342 ? -2.191 -3.634 -23.448 1.00 69.56 342 GLU A CA 1
ATOM 2832 C C . GLU A 1 342 ? -1.106 -4.631 -23.011 1.00 69.56 342 GLU A C 1
ATOM 2834 O O . GLU A 1 342 ? -0.670 -4.623 -21.846 1.00 69.56 342 GLU A O 1
ATOM 2839 N N . PRO A 1 343 ? -0.642 -5.502 -23.925 1.00 64.00 343 PRO A N 1
ATOM 2840 C CA . PRO A 1 343 ? 0.441 -6.419 -23.632 1.00 64.00 343 PRO A CA 1
ATOM 2841 C C . PRO A 1 343 ? 1.698 -5.612 -23.315 1.00 64.00 343 PRO A C 1
ATOM 2843 O O . PRO A 1 343 ? 2.244 -4.886 -24.142 1.00 64.00 343 PRO A O 1
ATOM 2846 N N . LYS A 1 344 ? 2.171 -5.736 -22.077 1.00 69.38 344 LYS A N 1
ATOM 2847 C CA . LYS A 1 344 ? 3.401 -5.070 -21.655 1.00 69.38 344 LYS A CA 1
ATOM 2848 C C . LYS A 1 344 ? 4.585 -5.729 -22.358 1.00 69.38 344 LYS A C 1
ATOM 2850 O O . LYS A 1 344 ? 4.668 -6.956 -22.366 1.00 69.38 344 LYS A O 1
ATOM 2855 N N . MET A 1 345 ? 5.531 -4.921 -22.841 1.00 70.25 345 MET A N 1
ATOM 2856 C CA . MET A 1 345 ? 6.805 -5.417 -23.377 1.00 70.25 345 MET A CA 1
ATOM 2857 C C . MET A 1 345 ? 7.464 -6.421 -22.412 1.00 70.25 345 MET A C 1
ATOM 2859 O O . MET A 1 345 ? 7.281 -6.314 -21.186 1.00 70.25 345 MET A O 1
ATOM 2863 N N . PRO A 1 346 ? 8.231 -7.398 -22.923 1.00 70.88 346 PRO A N 1
ATOM 2864 C CA . PRO A 1 346 ? 9.010 -8.274 -22.065 1.00 70.88 346 PRO A CA 1
ATOM 2865 C C . PRO A 1 346 ? 9.976 -7.443 -21.217 1.00 70.88 346 PRO A C 1
ATOM 2867 O O . PRO A 1 346 ? 10.406 -6.353 -21.597 1.00 70.88 346 PRO A O 1
ATOM 2870 N N . VAL A 1 347 ? 10.262 -7.930 -20.013 1.00 78.31 347 VAL A N 1
ATOM 2871 C CA . VAL A 1 347 ? 11.286 -7.308 -19.176 1.00 78.31 347 VAL A CA 1
ATOM 2872 C C . VAL A 1 347 ? 12.638 -7.706 -19.758 1.00 78.31 347 VAL A C 1
ATOM 2874 O O . VAL A 1 347 ? 12.893 -8.899 -19.893 1.00 78.31 347 VAL A O 1
ATOM 2877 N N . SER A 1 348 ? 13.464 -6.725 -20.114 1.00 79.69 348 SER A N 1
ATOM 2878 C CA . SER A 1 348 ? 14.838 -6.932 -20.564 1.00 79.69 348 SER A CA 1
ATOM 2879 C C . SER A 1 348 ? 15.835 -6.419 -19.524 1.00 79.69 348 SER A C 1
ATOM 2881 O O . SER A 1 348 ? 15.513 -5.586 -18.663 1.00 79.69 348 SER A O 1
ATOM 2883 N N . GLN A 1 349 ? 17.047 -6.960 -19.612 1.00 83.38 349 GLN A N 1
ATOM 2884 C CA . GLN A 1 349 ? 18.230 -6.458 -18.932 1.00 83.38 349 GLN A CA 1
ATOM 2885 C C . GLN A 1 349 ? 19.263 -6.134 -19.996 1.00 83.38 349 GLN A C 1
ATOM 2887 O O . GLN A 1 349 ? 19.645 -6.998 -20.783 1.00 83.38 349 GLN A O 1
ATOM 2892 N N . GLU A 1 350 ? 19.678 -4.878 -20.043 1.00 85.75 350 GLU A N 1
ATOM 2893 C CA . GLU A 1 350 ? 20.544 -4.376 -21.099 1.00 85.75 350 GLU A CA 1
ATOM 2894 C C . GLU A 1 350 ? 21.686 -3.578 -20.477 1.00 85.75 350 GLU A C 1
ATOM 2896 O O . GLU A 1 350 ? 21.479 -2.755 -19.583 1.00 85.75 350 GLU A O 1
ATOM 2901 N N . VAL A 1 351 ? 22.912 -3.810 -20.938 1.00 86.25 351 VAL A N 1
ATOM 2902 C CA . VAL A 1 351 ? 24.093 -3.113 -20.422 1.00 86.25 351 VAL A CA 1
ATOM 2903 C C . VAL A 1 351 ? 24.364 -1.883 -21.271 1.00 86.25 351 VAL A C 1
ATOM 2905 O O . VAL A 1 351 ? 24.579 -1.971 -22.478 1.00 86.25 351 VAL A O 1
ATOM 2908 N N . CYS A 1 352 ? 24.403 -0.713 -20.636 1.00 89.19 352 CYS A N 1
ATOM 2909 C CA . CYS A 1 352 ? 24.901 0.481 -21.296 1.00 89.19 352 CYS A CA 1
ATOM 2910 C C . CYS A 1 352 ? 26.426 0.539 -21.163 1.00 89.19 352 CYS A C 1
ATOM 2912 O O . CYS A 1 352 ? 26.948 0.976 -20.136 1.00 89.19 352 CYS A O 1
ATOM 2914 N N . ASN A 1 353 ? 27.142 0.179 -22.228 1.00 87.94 353 ASN A N 1
ATOM 2915 C CA . ASN A 1 353 ? 28.612 0.204 -22.271 1.00 87.94 353 ASN A CA 1
ATOM 2916 C C . ASN A 1 353 ? 29.210 1.616 -22.138 1.00 87.94 353 ASN A C 1
ATOM 2918 O O . ASN A 1 353 ? 30.401 1.766 -21.870 1.00 87.94 353 ASN A O 1
ATOM 2922 N N . VAL A 1 354 ? 28.408 2.670 -22.339 1.00 87.31 354 VAL A N 1
ATOM 2923 C CA . VAL A 1 354 ? 28.842 4.068 -22.170 1.00 87.31 354 VAL A CA 1
ATOM 2924 C C . VAL A 1 354 ? 28.796 4.502 -20.706 1.00 87.31 354 VAL A C 1
ATOM 2926 O O . VAL A 1 354 ? 29.686 5.205 -20.227 1.00 87.31 354 VAL A O 1
ATOM 2929 N N . CYS A 1 355 ? 27.766 4.079 -19.983 1.00 86.44 355 CYS A N 1
ATOM 2930 C CA . CYS A 1 355 ? 27.600 4.403 -18.571 1.00 86.44 355 CYS A CA 1
ATOM 2931 C C . CYS A 1 355 ? 28.203 3.338 -17.647 1.00 86.44 355 CYS A C 1
ATOM 2933 O O . CYS A 1 355 ? 28.375 3.622 -16.468 1.00 86.44 355 CYS A O 1
ATOM 2935 N N . ASN A 1 356 ? 28.551 2.156 -18.171 1.00 84.06 356 ASN A N 1
ATOM 2936 C CA . ASN A 1 356 ? 28.900 0.957 -17.403 1.00 84.06 356 ASN A CA 1
ATOM 2937 C C . ASN A 1 356 ? 27.828 0.636 -16.350 1.00 84.06 356 ASN A C 1
ATOM 2939 O O . ASN A 1 356 ? 28.126 0.361 -15.192 1.00 84.06 356 ASN A O 1
ATOM 2943 N N . THR A 1 357 ? 26.559 0.719 -16.755 1.00 83.62 357 THR A N 1
ATOM 2944 C CA . THR A 1 357 ? 25.405 0.473 -15.882 1.00 83.62 357 THR A CA 1
ATOM 2945 C C . THR A 1 357 ? 24.443 -0.500 -16.537 1.00 83.62 357 THR A C 1
ATOM 2947 O O . THR A 1 357 ? 24.103 -0.333 -17.712 1.00 83.62 357 THR A O 1
ATOM 2950 N N . ILE A 1 358 ? 23.962 -1.467 -15.759 1.00 83.00 358 ILE A N 1
ATOM 2951 C CA . ILE A 1 358 ? 22.899 -2.380 -16.178 1.00 83.00 358 ILE A CA 1
ATOM 2952 C C . ILE A 1 358 ? 21.561 -1.646 -16.060 1.00 83.00 358 ILE A C 1
ATOM 2954 O O . ILE A 1 358 ? 21.240 -1.064 -15.021 1.00 83.00 358 ILE A O 1
ATOM 2958 N N . ILE A 1 359 ? 20.792 -1.651 -17.140 1.00 84.06 359 ILE A N 1
ATOM 2959 C CA . ILE A 1 359 ? 19.470 -1.047 -17.235 1.00 84.06 359 ILE A CA 1
ATOM 2960 C C . ILE A 1 359 ? 18.434 -2.167 -17.205 1.00 84.06 359 ILE A C 1
ATOM 2962 O O . ILE A 1 359 ? 18.458 -3.078 -18.029 1.00 84.06 359 ILE A O 1
ATOM 2966 N N . TYR A 1 360 ? 17.521 -2.086 -16.240 1.00 80.31 360 TYR A N 1
ATOM 2967 C CA . TYR A 1 360 ? 16.500 -3.099 -15.993 1.00 80.31 360 TYR A CA 1
ATOM 2968 C C . TYR A 1 360 ? 15.124 -2.549 -16.332 1.00 80.31 360 TYR A C 1
ATOM 2970 O O . TYR A 1 360 ? 14.748 -1.485 -15.837 1.00 80.31 360 TYR A O 1
ATOM 2978 N N . GLY A 1 361 ? 14.324 -3.314 -17.070 1.00 75.44 361 GLY A N 1
ATOM 2979 C CA . GLY A 1 361 ? 12.901 -3.036 -17.228 1.00 75.44 361 GLY A CA 1
ATOM 2980 C C . GLY A 1 361 ? 12.454 -2.836 -18.668 1.00 75.44 361 GLY A C 1
ATOM 2981 O O . GLY A 1 361 ? 13.229 -2.825 -19.612 1.00 75.44 361 GLY A O 1
ATOM 2982 N N . ARG A 1 362 ? 11.144 -2.658 -18.824 1.00 81.75 362 ARG A N 1
ATOM 2983 C CA . ARG A 1 362 ? 10.478 -2.545 -20.126 1.00 81.75 362 ARG A CA 1
ATOM 2984 C C . ARG A 1 362 ? 10.828 -1.218 -20.799 1.00 81.75 362 ARG A C 1
ATOM 2986 O O . ARG A 1 362 ? 10.470 -0.172 -20.251 1.00 81.75 362 ARG A O 1
ATOM 2993 N N . GLY A 1 363 ? 11.528 -1.270 -21.935 1.00 80.56 363 GLY A N 1
ATOM 2994 C CA . GLY A 1 363 ? 11.913 -0.086 -22.717 1.00 80.56 363 GLY A CA 1
ATOM 2995 C C . GLY A 1 363 ? 12.783 0.918 -21.949 1.00 80.56 363 GLY A C 1
ATOM 2996 O O . GLY A 1 363 ? 12.848 2.093 -22.302 1.00 80.56 363 GLY A O 1
ATOM 2997 N N . GLN A 1 364 ? 13.423 0.502 -20.847 1.00 85.31 364 GLN A N 1
ATOM 2998 C CA . GLN A 1 364 ? 14.186 1.425 -20.000 1.00 85.31 364 GLN A CA 1
ATOM 2999 C C . GLN A 1 364 ? 15.502 1.861 -20.648 1.00 85.31 364 GLN A C 1
ATOM 3001 O O . GLN A 1 364 ? 15.981 2.952 -20.345 1.00 85.31 364 GLN A O 1
ATOM 3006 N N . MET A 1 365 ? 16.068 1.058 -21.555 1.00 88.06 365 MET A N 1
ATOM 3007 C CA . MET A 1 365 ? 17.273 1.437 -22.293 1.00 88.06 365 MET A CA 1
ATOM 3008 C C . MET A 1 365 ? 17.029 2.648 -23.199 1.00 88.06 365 MET A C 1
ATOM 3010 O O . MET A 1 365 ? 17.821 3.586 -23.189 1.00 88.06 365 MET A O 1
ATOM 3014 N N . GLU A 1 366 ? 15.899 2.698 -23.905 1.00 87.12 366 GLU A N 1
ATOM 3015 C CA . GLU A 1 366 ? 15.540 3.844 -24.751 1.00 87.12 366 GLU A CA 1
ATOM 3016 C C . GLU A 1 366 ? 15.452 5.138 -23.926 1.00 87.12 366 GLU A C 1
ATOM 3018 O O . GLU A 1 366 ? 16.052 6.161 -24.266 1.00 87.12 366 GLU A O 1
ATOM 3023 N N . LEU A 1 367 ? 14.788 5.075 -22.767 1.00 88.19 367 LEU A N 1
ATOM 3024 C CA . LEU A 1 367 ? 14.714 6.199 -21.830 1.00 88.19 367 LEU A CA 1
ATOM 3025 C C . LEU A 1 367 ? 16.088 6.568 -21.255 1.00 88.19 367 LEU A C 1
ATOM 3027 O O . LEU A 1 367 ? 16.391 7.751 -21.074 1.00 88.19 367 LEU A O 1
ATOM 3031 N N . HIS A 1 368 ? 16.930 5.571 -20.972 1.00 90.00 368 HIS A N 1
ATOM 3032 C CA . HIS A 1 368 ? 18.290 5.783 -20.493 1.00 90.00 368 HIS A CA 1
ATOM 3033 C C . HIS A 1 368 ? 19.129 6.536 -21.527 1.00 90.00 368 HIS A C 1
ATOM 3035 O O . HIS A 1 368 ? 19.762 7.528 -21.163 1.00 90.00 368 HIS A O 1
ATOM 3041 N N . ILE A 1 369 ? 19.094 6.135 -22.799 1.00 90.19 369 ILE A N 1
ATOM 3042 C CA . ILE A 1 369 ? 19.849 6.774 -23.888 1.00 90.19 369 ILE A CA 1
ATOM 3043 C C . ILE A 1 369 ? 19.446 8.252 -24.041 1.00 90.19 369 ILE A C 1
ATOM 3045 O O . ILE A 1 369 ? 20.299 9.127 -24.214 1.00 90.19 369 ILE A O 1
ATOM 3049 N N . LEU A 1 370 ? 18.157 8.566 -23.877 1.00 91.25 370 LEU A N 1
ATOM 3050 C CA . LEU A 1 370 ? 17.635 9.939 -23.920 1.00 91.25 370 LEU A CA 1
ATOM 3051 C C . LEU A 1 370 ? 17.920 10.754 -22.642 1.00 91.25 370 LEU A C 1
ATOM 3053 O O . LEU A 1 370 ? 17.787 11.989 -22.623 1.00 91.25 370 LEU A O 1
ATOM 3057 N N . SER A 1 371 ? 18.331 10.098 -21.556 1.00 92.12 371 SER A N 1
ATOM 3058 C CA . SER A 1 371 ? 18.549 10.747 -20.266 1.00 92.12 371 SER A CA 1
ATOM 3059 C C . SER A 1 371 ? 19.662 11.799 -20.325 1.00 92.12 371 SER A C 1
ATOM 3061 O O . SER A 1 371 ? 20.605 11.733 -21.120 1.00 92.12 371 SER A O 1
ATOM 3063 N N . LYS A 1 372 ? 19.570 12.811 -19.450 1.00 92.19 372 LYS A N 1
ATOM 3064 C CA . LYS A 1 372 ? 20.625 13.827 -19.310 1.00 92.19 372 LYS A CA 1
ATOM 3065 C C . LYS A 1 372 ? 21.958 13.179 -18.937 1.00 92.19 372 LYS A C 1
ATOM 3067 O O . LYS A 1 372 ? 22.973 13.547 -19.513 1.00 92.19 372 LYS A O 1
ATOM 3072 N N . HIS A 1 373 ? 21.932 12.211 -18.018 1.00 89.19 373 HIS A N 1
ATOM 3073 C CA . HIS A 1 373 ? 23.122 11.505 -17.552 1.00 89.19 373 HIS A CA 1
ATOM 3074 C C . HIS A 1 373 ? 23.851 10.808 -18.707 1.00 89.19 373 HIS A C 1
ATOM 3076 O O . HIS A 1 373 ? 25.023 11.098 -18.938 1.00 89.19 373 HIS A O 1
ATOM 3082 N N . HIS A 1 374 ? 23.148 9.982 -19.489 1.00 90.69 374 HIS A N 1
ATOM 3083 C CA . HIS A 1 374 ? 23.743 9.288 -20.631 1.00 90.69 374 HIS A CA 1
ATOM 3084 C C . HIS A 1 374 ? 24.327 10.271 -21.649 1.00 90.69 374 HIS A C 1
ATOM 3086 O O . HIS A 1 374 ? 25.507 10.188 -21.983 1.00 90.69 374 HIS A O 1
ATOM 3092 N N . ARG A 1 375 ? 23.552 11.286 -22.056 1.00 91.69 375 ARG A N 1
ATOM 3093 C CA . ARG A 1 375 ? 24.020 12.321 -22.993 1.00 91.69 375 ARG A CA 1
ATOM 3094 C C . ARG A 1 375 ? 25.263 13.061 -22.492 1.00 91.69 375 ARG A C 1
ATOM 3096 O O . ARG A 1 375 ? 26.152 13.362 -23.286 1.00 91.69 375 ARG A O 1
ATOM 3103 N N . THR A 1 376 ? 25.353 13.359 -21.194 1.00 90.19 376 THR A N 1
ATOM 3104 C CA . THR A 1 376 ? 26.554 13.987 -20.618 1.00 90.19 376 THR A CA 1
ATOM 3105 C C . THR A 1 376 ? 27.755 13.047 -20.598 1.00 90.19 376 THR A C 1
ATOM 3107 O O . THR A 1 376 ? 28.863 13.488 -20.893 1.00 90.19 376 THR A O 1
ATOM 3110 N N . THR A 1 377 ? 27.549 11.759 -20.319 1.00 89.94 377 THR A N 1
ATOM 3111 C CA . THR A 1 377 ? 28.614 10.748 -20.309 1.00 89.94 377 THR A CA 1
ATOM 3112 C C . THR A 1 377 ? 29.143 10.475 -21.717 1.00 89.94 377 THR A C 1
ATOM 3114 O O . THR A 1 377 ? 30.357 10.447 -21.905 1.00 89.94 377 THR A O 1
ATOM 3117 N N . VAL A 1 378 ? 28.261 10.383 -22.721 1.00 91.06 378 VAL A N 1
ATOM 3118 C CA . VAL A 1 378 ? 28.635 10.286 -24.145 1.00 91.06 378 VAL A CA 1
ATOM 3119 C C . VAL A 1 378 ? 29.513 11.471 -24.546 1.00 91.06 378 VAL A C 1
ATOM 3121 O O . VAL A 1 378 ? 30.613 11.278 -25.058 1.00 91.06 378 VAL A O 1
ATOM 3124 N N . LYS A 1 379 ? 29.071 12.705 -24.257 1.00 90.06 379 LYS A N 1
ATOM 3125 C CA . LYS A 1 379 ? 29.858 13.917 -24.548 1.00 90.06 379 LYS A CA 1
ATOM 3126 C C . LYS A 1 379 ? 31.227 13.888 -23.871 1.00 90.06 379 LYS A C 1
ATOM 3128 O O . LYS A 1 379 ? 32.215 14.269 -24.490 1.00 90.06 379 LYS A O 1
ATOM 3133 N N . ARG A 1 380 ? 31.295 13.423 -22.619 1.00 87.56 380 ARG A N 1
ATOM 3134 C CA . ARG A 1 380 ? 32.560 13.305 -21.887 1.00 87.56 380 ARG A CA 1
ATOM 3135 C C . ARG A 1 380 ? 33.505 12.307 -22.555 1.00 87.56 380 ARG A C 1
ATOM 3137 O O . ARG A 1 380 ? 34.646 12.672 -22.798 1.00 87.56 380 ARG A O 1
ATOM 3144 N N . ARG A 1 381 ? 33.025 11.113 -22.923 1.00 86.50 381 ARG A N 1
ATOM 3145 C CA . ARG A 1 381 ? 33.842 10.102 -23.617 1.00 86.50 381 ARG A CA 1
ATOM 3146 C C . ARG A 1 381 ? 34.347 10.588 -24.976 1.00 86.50 381 ARG A C 1
ATOM 3148 O O . ARG A 1 381 ? 35.508 10.377 -25.297 1.00 86.50 381 ARG A O 1
ATOM 3155 N N . ILE A 1 382 ? 33.516 11.290 -25.752 1.00 88.75 382 ILE A N 1
ATOM 3156 C CA . ILE A 1 382 ? 33.949 11.891 -27.027 1.00 88.75 382 ILE A CA 1
ATOM 3157 C C . ILE A 1 382 ? 35.075 12.906 -26.792 1.00 88.75 382 ILE A C 1
ATOM 3159 O O . ILE A 1 382 ? 36.057 12.922 -27.531 1.00 88.75 382 ILE A O 1
ATOM 3163 N N . ASN A 1 383 ? 34.955 13.741 -25.756 1.00 87.62 383 ASN A N 1
ATOM 3164 C CA . ASN A 1 383 ? 35.998 14.704 -25.409 1.00 87.62 383 ASN A CA 1
ATOM 3165 C C . ASN A 1 383 ? 37.280 14.019 -24.918 1.00 87.62 383 ASN A C 1
ATOM 3167 O O . ASN A 1 383 ? 38.363 14.470 -25.270 1.00 87.62 383 ASN A O 1
ATOM 3171 N N . GLU A 1 384 ? 37.170 12.940 -24.138 1.00 87.19 384 GLU A N 1
ATOM 3172 C CA . GLU A 1 384 ? 38.311 12.125 -23.700 1.00 87.19 384 GLU A CA 1
ATOM 3173 C C . GLU A 1 384 ? 39.065 11.536 -24.905 1.00 87.19 384 GLU A C 1
ATOM 3175 O O . GLU A 1 384 ? 40.285 11.668 -24.971 1.00 87.19 384 GLU A O 1
ATOM 3180 N N . ILE A 1 385 ? 38.350 10.975 -25.891 1.00 87.69 385 ILE A N 1
ATOM 3181 C CA . ILE A 1 385 ? 38.941 10.425 -27.125 1.00 87.69 385 ILE A CA 1
ATOM 3182 C C . ILE A 1 385 ? 39.657 11.520 -27.923 1.00 87.69 385 ILE A C 1
ATOM 3184 O O . ILE A 1 385 ? 40.847 11.392 -28.197 1.00 87.69 385 ILE A O 1
ATOM 3188 N N . LYS A 1 386 ? 38.975 12.637 -28.213 1.00 88.94 386 LYS A N 1
ATOM 3189 C CA . LYS A 1 386 ? 39.570 13.764 -28.954 1.00 88.94 386 LYS A CA 1
ATOM 3190 C C . LYS A 1 386 ? 40.800 14.336 -28.255 1.00 88.94 386 LYS A C 1
ATOM 3192 O O . LYS A 1 386 ? 41.784 14.683 -28.904 1.00 88.94 386 LYS A O 1
ATOM 3197 N N . PHE A 1 387 ? 40.754 14.450 -26.929 1.00 87.25 387 PHE A N 1
ATOM 3198 C CA . PHE A 1 387 ? 41.879 14.951 -26.145 1.00 87.25 387 PHE A CA 1
ATOM 3199 C C . PHE A 1 387 ? 43.075 13.995 -26.220 1.00 87.25 387 PHE A C 1
ATOM 3201 O O . PHE A 1 387 ? 44.205 14.444 -26.401 1.00 87.25 387 PHE A O 1
ATOM 3208 N N . ARG A 1 388 ? 42.825 12.684 -26.156 1.00 89.69 388 ARG A N 1
ATOM 3209 C CA . ARG A 1 388 ? 43.861 11.659 -26.289 1.00 89.69 388 ARG A CA 1
ATOM 3210 C C . ARG A 1 388 ? 44.506 11.663 -27.671 1.00 89.69 388 ARG A C 1
ATOM 3212 O O . ARG A 1 388 ? 45.727 11.617 -27.755 1.00 89.69 388 ARG A O 1
ATOM 3219 N N . GLU A 1 389 ? 43.706 11.779 -28.728 1.00 89.25 389 GLU A N 1
ATOM 3220 C CA . GLU A 1 389 ? 44.190 11.894 -30.111 1.00 89.25 389 GLU A CA 1
ATOM 3221 C C . GLU A 1 389 ? 45.032 13.158 -30.323 1.00 89.25 389 GLU A C 1
ATOM 3223 O O . GLU A 1 389 ? 46.060 13.113 -30.990 1.00 89.25 389 GLU A O 1
ATOM 3228 N N . THR A 1 390 ? 44.631 14.279 -29.718 1.00 89.38 390 THR A N 1
ATOM 3229 C CA . THR A 1 390 ? 45.310 15.572 -29.907 1.00 89.38 390 THR A CA 1
ATOM 3230 C C . THR A 1 390 ? 46.599 15.691 -29.088 1.00 89.38 390 THR A C 1
ATOM 3232 O O . THR A 1 390 ? 47.569 16.284 -29.549 1.00 89.38 390 THR A O 1
ATOM 3235 N N . TYR A 1 391 ? 46.617 15.165 -27.859 1.00 87.06 391 TYR A N 1
ATOM 3236 C CA . TYR A 1 391 ? 47.689 15.431 -26.888 1.00 87.06 391 TYR A CA 1
ATOM 3237 C C . TYR A 1 391 ? 48.462 14.184 -26.439 1.00 87.06 391 TYR A C 1
ATOM 3239 O O . TYR A 1 391 ? 49.353 14.305 -25.600 1.00 87.06 391 TYR A O 1
ATOM 3247 N N . GLY A 1 392 ? 48.114 12.989 -26.931 1.00 85.19 392 GLY A N 1
ATOM 3248 C CA . GLY A 1 392 ? 48.781 11.727 -26.583 1.00 85.19 392 GLY A CA 1
ATOM 3249 C C . GLY A 1 392 ? 48.635 11.303 -25.115 1.00 85.19 392 GLY A C 1
ATOM 3250 O O . GLY A 1 392 ? 49.354 10.420 -24.657 1.00 85.19 392 GLY A O 1
ATOM 3251 N N . ARG A 1 393 ? 47.733 11.935 -24.354 1.00 83.38 393 ARG A N 1
ATOM 3252 C CA . ARG A 1 393 ? 47.518 11.687 -22.919 1.00 83.38 393 ARG A CA 1
ATOM 3253 C C . ARG A 1 393 ? 46.043 11.780 -22.547 1.00 83.38 393 ARG A C 1
ATOM 3255 O O . ARG A 1 393 ? 45.264 12.416 -23.253 1.00 83.38 393 ARG A O 1
ATOM 3262 N N . ASP A 1 394 ? 45.674 11.186 -21.419 1.00 83.25 394 ASP A N 1
ATOM 3263 C CA . ASP A 1 394 ? 44.282 11.148 -20.967 1.00 83.25 394 ASP A CA 1
ATOM 3264 C C . ASP A 1 394 ? 43.808 12.508 -20.423 1.00 83.25 394 ASP A C 1
ATOM 3266 O O . ASP A 1 394 ? 44.584 13.300 -19.875 1.00 83.25 394 ASP A O 1
ATOM 3270 N N . LEU A 1 395 ? 42.509 12.785 -20.581 1.00 81.12 395 LEU A N 1
ATOM 3271 C CA . LEU A 1 395 ? 41.885 14.011 -20.084 1.00 81.12 395 LEU A CA 1
ATOM 3272 C C . LEU A 1 395 ? 41.927 14.023 -18.542 1.00 81.12 395 LEU A C 1
ATOM 3274 O O . LEU A 1 395 ? 41.432 13.081 -17.916 1.00 81.12 395 LEU A O 1
ATOM 3278 N N . PRO A 1 396 ? 42.471 15.075 -17.900 1.00 78.06 396 PRO A N 1
ATOM 3279 C CA . PRO A 1 396 ? 42.535 15.135 -16.447 1.00 78.06 396 PRO A CA 1
ATOM 3280 C C . PRO A 1 396 ? 41.127 15.127 -15.827 1.00 78.06 396 PRO A C 1
ATOM 3282 O O . PRO A 1 396 ? 40.206 15.752 -16.367 1.00 78.06 396 PRO A O 1
ATOM 3285 N N . PRO A 1 397 ? 40.939 14.448 -14.679 1.00 74.62 397 PRO A N 1
ATOM 3286 C CA . PRO A 1 397 ? 39.639 14.364 -14.035 1.00 74.62 397 PRO A CA 1
ATOM 3287 C C . PRO A 1 397 ? 39.137 15.759 -13.631 1.00 74.62 397 PRO A C 1
ATOM 3289 O O . PRO A 1 397 ? 39.936 16.637 -13.286 1.00 74.62 397 PRO A O 1
ATOM 3292 N N . PRO A 1 398 ? 37.811 15.988 -13.633 1.00 70.69 398 PRO A N 1
ATOM 3293 C CA . PRO A 1 398 ? 37.255 17.267 -13.215 1.00 70.69 398 PRO A CA 1
ATOM 3294 C C . PRO A 1 398 ? 37.691 17.581 -11.780 1.00 70.69 398 PRO A C 1
ATOM 3296 O O . PRO A 1 398 ? 37.577 16.733 -10.891 1.00 70.69 398 PRO A O 1
ATOM 3299 N N . LYS A 1 399 ? 38.172 18.810 -11.541 1.00 66.12 399 LYS A N 1
ATOM 3300 C CA . LYS A 1 399 ? 38.511 19.282 -10.191 1.00 66.12 399 LYS A CA 1
ATOM 3301 C C . LYS A 1 399 ? 37.279 19.112 -9.297 1.00 66.12 399 LYS A C 1
ATOM 3303 O O . LYS A 1 399 ? 36.262 19.772 -9.518 1.00 66.12 399 LYS A O 1
ATOM 3308 N N . ARG A 1 400 ? 37.350 18.221 -8.299 1.00 58.03 400 ARG A N 1
ATOM 3309 C CA . ARG A 1 400 ? 36.304 18.100 -7.273 1.00 58.03 400 ARG A CA 1
ATOM 3310 C C . ARG A 1 400 ? 36.166 19.469 -6.605 1.00 58.03 400 ARG A C 1
ATOM 3312 O O . ARG A 1 400 ? 37.141 19.974 -6.051 1.00 58.03 400 ARG A O 1
ATOM 3319 N N . LYS A 1 401 ? 34.980 20.084 -6.671 1.00 50.28 401 LYS A N 1
ATOM 3320 C CA . LYS A 1 401 ? 34.669 21.231 -5.810 1.00 50.28 401 LYS A CA 1
ATOM 3321 C C . LYS A 1 401 ? 34.838 20.740 -4.373 1.00 50.28 401 LYS A C 1
ATOM 3323 O O . LYS A 1 401 ? 34.153 19.799 -3.980 1.00 50.28 401 LYS A O 1
ATOM 3328 N N . LYS A 1 402 ? 35.788 21.311 -3.628 1.00 47.84 402 LYS A N 1
ATOM 3329 C CA . LYS A 1 402 ? 35.844 21.128 -2.176 1.00 47.84 402 LYS A CA 1
ATOM 3330 C C . LYS A 1 402 ? 34.494 21.608 -1.640 1.00 47.84 402 LYS A C 1
ATOM 3332 O O . LYS A 1 402 ? 34.141 22.762 -1.879 1.00 47.84 402 LYS A O 1
ATOM 3337 N N . ASN A 1 403 ? 33.728 20.725 -1.003 1.00 42.50 403 ASN A N 1
ATOM 3338 C CA . ASN A 1 403 ? 32.622 21.183 -0.173 1.00 42.50 403 ASN A CA 1
ATOM 3339 C C . ASN A 1 403 ? 33.243 22.054 0.931 1.00 42.50 403 ASN A C 1
ATOM 3341 O O . ASN A 1 403 ? 34.236 21.616 1.519 1.00 42.50 403 ASN A O 1
ATOM 3345 N N . PRO A 1 404 ? 32.754 23.283 1.165 1.00 54.78 404 PRO A N 1
ATOM 3346 C CA . PRO A 1 404 ? 33.101 23.988 2.388 1.00 54.78 404 PRO A CA 1
ATOM 3347 C C . PRO A 1 404 ? 32.602 23.131 3.559 1.00 54.78 404 PRO A C 1
ATOM 3349 O O . PRO A 1 404 ? 31.466 22.656 3.517 1.00 54.78 404 PRO A O 1
ATOM 3352 N N . ASN A 1 405 ? 33.524 22.851 4.484 1.00 47.94 405 ASN A N 1
ATOM 3353 C CA . ASN A 1 405 ? 33.332 22.015 5.671 1.00 47.94 405 ASN A CA 1
ATOM 3354 C C . ASN A 1 405 ? 32.130 22.438 6.509 1.00 47.94 405 ASN A C 1
ATOM 3356 O O . ASN A 1 405 ? 31.897 23.666 6.603 1.00 47.94 405 ASN A O 1
#

pLDDT: mean 78.88, std 15.46, range [31.5, 97.38]

Radius of gyration: 26.03 Å; Cα contacts (8 Å, |Δi|>4): 352; chains: 1; bounding box: 78×54×56 Å

Sequence (405 aa):
MQFYKDLPILTNKTLSDDMKKIPHAFLGFLDSHDSYLFDPVRKNFNSQTIDSMIVQNVTNTRFDVRSYVDKVTEFINKYFEVHNNSAIIICGGTCYYAQSILFDNTLVSEDNNETSSTPSDEDNAGDELWDELNKIDPQIASRYHPNDKRRLRRLIEIYKKNKKLPSDIYSSKNVKLRFPREKTFVLCLWLPREQLYKSLNSRVDLMVNKGLLSEVEEFQKRNEGSNLQTSINEAIGLKEFKGLFTYKDIPSEEFQALLQSGIKQVKSNTRRYARQQERWLFNRIQTLLYHLKDSFISHHFMRIDSSHLKELANISKLVHAFFSIKTEKLDYVDFLHNIAIEPKMPVSQEVCNVCNTIIYGRGQMELHILSKHHRTTVKRRINEIKFRETYGRDLPPPKRKKNPN

Solvent-accessible surface area (backbone atoms only — not comparable to full-atom values): 24273 Å² total; per-residue (Å²): 107,51,36,31,49,68,56,47,64,63,51,63,54,83,50,77,78,77,45,72,85,57,86,64,76,81,56,38,26,21,43,84,83,52,44,82,45,83,57,75,61,55,80,79,56,95,50,81,76,59,62,59,69,62,67,74,63,80,60,100,61,75,81,45,68,63,58,47,37,54,55,50,51,54,49,52,55,56,47,40,74,79,40,74,87,65,84,87,83,89,82,80,78,57,57,70,54,55,48,47,55,48,27,40,78,70,60,78,87,73,76,85,82,80,70,86,74,64,85,65,87,70,80,70,51,36,58,56,50,36,52,53,35,37,74,74,36,50,79,46,34,46,70,55,61,40,85,44,46,74,58,44,52,50,48,46,48,48,25,72,73,68,75,44,56,55,52,56,61,73,62,56,76,75,66,40,63,58,57,62,66,94,80,51,72,44,82,40,82,38,60,62,65,71,63,43,49,52,52,52,43,54,47,51,55,50,35,51,77,72,39,35,62,59,53,48,48,53,53,47,65,76,46,62,89,56,86,68,87,36,78,68,59,72,37,76,55,49,55,53,49,59,70,67,76,72,55,90,80,59,56,71,69,60,48,51,53,52,51,54,50,24,53,53,46,32,44,50,51,52,52,50,49,53,52,49,41,52,50,43,42,64,68,44,53,34,49,54,48,44,67,50,72,51,79,86,47,39,76,35,32,35,37,32,46,49,81,61,56,78,41,70,68,49,46,52,51,48,52,50,37,64,75,64,70,49,84,74,83,48,94,54,54,44,43,48,42,70,54,83,75,79,85,73,68,70,59,40,69,47,74,38,84,82,76,74,40,80,36,71,39,60,70,36,59,65,55,43,61,72,29,70,66,46,50,51,45,53,54,49,53,54,49,36,52,54,38,26,75,74,67,77,42,78,62,78,77,80,81,76,77,78,74,82,129